Protein 2GMW (pdb70)

GO terms:
  GO:0000287 magnesium ion binding (F, IDA)
  GO:0008270 zinc ion binding (F, IDA)
  GO:0034200 D-glycero-beta-D-manno-heptose 1,7-bisphosphate 7-phosphatase activity (F, IDA)
  GO:0005829 cytosol (C, IDA)
  GO:0009244 lipopolysaccharide core region biosynthetic process (P, IMP)
  GO:0034200 D-glycero-beta-D-manno-heptose 1,7-bisphosphate 7-phosphatase activity (F, EXP)

Foldseek 3Di:
DFAAEEEEPDLAQFDCPDLDQAPVRTHGDPQQLVLLQVVVVVGHAYEYQYERCCCLQVVDHVVSNVVNVVVVQVVSVVVVRHHPYYHYQNADCCGPPVVRNRDDQSHFVRLVRVVVCCVVVVHPQLNYEYEEADLSSLNSSVVSNRNFYEYECRHPHHDVNSVVSGPYYYPHSSCPVVVVVD/DFAAEEEEPDLAQFDCPDLDLDPVRTHGDPQQLVLLQVVVVVGHAYEYQYERCCCLQVVDHVVSNVVVVVVVQVVSVVVVRHHPYYHYQNADCPGPDVVRNDDDQRDFVRQVRVVVCCVVVVHPQLNYEYEEADLRSLNSSVVSNRNAYEYECRHDDHDVNSVVSHDYYYPHSSCPVVVVVVVD

Sequence (366 aa):
SVPAIFLDRDGTINVDHGYVHEEIDDNNFEFIDGVIDAMRELKKMGFALVVVTNQSGIARGKFTEAQFEETLTEWMDWSLADRRDDVDLDGIYYCPHHPQQGSVEEEFRQVCDCRKPHPGMLLLSARDYLHIDMAASYMMVGDKLEDMQAAVAANVGTKVLVRRTGKPIITPEAENAADWVLNSSLADLPQAIKKSVPAIFLDRDGTINVDHGYVHEIDDNNFEFIDGVIDAMMREELKKMGFALVVVVTNQSSGIARGKFTEAQFEETLTEEWMDWWSSLADRRDDVDLDGIYYCPHHPQGSVEEEFRQVCDCRKPHHPGMLLLSARDYLHIDMAASYMMVGDKLEEDMQAAVVAANVGTKVLVRRTGKPIIITPEAENAADWVLNSLADLPQAIKKQQ

Radius of gyration: 26.15 Å; Cα contacts (8 Å, |Δi|>4): 835; chains: 2; bounding box: 47×68×48 Å

Structure (mmCIF, N/CA/C/O backbone):
data_2GMW
#
_entry.id   2GMW
#
_cell.length_a   51.904
_cell.length_b   63.977
_cell.length_c   103.324
_cell.angle_alpha   90.00
_cell.angle_beta   90.00
_cell.angle_gamma   90.00
#
_symmetry.space_group_name_H-M   'P 21 21 21'
#
loop_
_entity.id
_entity.type
_entity.pdbx_description
1 polymer 'D,D-heptose 1,7-bisphosphate phosphatase'
2 non-polymer 'ZINC ION'
3 water water
#
loop_
_atom_site.group_PDB
_atom_site.id
_atom_site.type_symbol
_atom_site.label_atom_id
_atom_site.label_alt_id
_atom_site.label_comp_id
_atom_site.label_asym_id
_atom_site.label_entity_id
_atom_site.label_seq_id
_atom_site.pdbx_PDB_ins_code
_atom_site.Cartn_x
_atom_site.Cartn_y
_atom_site.Cartn_z
_atom_site.occupancy
_atom_site.B_iso_or_equiv
_atom_site.auth_seq_id
_atom_site.auth_comp_id
_atom_site.auth_asym_id
_atom_site.auth_atom_id
_atom_site.pdbx_PDB_model_num
ATOM 1 N N . SER A 1 24 ? 37.734 60.843 2.900 1.00 26.42 24 SER A N 1
ATOM 2 C CA . SER A 1 24 ? 36.566 60.432 3.753 1.00 26.30 24 SER A CA 1
ATOM 3 C C . SER A 1 24 ? 35.999 59.120 3.244 1.00 25.92 24 SER A C 1
ATOM 4 O O . SER A 1 24 ? 36.287 58.718 2.115 1.00 26.95 24 SER A O 1
ATOM 7 N N . VAL A 1 25 ? 35.207 58.447 4.072 1.00 24.24 25 VAL A N 1
ATOM 8 C CA . VAL A 1 25 ? 34.648 57.144 3.708 1.00 23.48 25 VAL A CA 1
ATOM 9 C C . VAL A 1 25 ? 33.125 57.150 3.829 1.00 21.87 25 VAL A C 1
ATOM 10 O O . VAL A 1 25 ? 32.576 57.819 4.709 1.00 22.07 25 VAL A O 1
ATOM 14 N N . PRO A 1 26 ? 32.425 56.401 2.962 1.00 21.08 26 PRO A N 1
ATOM 15 C CA . PRO A 1 26 ? 31.006 56.254 3.233 1.00 20.42 26 PRO A CA 1
ATOM 16 C C . PRO A 1 26 ? 30.817 55.200 4.322 1.00 19.63 26 PRO A C 1
ATOM 17 O O . PRO A 1 26 ? 31.690 54.338 4.501 1.00 19.37 26 PRO A O 1
ATOM 21 N N . ALA A 1 27 ? 29.700 55.269 5.036 1.00 19.16 27 ALA A N 1
ATOM 22 C CA . ALA A 1 27 ? 29.425 54.296 6.081 1.00 18.46 27 ALA A CA 1
ATOM 23 C C . ALA A 1 27 ? 28.035 53.736 5.983 1.00 18.34 27 ALA A C 1
ATOM 24 O O . ALA A 1 27 ? 27.120 54.385 5.446 1.00 17.82 27 ALA A O 1
ATOM 26 N N . ILE A 1 28 ? 27.878 52.542 6.565 1.00 18.24 28 ILE A N 1
ATOM 27 C CA . ILE A 1 28 ? 26.565 52.031 6.973 1.00 17.97 28 ILE A CA 1
ATOM 28 C C . ILE A 1 28 ? 26.477 52.175 8.486 1.00 17.86 28 ILE A C 1
ATOM 29 O O . ILE A 1 28 ? 27.252 51.545 9.248 1.00 17.84 28 ILE A O 1
ATOM 34 N N . PHE A 1 29 ? 25.559 53.045 8.903 1.00 17.20 29 PHE A N 1
ATOM 35 C CA . PHE A 1 29 ? 25.201 53.144 10.310 1.00 16.70 29 PHE A CA 1
ATOM 36 C C . PHE A 1 29 ? 24.138 52.105 10.654 1.00 17.16 29 PHE A C 1
ATOM 37 O O . PHE A 1 29 ? 23.118 52.044 9.987 1.00 18.92 29 PHE A O 1
ATOM 45 N N . LEU A 1 30 ? 24.327 51.367 11.753 1.00 17.80 30 LEU A N 1
ATOM 46 C CA . LEU A 1 30 ? 23.502 50.182 12.034 1.00 18.20 30 LEU A CA 1
ATOM 47 C C . LEU A 1 30 ? 22.947 50.267 13.445 1.00 17.50 30 LEU A C 1
ATOM 48 O O . LEU A 1 30 ? 23.699 50.389 14.392 1.00 18.53 30 LEU A O 1
ATOM 53 N N . ASP A 1 31 ? 21.637 50.119 13.582 1.00 17.66 31 ASP A N 1
ATOM 54 C CA . ASP A 1 31 ? 21.078 49.888 14.897 1.00 18.53 31 ASP A CA 1
ATOM 55 C C . ASP A 1 31 ? 21.495 48.447 15.249 1.00 18.70 31 ASP A C 1
ATOM 56 O O . ASP A 1 31 ? 21.947 47.689 14.366 1.00 18.61 31 ASP A O 1
ATOM 61 N N . ARG A 1 32 ? 21.333 48.075 16.520 1.00 17.89 32 ARG A N 1
ATOM 62 C CA . ARG A 1 32 ? 21.663 46.723 16.948 1.00 18.13 32 ARG A CA 1
ATOM 63 C C . ARG A 1 32 ? 20.426 45.822 17.070 1.00 18.80 32 ARG A C 1
ATOM 64 O O . ARG A 1 32 ? 20.153 45.001 16.179 1.00 18.32 32 ARG A O 1
ATOM 72 N N . ASP A 1 33 ? 19.648 46.013 18.126 1.00 19.42 33 ASP A N 1
ATOM 73 C CA . ASP A 1 33 ? 18.448 45.177 18.325 1.00 20.19 33 ASP A CA 1
ATOM 74 C C . ASP A 1 33 ? 17.460 45.419 17.218 1.00 19.92 33 ASP A C 1
ATOM 75 O O . ASP A 1 33 ? 17.041 46.570 16.991 1.00 21.01 33 ASP A O 1
ATOM 80 N N . GLY A 1 34 ? 17.090 44.336 16.551 1.00 19.85 34 GLY A N 1
ATOM 81 C CA . GLY A 1 34 ? 16.122 44.376 15.445 1.00 19.54 34 GLY A CA 1
ATOM 82 C C . GLY A 1 34 ? 16.749 44.532 14.068 1.00 19.76 34 GLY A C 1
ATOM 83 O O . GLY A 1 34 ? 16.059 44.377 13.067 1.00 20.51 34 GLY A O 1
ATOM 84 N N . THR A 1 35 ? 18.052 44.850 14.035 1.00 18.47 35 THR A N 1
ATOM 85 C CA . THR A 1 35 ? 18.801 45.011 12.797 1.00 18.85 35 THR A CA 1
ATOM 86 C C . THR A 1 35 ? 19.934 44.001 12.697 1.00 18.03 35 THR A C 1
ATOM 87 O O . THR A 1 35 ? 20.058 43.303 11.679 1.00 19.30 35 THR A O 1
ATOM 91 N N . ILE A 1 36 ? 20.775 43.957 13.736 1.00 18.63 36 ILE A N 1
ATOM 92 C CA . ILE A 1 36 ? 21.835 42.963 13.824 1.00 19.20 36 ILE A CA 1
ATOM 93 C C . ILE A 1 36 ? 21.377 41.686 14.567 1.00 18.87 36 ILE A C 1
ATOM 94 O O . ILE A 1 36 ? 21.653 40.562 14.106 1.00 19.87 36 ILE A O 1
ATOM 99 N N . ASN A 1 37 ? 20.731 41.864 15.726 1.00 18.74 37 ASN A N 1
ATOM 100 C CA . ASN A 1 37 ? 20.27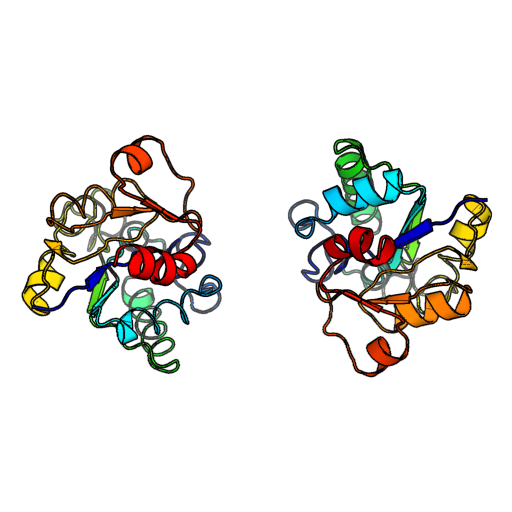7 40.759 16.566 1.00 19.46 37 ASN A CA 1
ATOM 101 C C . ASN A 1 37 ? 18.768 40.725 16.774 1.00 19.80 37 ASN A C 1
ATOM 102 O O . ASN A 1 37 ? 18.110 41.753 16.716 1.00 20.28 37 ASN A O 1
ATOM 107 N N . VAL A 1 38 ? 18.228 39.540 17.053 1.00 20.38 38 VAL A N 1
ATOM 108 C CA . VAL A 1 38 ? 16.778 39.415 17.282 1.00 21.51 38 VAL A CA 1
ATOM 109 C C . VAL A 1 38 ? 16.389 40.176 18.560 1.00 22.62 38 VAL A C 1
ATOM 110 O O . VAL A 1 38 ? 17.010 40.005 19.612 1.00 22.78 38 VAL A O 1
ATOM 114 N N . ASP A 1 39 ? 15.379 41.050 18.476 1.00 22.96 39 ASP A N 1
ATOM 115 C CA . ASP A 1 39 ? 14.996 41.863 19.646 1.00 25.33 39 ASP A CA 1
ATOM 116 C C . ASP A 1 39 ? 14.074 41.113 20.607 1.00 25.80 39 ASP A C 1
ATOM 117 O O . ASP A 1 39 ? 12.831 41.229 20.534 1.00 26.54 39 ASP A O 1
ATOM 122 N N . HIS A 1 40 ? 14.681 40.379 21.529 1.00 26.55 40 HIS A N 1
ATOM 123 C CA . HIS A 1 40 ? 13.929 39.624 22.531 1.00 28.41 40 HIS A CA 1
ATOM 124 C C . HIS A 1 40 ? 13.453 40.490 23.704 1.00 28.85 40 HIS A C 1
ATOM 125 O O . HIS A 1 40 ? 12.796 39.985 24.641 1.00 30.37 40 HIS A O 1
ATOM 132 N N . GLY A 1 41 ? 13.781 41.782 23.656 1.00 29.51 41 GLY A N 1
ATOM 133 C CA . GLY A 1 41 ? 13.471 42.703 24.753 1.00 29.67 41 GLY A CA 1
ATOM 134 C C . GLY A 1 41 ? 14.598 42.812 25.755 1.00 28.91 41 GLY A C 1
ATOM 135 O O . GLY A 1 41 ? 14.921 41.838 26.459 1.00 28.51 41 GLY A O 1
ATOM 136 N N . TYR A 1 42 ? 15.178 44.010 25.836 1.00 28.16 42 TYR A N 1
ATOM 137 C CA . TYR A 1 42 ? 16.308 44.294 26.732 1.00 27.09 42 TYR A CA 1
ATOM 138 C C . TYR A 1 42 ? 17.388 43.212 26.679 1.00 25.69 42 TYR A C 1
ATOM 139 O O . TYR A 1 42 ? 17.791 42.691 27.726 1.00 25.47 42 TYR A O 1
ATOM 148 N N . VAL A 1 43 ? 17.857 42.884 25.474 1.00 23.77 43 VAL A N 1
ATOM 149 C CA . VAL A 1 43 ? 18.886 41.868 25.318 1.00 22.95 43 VAL A CA 1
ATOM 150 C C . VAL A 1 43 ? 20.191 42.368 25.926 1.00 22.27 43 VAL A C 1
ATOM 151 O O . VAL A 1 43 ? 20.685 43.436 25.558 1.00 23.33 43 VAL A O 1
ATOM 155 N N . HIS A 1 44 ? 20.730 41.611 26.885 1.00 19.77 44 HIS A N 1
ATOM 156 C CA . HIS A 1 44 ? 21.980 41.995 27.490 1.00 20.69 44 HIS A CA 1
ATOM 157 C C . HIS A 1 44 ? 22.848 40.793 27.865 1.00 20.12 44 HIS A C 1
ATOM 158 O O . HIS A 1 44 ? 23.858 40.965 28.543 1.00 20.48 44 HIS A O 1
ATOM 165 N N . GLU A 1 45 ? 22.430 39.590 27.465 1.00 19.76 45 GLU A N 1
ATOM 166 C CA A GLU A 1 45 ? 23.185 38.384 27.780 0.50 20.49 45 GLU A CA 1
ATOM 167 C CA B GLU A 1 45 ? 23.144 38.349 27.780 0.50 20.45 45 GLU A CA 1
ATOM 168 C C . GLU A 1 45 ? 23.622 37.680 26.507 1.00 20.18 45 GLU A C 1
ATOM 169 O O . GLU A 1 45 ? 22.869 37.598 25.531 1.00 19.09 45 GLU A O 1
ATOM 180 N N . ILE A 1 46 ? 24.857 37.178 26.520 1.00 19.14 46 ILE A N 1
ATOM 181 C CA . ILE A 1 46 ? 25.409 36.469 25.367 1.00 19.98 46 ILE A CA 1
ATOM 182 C C . ILE A 1 46 ? 24.485 35.342 24.935 1.00 19.84 46 ILE A C 1
ATOM 183 O O . ILE A 1 46 ? 24.248 35.172 23.740 1.00 20.44 46 ILE A O 1
ATOM 188 N N . ASP A 1 47 ? 23.920 34.591 25.886 1.00 18.45 47 ASP A N 1
ATOM 189 C CA A ASP A 1 47 ? 23.084 33.460 25.508 0.70 20.46 47 ASP A CA 1
ATOM 190 C CA B ASP A 1 47 ? 23.065 33.454 25.542 0.30 20.27 47 ASP A CA 1
ATOM 191 C C . ASP A 1 47 ? 21.717 33.849 24.915 1.00 20.60 47 ASP A C 1
ATOM 192 O O . ASP A 1 47 ? 20.976 32.976 24.396 1.00 22.48 47 ASP A O 1
ATOM 201 N N . ASN A 1 48 ? 21.397 35.142 24.960 1.00 20.38 48 ASN A N 1
ATOM 202 C CA A ASN A 1 48 ? 20.144 35.693 24.438 0.20 20.80 48 ASN A CA 1
ATOM 203 C CA B ASN A 1 48 ? 20.137 35.639 24.378 0.80 21.97 48 ASN A CA 1
ATOM 204 C C . ASN A 1 48 ? 20.394 36.533 23.174 1.00 21.66 48 ASN A C 1
ATOM 205 O O . ASN A 1 48 ? 19.468 37.166 22.628 1.00 21.26 48 ASN A O 1
ATOM 214 N N . PHE A 1 49 ? 21.651 36.564 22.741 1.00 21.09 49 PHE A N 1
ATOM 215 C CA . PHE A 1 49 ? 22.043 37.350 21.576 1.00 22.09 49 PHE A CA 1
ATOM 216 C C . PHE A 1 49 ? 22.067 36.430 20.371 1.00 22.17 49 PHE A C 1
ATOM 217 O O . PHE A 1 49 ? 22.887 35.508 20.293 1.00 23.41 49 PHE A O 1
ATOM 225 N N . GLU A 1 50 ? 21.143 36.677 19.447 1.00 21.98 50 GLU A N 1
ATOM 226 C CA . GLU A 1 50 ? 20.998 35.862 18.262 1.00 22.64 50 GLU A CA 1
ATOM 227 C C . GLU A 1 50 ? 21.144 36.746 17.020 1.00 22.02 50 GLU A C 1
ATOM 228 O O . GLU A 1 50 ? 20.337 37.643 16.813 1.00 21.92 50 GLU A O 1
ATOM 234 N N . PHE A 1 51 ? 22.203 36.539 16.239 1.00 21.39 51 PHE A N 1
ATOM 235 C CA . PHE A 1 51 ? 22.356 37.261 14.976 1.00 20.95 51 PHE A CA 1
ATOM 236 C C . PHE A 1 51 ? 21.211 36.904 14.016 1.00 20.83 51 PHE A C 1
ATOM 237 O O . PHE A 1 51 ? 20.850 35.756 13.861 1.00 22.72 51 PHE A O 1
ATOM 245 N N . ILE A 1 52 ? 20.669 37.906 13.355 1.00 20.04 52 ILE A N 1
ATOM 246 C CA . ILE A 1 52 ? 19.607 37.689 12.375 1.00 19.94 52 ILE A CA 1
ATOM 247 C C . ILE A 1 52 ? 20.204 36.964 11.160 1.00 20.07 52 ILE A C 1
ATOM 248 O O . ILE A 1 52 ? 21.366 37.202 10.789 1.00 20.31 52 ILE A O 1
ATOM 253 N N . ASP A 1 53 ? 19.432 36.067 10.548 1.00 20.38 53 ASP A N 1
ATOM 254 C CA . ASP A 1 53 ? 19.910 35.333 9.385 1.00 21.72 53 ASP A CA 1
ATOM 255 C C . ASP A 1 53 ? 20.510 36.259 8.338 1.00 21.29 53 ASP A C 1
ATOM 256 O O . ASP A 1 53 ? 19.887 37.276 7.956 1.00 21.86 53 ASP A O 1
ATOM 261 N N . GLY A 1 54 ? 21.717 35.917 7.880 1.00 21.38 54 GLY A N 1
ATOM 262 C CA . GLY A 1 54 ? 22.307 36.568 6.708 1.00 20.44 54 GLY A CA 1
ATOM 263 C C . GLY A 1 54 ? 22.993 37.899 6.968 1.00 20.08 54 GLY A C 1
ATOM 264 O O . GLY A 1 54 ? 23.617 38.482 6.054 1.00 21.20 54 GLY A O 1
ATOM 265 N N . VAL A 1 55 ? 22.893 38.415 8.193 1.00 20.15 55 VAL A N 1
ATOM 266 C CA . VAL A 1 55 ? 23.411 39.780 8.436 0.80 18.61 55 VAL A CA 1
ATOM 267 C C . VAL A 1 55 ? 24.927 39.815 8.529 1.00 19.16 55 VAL A C 1
ATOM 268 O O . VAL A 1 55 ? 25.538 40.773 8.062 1.00 20.43 55 VAL A O 1
ATOM 272 N N . ILE A 1 56 ? 25.537 38.770 9.083 1.00 21.26 56 ILE A N 1
ATOM 273 C CA . ILE A 1 56 ? 27.005 38.741 9.109 1.00 22.39 56 ILE A CA 1
ATOM 274 C C . ILE A 1 56 ? 27.593 38.679 7.690 1.00 21.82 56 ILE A C 1
ATOM 275 O O . ILE A 1 56 ? 28.544 39.402 7.366 1.00 22.60 56 ILE A O 1
ATOM 280 N N . ASP A 1 57 ? 27.022 37.837 6.831 1.00 22.21 57 ASP A N 1
ATOM 281 C CA . ASP A 1 57 ? 27.445 37.781 5.431 1.00 22.76 57 ASP A CA 1
ATOM 282 C C . ASP A 1 57 ? 27.242 39.139 4.757 1.00 22.50 57 ASP A C 1
ATOM 283 O O . ASP A 1 57 ? 28.093 39.595 3.997 1.00 21.58 57 ASP A O 1
ATOM 288 N N . ALA A 1 58 ? 26.103 39.783 5.019 1.00 22.07 58 ALA A N 1
ATOM 289 C CA . ALA A 1 58 ? 25.835 41.093 4.441 1.00 21.60 58 ALA A CA 1
ATOM 290 C C . ALA A 1 58 ? 26.841 42.139 4.909 1.00 22.00 58 ALA A C 1
ATOM 291 O O . ALA A 1 58 ? 27.293 42.950 4.109 1.00 20.70 58 ALA A O 1
ATOM 293 N N . MET A 1 59 ? 27.183 42.122 6.199 1.00 21.61 59 MET A N 1
ATOM 294 C CA . MET A 1 59 ? 28.157 43.073 6.747 1.00 22.95 59 MET A CA 1
ATOM 295 C C . MET A 1 59 ? 29.508 42.865 6.096 1.00 23.06 59 MET A C 1
ATOM 296 O O . MET A 1 59 ? 30.203 43.825 5.734 1.00 22.63 59 MET A O 1
ATOM 301 N N . ARG A 1 60 ? 29.874 41.601 5.911 1.00 23.47 60 ARG A N 1
ATOM 302 C CA . ARG A 1 60 ? 31.119 41.305 5.254 1.00 24.33 60 ARG A CA 1
ATOM 303 C C . ARG A 1 60 ? 31.122 41.888 3.821 1.00 23.69 60 ARG A C 1
ATOM 304 O O . ARG A 1 60 ? 32.120 42.476 3.408 1.00 25.08 60 ARG A O 1
ATOM 312 N N . GLU A 1 61 ? 30.004 41.745 3.093 1.00 23.54 61 GLU A N 1
ATOM 313 C CA . GLU A 1 61 ? 29.848 42.247 1.710 1.00 23.88 61 GLU A CA 1
ATOM 314 C C . GLU A 1 61 ? 29.877 43.785 1.672 1.00 23.45 61 GLU A C 1
ATOM 315 O O . GLU A 1 61 ? 30.502 44.392 0.793 1.00 22.63 61 GLU A O 1
ATOM 321 N N . LEU A 1 62 ? 29.200 44.411 2.633 1.00 22.53 62 LEU A N 1
ATOM 322 C CA . LEU A 1 62 ? 29.207 45.874 2.704 1.00 22.64 62 LEU A CA 1
ATOM 323 C C . LEU A 1 62 ? 30.599 46.434 2.921 1.00 23.16 62 LEU A C 1
ATOM 324 O O . LEU A 1 62 ? 30.936 47.478 2.330 1.00 22.66 62 LEU A O 1
ATOM 329 N N . LYS A 1 63 ? 31.410 45.762 3.743 1.00 23.37 63 LYS A N 1
ATOM 330 C CA . LYS A 1 63 ? 32.833 46.172 3.896 1.00 25.50 63 LYS A CA 1
ATOM 331 C C . LYS A 1 63 ? 33.547 46.053 2.548 1.00 25.39 63 LYS A C 1
ATOM 332 O O . LYS A 1 63 ? 34.327 46.920 2.157 1.00 25.91 63 LYS A O 1
ATOM 338 N N . LYS A 1 64 ? 33.253 44.986 1.809 1.00 24.50 64 LYS A N 1
ATOM 339 C CA . LYS A 1 64 ? 33.900 44.778 0.519 1.00 25.36 64 LYS A CA 1
ATOM 340 C C . LYS A 1 64 ? 33.462 45.841 -0.510 1.00 25.14 64 LYS A C 1
ATOM 341 O O . LYS A 1 64 ? 34.191 46.131 -1.454 1.00 26.64 64 LYS A O 1
ATOM 347 N N . MET A 1 65 ? 32.272 46.413 -0.324 1.00 25.39 65 MET A N 1
ATOM 348 C CA . MET A 1 65 ? 31.764 47.477 -1.204 1.00 25.12 65 MET A CA 1
ATOM 349 C C . MET A 1 65 ? 32.292 48.890 -0.848 1.00 24.02 65 MET A C 1
ATOM 350 O O . MET A 1 65 ? 31.895 49.880 -1.466 1.00 24.86 65 MET A O 1
ATOM 355 N N . GLY A 1 66 ? 33.157 48.964 0.167 1.00 22.62 66 GLY A N 1
ATOM 356 C CA . GLY A 1 66 ? 33.852 50.178 0.510 1.00 21.31 66 GLY A CA 1
ATOM 357 C C . GLY A 1 66 ? 33.295 50.884 1.732 1.00 21.05 66 GLY A C 1
ATOM 358 O O . GLY A 1 66 ? 33.777 51.952 2.105 1.00 21.20 66 GLY A O 1
ATOM 359 N N . PHE A 1 67 ? 32.288 50.306 2.376 1.00 20.95 67 PHE A N 1
ATOM 360 C CA . PHE A 1 67 ? 31.678 51.011 3.530 1.00 20.50 67 PHE A CA 1
ATOM 361 C C . PHE A 1 67 ? 32.340 50.748 4.864 1.00 20.02 67 PHE A C 1
ATOM 362 O O . PHE A 1 67 ? 32.703 49.597 5.175 1.00 21.40 67 PHE A O 1
ATOM 370 N N . ALA A 1 68 ? 32.467 51.808 5.660 1.00 19.78 68 ALA A N 1
ATOM 371 C CA . ALA A 1 68 ? 32.690 51.659 7.089 1.00 18.91 68 ALA A CA 1
ATOM 372 C C . ALA A 1 68 ? 31.403 51.133 7.691 1.00 19.56 68 ALA A C 1
ATOM 373 O O . ALA A 1 68 ? 30.306 51.458 7.196 1.00 19.92 68 ALA A O 1
ATOM 375 N N . LEU A 1 69 ? 31.534 50.324 8.746 1.00 18.60 69 LEU A N 1
ATOM 376 C CA . LEU A 1 6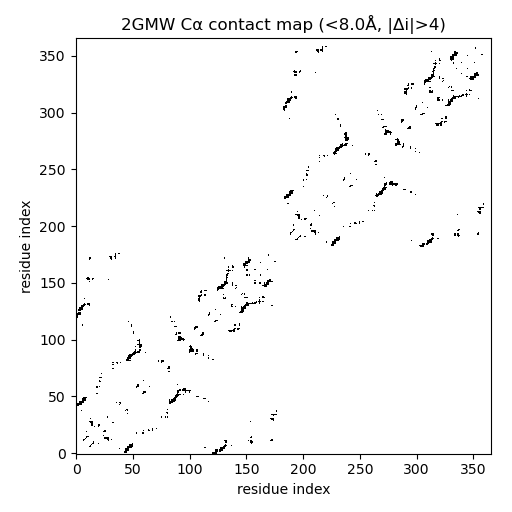9 ? 30.356 49.823 9.490 1.00 18.76 69 LEU A CA 1
ATOM 377 C C . LEU A 1 69 ? 30.383 50.365 10.922 1.00 17.76 69 LEU A C 1
ATOM 378 O O . LEU A 1 69 ? 31.358 50.173 11.656 1.00 18.09 69 LEU A O 1
ATOM 383 N N . VAL A 1 70 ? 29.321 51.066 11.305 1.00 17.95 70 VAL A N 1
ATOM 384 C CA . VAL A 1 70 ? 29.289 51.728 12.609 1.00 18.49 70 VAL A CA 1
ATOM 385 C C . VAL A 1 70 ? 27.964 51.393 13.298 1.00 19.12 70 VAL A C 1
ATOM 386 O O . VAL A 1 70 ? 26.893 51.697 12.762 1.00 19.19 70 VAL A O 1
ATOM 390 N N . VAL A 1 71 ? 28.041 50.761 14.462 1.00 17.82 71 VAL A N 1
ATOM 391 C CA . VAL A 1 71 ? 26.851 50.471 15.266 1.00 19.90 71 VAL A CA 1
ATOM 392 C C . VAL A 1 71 ? 26.502 51.733 16.059 1.00 19.35 71 VAL A C 1
ATOM 393 O O . VAL A 1 71 ? 27.376 52.348 16.698 1.00 20.98 71 VAL A O 1
ATOM 397 N N . VAL A 1 72 ? 25.223 52.120 16.022 1.00 20.02 72 VAL A N 1
ATOM 398 C CA . VAL A 1 72 ? 24.734 53.266 16.795 1.00 20.49 72 VAL A CA 1
ATOM 399 C C . VAL A 1 72 ? 23.439 52.817 17.469 1.00 20.48 72 VAL A C 1
ATOM 400 O O . VAL A 1 72 ? 22.406 52.665 16.808 1.00 22.12 72 VAL A O 1
ATOM 404 N N . THR A 1 73 ? 23.516 52.561 18.773 1.00 19.37 73 THR A N 1
ATOM 405 C CA . THR A 1 73 ? 22.392 51.949 19.497 1.00 20.05 73 THR A CA 1
ATOM 406 C C . THR A 1 73 ? 21.930 52.667 20.743 1.00 19.39 73 THR A C 1
ATOM 407 O O . THR A 1 73 ? 22.748 53.045 21.542 1.00 19.90 73 THR A O 1
ATOM 411 N N . ASN A 1 74 ? 20.620 52.888 20.862 1.00 18.36 74 ASN A N 1
ATOM 412 C CA . ASN A 1 74 ? 20.047 53.368 22.114 1.00 18.93 74 ASN A CA 1
ATOM 413 C C . ASN A 1 74 ? 19.911 52.155 23.024 1.00 19.20 74 ASN A C 1
ATOM 414 O O . ASN A 1 74 ? 19.345 51.110 22.626 1.00 19.33 74 ASN A O 1
ATOM 419 N N . GLN A 1 75 ? 20.376 52.334 24.255 1.00 18.38 75 GLN A N 1
ATOM 420 C CA . GLN A 1 75 ? 20.381 51.282 25.284 1.00 19.60 75 GLN A CA 1
ATOM 421 C C . GLN A 1 75 ? 19.841 51.849 26.612 1.00 19.92 75 GLN A C 1
ATOM 422 O O . GLN A 1 75 ? 20.492 51.806 27.664 1.00 20.33 75 GLN A O 1
ATOM 428 N N . SER A 1 76 ? 18.611 52.350 26.548 1.00 20.99 76 SER A N 1
ATOM 429 C CA . SER A 1 76 ? 18.029 53.032 27.700 1.00 20.78 76 SER A CA 1
ATOM 430 C C . SER A 1 76 ? 17.699 52.062 28.837 1.00 20.03 76 SER A C 1
ATOM 431 O O . SER A 1 76 ? 17.354 52.477 29.929 1.00 19.93 76 SER A O 1
ATOM 434 N N . GLY A 1 77 ? 17.833 50.760 28.590 1.00 19.88 77 GLY A N 1
ATOM 435 C CA . GLY A 1 77 ? 17.649 49.759 29.634 1.00 19.97 77 GLY A CA 1
ATOM 436 C C . GLY A 1 77 ? 18.687 49.945 30.730 1.00 18.32 77 GLY A C 1
ATOM 437 O O . GLY A 1 77 ? 18.457 49.581 31.885 1.00 20.07 77 GLY A O 1
ATOM 438 N N . ILE A 1 78 ? 19.813 50.566 30.376 1.00 18.00 78 ILE A N 1
ATOM 439 C CA . ILE A 1 78 ? 20.853 50.865 31.373 1.00 18.83 78 ILE A CA 1
ATOM 440 C C . ILE A 1 78 ? 20.313 51.947 32.321 1.00 18.25 78 ILE A C 1
ATOM 441 O O . ILE A 1 78 ? 20.293 51.753 33.537 1.00 17.91 78 ILE A O 1
ATOM 446 N N . ALA A 1 79 ? 19.830 53.065 31.779 1.00 18.28 79 ALA A N 1
ATOM 447 C CA . ALA A 1 79 ? 19.205 54.087 32.614 1.00 18.51 79 ALA A CA 1
ATOM 448 C C . ALA A 1 79 ? 18.007 53.561 33.448 1.00 18.15 79 ALA A C 1
ATOM 449 O O . ALA A 1 79 ? 17.742 54.039 34.571 1.00 19.20 79 ALA A O 1
ATOM 451 N N . ARG A 1 80 ? 17.271 52.604 32.890 1.00 19.16 80 ARG A N 1
ATOM 452 C CA . ARG A 1 80 ? 16.097 52.021 33.588 1.00 19.84 80 ARG A CA 1
ATOM 453 C C . ARG A 1 80 ? 16.471 51.047 34.708 1.00 21.16 80 ARG A C 1
ATOM 454 O O . ARG A 1 80 ? 15.689 50.814 35.661 1.00 21.79 80 ARG A O 1
ATOM 462 N N . GLY A 1 81 ? 17.677 50.506 34.618 1.00 20.22 81 GLY A N 1
ATOM 463 C CA . GLY A 1 81 ? 18.115 49.477 35.555 1.00 20.70 81 GLY A CA 1
ATOM 464 C C . GLY A 1 81 ? 17.644 48.087 35.169 1.00 21.36 81 GLY A C 1
ATOM 465 O O . GLY A 1 81 ? 17.617 47.188 36.023 1.00 22.77 81 GLY A O 1
ATOM 466 N N . LYS A 1 82 ? 17.287 47.903 33.891 1.00 20.54 82 LYS A N 1
ATOM 467 C CA . LYS A 1 82 ? 16.936 46.578 33.387 1.00 22.75 82 LYS A CA 1
ATOM 468 C C . LYS A 1 82 ? 18.177 45.682 33.292 1.00 22.65 82 LYS A C 1
ATOM 469 O O . LYS A 1 82 ? 18.077 44.453 33.342 1.00 24.09 82 LYS A O 1
ATOM 475 N N . PHE A 1 83 ? 19.334 46.309 33.130 1.00 21.10 83 PHE A N 1
ATOM 476 C CA . PHE A 1 83 ? 20.621 45.610 33.110 1.00 20.46 83 PHE A CA 1
ATOM 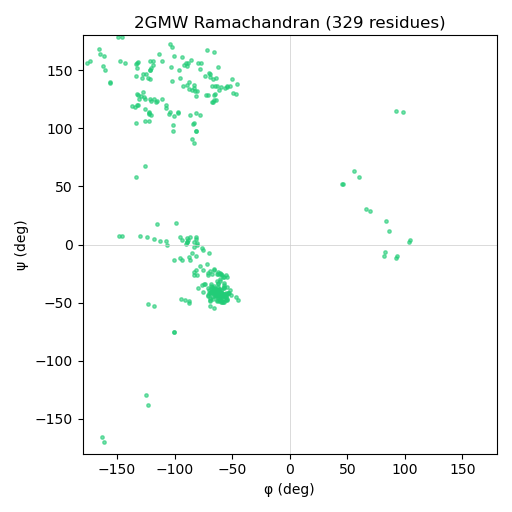477 C C . PHE A 1 83 ? 21.673 46.677 33.277 1.00 19.90 83 PHE A C 1
ATOM 478 O O . PHE A 1 83 ? 21.354 47.868 33.216 1.00 19.49 83 PHE A O 1
ATOM 486 N N . THR A 1 84 ? 22.914 46.259 33.527 1.00 19.00 84 THR A N 1
ATOM 487 C CA . THR A 1 84 ? 23.950 47.206 33.950 1.00 18.38 84 THR A CA 1
ATOM 488 C C . THR A 1 84 ? 24.847 47.575 32.790 1.00 18.92 84 THR A C 1
ATOM 489 O O . THR A 1 84 ? 24.921 46.853 31.801 1.00 16.96 84 THR A O 1
ATOM 493 N N . GLU A 1 85 ? 25.572 48.676 32.931 1.00 18.95 85 GLU A N 1
ATOM 494 C CA . GLU A 1 85 ? 26.586 49.022 31.946 1.00 21.22 85 GLU A CA 1
ATOM 495 C C . GLU A 1 85 ? 27.628 47.903 31.808 1.00 20.42 85 GLU A C 1
ATOM 496 O O . GLU A 1 85 ? 28.047 47.602 30.674 1.00 21.53 85 GLU A O 1
ATOM 502 N N . ALA A 1 86 ? 27.982 47.247 32.922 1.00 21.12 86 ALA A N 1
ATOM 503 C CA . ALA A 1 86 ? 28.936 46.120 32.876 1.00 21.06 86 ALA A CA 1
ATOM 504 C C . ALA A 1 86 ? 28.387 45.026 31.967 1.00 20.99 86 ALA A C 1
ATOM 505 O O . ALA A 1 86 ? 29.129 44.464 31.149 1.00 21.37 86 ALA A O 1
ATOM 507 N N . GLN A 1 87 ? 27.093 44.733 32.090 1.00 20.41 87 GLN A N 1
ATOM 508 C CA . GLN A 1 87 ? 26.490 43.709 31.236 1.00 20.63 87 GLN A CA 1
ATOM 509 C C . GLN A 1 87 ? 26.532 44.135 29.765 1.00 19.80 87 GLN A C 1
ATOM 510 O O . GLN A 1 87 ? 26.883 43.332 28.869 1.00 19.81 87 GLN A O 1
ATOM 516 N N . PHE A 1 88 ? 26.213 45.401 29.511 1.00 20.56 88 PHE A N 1
ATOM 517 C CA . PHE A 1 88 ? 26.311 45.924 28.158 1.00 20.77 88 PHE A CA 1
ATOM 518 C C . PHE A 1 88 ? 27.726 45.845 27.554 1.00 20.64 88 PHE A C 1
ATOM 519 O O . PHE A 1 88 ? 27.906 45.367 26.403 1.00 21.21 88 PHE A O 1
ATOM 527 N N . GLU A 1 89 ? 28.727 46.306 28.310 1.00 21.17 89 GLU A N 1
ATOM 528 C CA A GLU A 1 89 ? 30.134 46.299 27.854 0.70 21.25 89 GLU A CA 1
ATOM 529 C CA B GLU A 1 89 ? 30.089 46.317 27.782 0.30 21.28 89 GLU A CA 1
ATOM 530 C C . GLU A 1 89 ? 30.577 44.888 27.519 1.00 21.74 89 GLU A C 1
ATOM 531 O O . GLU A 1 89 ? 31.228 44.637 26.499 1.00 21.46 89 GLU A O 1
ATOM 542 N N . THR A 1 90 ? 30.229 43.960 28.405 1.00 21.31 90 THR A N 1
ATOM 543 C CA . THR A 1 90 ? 30.563 42.542 28.229 1.00 21.73 90 THR A CA 1
ATOM 544 C C . THR A 1 90 ? 29.985 41.962 26.934 1.00 21.62 90 THR A C 1
ATOM 545 O O . THR A 1 90 ? 30.675 41.285 26.150 1.00 21.46 90 THR A O 1
ATOM 549 N N . LEU A 1 91 ? 28.708 42.239 26.709 1.00 20.54 91 LEU A N 1
ATOM 550 C CA . LEU A 1 91 ? 28.068 41.773 25.492 1.00 20.47 91 LEU A CA 1
ATOM 551 C C . LEU A 1 91 ? 28.683 42.406 24.214 1.00 20.90 91 LEU A C 1
ATOM 552 O O . LEU A 1 91 ? 28.799 41.744 23.143 1.00 20.55 91 LEU A O 1
ATOM 557 N N . THR A 1 92 ? 29.034 43.696 24.333 1.00 21.09 92 THR A N 1
ATOM 558 C CA . THR A 1 92 ? 29.524 44.488 23.204 1.00 21.21 92 THR A CA 1
ATOM 559 C C . THR A 1 92 ? 30.923 44.028 22.823 1.00 20.72 92 THR A C 1
ATOM 560 O O . THR A 1 92 ? 31.207 43.852 21.641 1.00 21.42 92 THR A O 1
ATOM 564 N N . GLU A 1 93 ? 31.781 43.822 23.821 1.00 19.80 93 GLU A N 1
ATOM 565 C CA . GLU A 1 93 ? 33.074 43.170 23.575 1.00 21.02 93 GLU A CA 1
ATOM 566 C C . GLU A 1 93 ? 32.910 41.786 22.885 1.00 19.93 93 GLU A C 1
ATOM 567 O O . GLU A 1 93 ? 33.620 41.478 21.910 1.00 19.87 93 GLU A O 1
ATOM 573 N N . TRP A 1 94 ? 32.001 40.952 23.405 1.00 19.27 94 TRP A N 1
ATOM 574 C CA . TRP A 1 94 ? 31.720 39.637 22.829 1.00 20.19 94 TRP A CA 1
ATOM 575 C C . TRP A 1 94 ? 31.276 39.782 21.372 1.00 19.61 94 TRP A C 1
ATOM 576 O O . TRP A 1 94 ? 31.762 39.101 20.485 1.00 18.37 94 TRP A O 1
ATOM 587 N N . MET A 1 95 ? 30.319 40.666 21.140 1.00 19.06 95 MET A N 1
ATOM 588 C CA . MET A 1 95 ? 29.815 40.902 19.782 1.00 18.79 95 MET A CA 1
ATOM 589 C C . MET A 1 95 ? 30.905 41.384 18.805 1.00 18.57 95 MET A C 1
ATOM 590 O O . MET A 1 95 ? 30.984 40.932 17.662 1.00 17.45 95 MET A O 1
ATOM 595 N N . ASP A 1 96 ? 31.753 42.300 19.255 1.00 19.13 96 ASP A N 1
ATOM 596 C CA . ASP A 1 96 ? 32.848 42.764 18.417 1.00 19.03 96 ASP A CA 1
ATOM 597 C C . ASP A 1 96 ? 33.817 41.641 18.040 1.00 19.07 96 ASP A C 1
ATOM 598 O O . ASP A 1 96 ? 34.211 41.535 16.862 1.00 19.82 96 ASP A O 1
ATOM 603 N N . TRP A 1 97 ? 34.199 40.803 19.009 1.00 18.69 97 TRP A N 1
ATOM 604 C CA . TRP A 1 97 ? 35.099 39.667 18.746 1.00 18.69 97 TRP A CA 1
ATOM 605 C C . TRP A 1 97 ? 34.413 38.641 17.860 1.00 17.38 97 TRP A C 1
ATOM 606 O O . TRP A 1 97 ? 35.043 38.048 16.973 1.00 16.66 97 TRP A O 1
ATOM 617 N N . SER A 1 98 ? 33.124 38.426 18.107 1.00 16.56 98 SER A N 1
ATOM 618 C CA . SER A 1 98 ? 32.390 37.429 17.325 1.00 17.80 98 SER A CA 1
ATOM 619 C C . SER A 1 98 ? 32.350 37.805 15.852 1.00 17.33 98 SER A C 1
ATOM 620 O O . SER A 1 98 ? 32.568 36.966 14.959 1.00 18.65 98 SER A O 1
ATOM 623 N N . LEU A 1 99 ? 32.099 39.084 15.600 1.00 16.12 99 LEU A N 1
ATOM 624 C CA . LEU A 1 99 ? 32.132 39.584 14.228 1.00 16.88 99 LEU A CA 1
ATOM 625 C C . LEU A 1 99 ? 33.555 39.552 13.652 1.00 16.31 99 LEU A C 1
ATOM 626 O O . LEU A 1 99 ? 33.734 39.133 12.475 1.00 15.60 99 LEU A O 1
ATOM 631 N N . ALA A 1 100 ? 34.544 40.011 14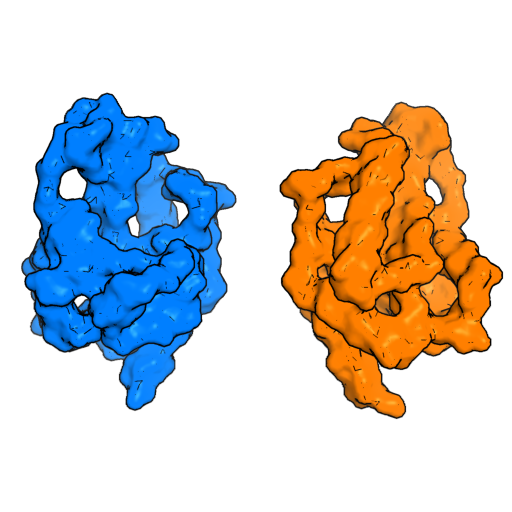.432 1.00 16.94 100 ALA A N 1
ATOM 632 C CA . ALA A 1 100 ? 35.922 39.973 13.950 1.00 15.73 100 ALA A CA 1
ATOM 633 C C . ALA A 1 100 ? 36.319 38.557 13.532 1.00 16.43 100 ALA A C 1
ATOM 634 O O . ALA A 1 100 ? 36.983 38.386 12.518 1.00 17.27 100 ALA A O 1
ATOM 636 N N . ASP A 1 101 ? 35.917 37.562 14.319 1.00 16.65 101 ASP A N 1
ATOM 637 C CA . ASP A 1 101 ? 36.280 36.166 14.078 1.00 17.58 101 ASP A CA 1
ATOM 638 C C . ASP A 1 101 ? 35.635 35.668 12.763 1.00 17.49 101 ASP A C 1
ATOM 639 O O . ASP A 1 101 ? 36.104 34.674 12.170 1.00 17.81 101 ASP A O 1
ATOM 644 N N . ARG A 1 102 ? 34.578 36.355 12.324 1.00 17.48 102 ARG A N 1
ATOM 645 C CA A ARG A 1 102 ? 33.853 36.031 11.088 0.15 18.24 102 ARG A CA 1
ATOM 646 C CA B ARG A 1 102 ? 33.887 36.005 11.079 0.75 18.77 102 ARG A CA 1
ATOM 647 C C . ARG A 1 102 ? 34.159 37.032 9.967 1.00 18.75 102 ARG A C 1
ATOM 648 O O . ARG A 1 102 ? 33.364 37.205 9.040 1.00 18.62 102 ARG A O 1
ATOM 663 N N . ASP A 1 103 ? 35.321 37.679 10.080 1.00 18.28 103 ASP A N 1
ATOM 664 C CA A ASP A 1 103 ? 35.860 38.562 9.035 0.50 18.57 103 ASP A CA 1
ATOM 665 C CA B ASP A 1 103 ? 35.876 38.601 9.087 0.50 18.84 103 ASP A CA 1
ATOM 666 C C . ASP A 1 103 ? 35.020 39.842 8.850 1.00 18.65 103 ASP A C 1
ATOM 667 O O . ASP A 1 103 ? 34.889 40.346 7.710 1.00 19.00 103 ASP A O 1
ATOM 676 N N . VAL A 1 104 ? 34.434 40.336 9.943 1.00 17.49 104 VAL A N 1
ATOM 677 C CA . VAL A 1 104 ? 33.723 41.621 9.939 1.00 18.28 104 VAL A CA 1
ATOM 678 C C . VAL A 1 104 ? 34.320 42.476 11.038 1.00 18.03 104 VAL A C 1
ATOM 679 O O . VAL A 1 104 ? 34.065 42.237 12.204 1.00 16.81 104 VAL A O 1
ATOM 683 N N . ASP A 1 105 ? 35.108 43.476 10.660 1.00 16.80 105 ASP A N 1
ATOM 684 C CA . ASP A 1 105 ? 35.791 44.348 11.614 1.00 17.15 105 ASP A CA 1
ATOM 685 C C . ASP A 1 105 ? 35.015 45.676 11.708 1.00 17.18 105 ASP A C 1
ATOM 686 O O . ASP A 1 105 ? 35.147 46.548 10.819 1.00 17.90 105 ASP A O 1
ATOM 691 N N . LEU A 1 106 ? 34.166 45.810 12.729 1.00 17.21 106 LEU A N 1
ATOM 692 C CA . LEU A 1 106 ? 33.385 47.043 12.906 1.00 18.33 106 LEU A CA 1
ATOM 693 C C . LEU A 1 106 ? 34.276 48.268 13.079 1.00 18.78 106 LEU A C 1
ATOM 694 O O . LEU A 1 106 ? 35.263 48.224 13.812 1.00 20.05 106 LEU A O 1
ATOM 699 N N . ASP A 1 107 ? 33.936 49.349 12.397 1.00 19.00 107 ASP A N 1
ATOM 700 C CA . ASP A 1 107 ? 34.762 50.562 12.454 1.00 19.85 107 ASP A CA 1
ATOM 701 C C . ASP A 1 107 ? 34.472 51.436 13.650 1.00 19.76 107 ASP A C 1
ATOM 702 O O . ASP A 1 107 ? 35.338 52.230 14.084 1.00 20.30 107 ASP A O 1
ATOM 707 N N . GLY A 1 108 ? 33.255 51.307 14.195 1.00 19.54 108 GLY A N 1
ATOM 708 C CA . GLY A 1 108 ? 32.904 52.047 15.391 1.00 19.77 108 GLY A CA 1
ATOM 709 C C . GLY A 1 108 ? 31.700 51.434 16.046 1.00 19.81 108 GLY A C 1
ATOM 710 O O . GLY A 1 108 ? 30.862 50.808 15.375 1.00 19.21 108 GLY A O 1
ATOM 711 N N . ILE A 1 109 ? 31.601 51.636 17.355 1.00 19.35 109 ILE A N 1
ATOM 712 C CA . ILE A 1 109 ? 30.436 51.189 18.104 1.00 20.59 109 ILE A CA 1
ATOM 713 C C . ILE A 1 109 ? 30.095 52.334 19.050 1.00 20.00 109 ILE A C 1
ATOM 714 O O . ILE A 1 109 ? 30.939 52.780 19.840 1.00 21.67 109 ILE A O 1
ATOM 719 N N . TYR A 1 110 ? 28.893 52.861 18.885 1.00 19.84 110 TYR A N 1
ATOM 720 C CA . TYR A 1 110 ? 28.410 53.980 19.682 1.00 19.83 110 TYR A CA 1
ATOM 721 C C . TYR A 1 110 ? 27.116 53.541 20.360 1.00 20.08 110 TYR A C 1
ATOM 722 O O . TYR A 1 110 ? 26.323 52.782 19.795 1.00 20.79 110 TYR A O 1
ATOM 731 N N . TYR A 1 111 ? 26.916 53.994 21.596 1.00 19.00 111 TYR A N 1
ATOM 732 C CA . TYR A 1 111 ? 25.658 53.692 22.270 1.00 19.85 111 TYR A CA 1
ATOM 733 C C . TYR A 1 111 ? 25.275 54.815 23.194 1.00 19.35 111 TYR A C 1
ATOM 734 O O . TYR A 1 111 ? 26.122 55.598 23.648 1.00 19.61 111 TYR A O 1
ATOM 743 N N . CYS A 1 112 ? 23.984 54.857 23.471 1.00 18.35 112 CYS A N 1
ATOM 744 C CA . CYS A 1 112 ? 23.429 55.859 24.367 1.00 19.23 112 CYS A CA 1
ATOM 745 C C . CYS A 1 112 ? 22.746 55.128 25.539 1.00 18.39 112 CYS A C 1
ATOM 746 O O . CYS A 1 112 ? 21.739 54.448 25.339 1.00 18.09 112 CYS A O 1
ATOM 749 N N . PRO A 1 113 ? 23.306 55.236 26.754 1.00 18.51 113 PRO A N 1
ATOM 750 C CA . PRO A 1 113 ? 22.745 54.575 27.950 1.00 18.41 113 PRO A CA 1
ATOM 751 C C . PRO A 1 113 ? 21.713 55.439 28.709 1.00 18.21 113 PRO A C 1
ATOM 752 O O . PRO A 1 113 ? 21.220 55.027 29.775 1.00 18.45 113 PRO A O 1
ATOM 756 N N . HIS A 1 114 ? 21.425 56.628 28.183 1.00 17.68 114 HIS A N 1
ATOM 757 C CA . HIS A 1 114 ? 20.691 57.656 28.951 1.00 17.87 114 HIS A CA 1
ATOM 758 C C . HIS A 1 114 ? 19.192 57.544 28.810 1.00 17.36 114 HIS A C 1
ATOM 759 O O . HIS A 1 114 ? 18.698 57.009 27.826 1.00 17.25 114 HIS A O 1
ATOM 766 N N . HIS A 1 115 ? 18.468 58.075 29.798 1.00 16.06 115 HIS A N 1
ATOM 767 C CA . HIS A 1 115 ? 17.061 58.337 29.613 1.00 16.40 115 HIS A CA 1
ATOM 768 C C . HIS A 1 115 ? 16.768 59.431 30.630 1.00 16.85 115 HIS A C 1
ATOM 769 O O . HIS A 1 115 ? 17.283 59.397 31.720 1.00 17.51 115 HIS A O 1
ATOM 776 N N . PRO A 1 116 ? 15.963 60.418 30.270 1.00 18.63 116 PRO A N 1
ATOM 777 C CA . PRO A 1 116 ? 15.697 61.533 31.180 1.00 18.77 116 PRO A CA 1
ATOM 778 C C . PRO A 1 116 ? 14.922 61.129 32.445 1.00 17.95 116 PRO A C 1
ATOM 779 O O . PRO A 1 116 ? 14.952 61.836 33.475 1.00 20.04 116 PRO A O 1
ATOM 783 N N . GLN A 1 117 ? 14.219 60.002 32.378 1.00 18.65 117 GLN A N 1
ATOM 784 C CA A GLN A 1 117 ? 13.466 59.472 33.501 0.50 19.02 117 GLN A CA 1
ATOM 785 C CA B GLN A 1 117 ? 13.501 59.546 33.560 0.50 18.81 117 GLN A CA 1
ATOM 786 C C . GLN A 1 117 ? 14.169 58.290 34.144 1.00 19.67 117 GLN A C 1
ATOM 787 O O . GLN A 1 117 ? 13.574 57.582 34.949 1.00 20.47 117 GLN A O 1
ATOM 798 N N . GLY A 1 118 ? 15.426 58.067 33.764 1.00 19.59 118 GLY A N 1
ATOM 799 C CA . GLY A 1 118 ? 16.192 56.917 34.272 1.00 19.65 118 GLY A CA 1
ATOM 800 C C . GLY A 1 118 ? 16.146 56.786 35.794 1.00 20.48 118 GLY A C 1
ATOM 801 O O . GLY A 1 118 ? 16.187 57.786 36.505 1.00 20.95 118 GLY A O 1
ATOM 802 N N . SER A 1 119 ? 16.081 55.547 36.281 1.00 21.17 119 SER A N 1
ATOM 803 C CA . SER A 1 119 ? 16.132 55.251 37.706 1.00 22.18 119 SER A CA 1
ATOM 804 C C . SER A 1 119 ? 17.547 55.206 38.220 1.00 22.20 119 SER A C 1
ATOM 805 O O . SER A 1 119 ? 17.788 55.405 39.411 1.00 22.18 119 SER A O 1
ATOM 808 N N . VAL A 1 120 ? 18.477 54.895 37.320 1.00 21.28 120 VAL A N 1
ATOM 809 C CA . VAL A 1 120 ? 19.893 54.867 37.668 1.00 22.52 120 VAL A CA 1
ATOM 810 C C . VAL A 1 120 ? 20.461 56.269 37.513 1.00 22.48 120 VAL A C 1
ATOM 811 O O . VAL A 1 120 ? 20.592 56.779 36.390 1.00 22.51 120 VAL A O 1
ATOM 815 N N . GLU A 1 121 ? 20.802 56.865 38.664 1.00 22.12 121 GLU A N 1
ATOM 816 C CA A GLU A 1 121 ? 21.214 58.261 38.732 0.50 22.29 121 GLU A CA 1
ATOM 817 C CA B GLU A 1 121 ? 21.235 58.257 38.738 0.50 22.40 121 GLU A CA 1
ATOM 818 C C . GLU A 1 121 ? 22.297 58.624 37.708 1.00 22.33 121 GLU A C 1
ATOM 819 O O . GLU A 1 121 ? 22.180 59.642 37.028 1.00 21.32 121 GLU A O 1
ATOM 830 N N . GLU A 1 122 ? 23.329 57.786 37.586 1.00 21.08 122 GLU A N 1
ATOM 831 C CA . GLU A 1 122 ? 24.452 58.067 36.688 1.00 22.57 122 GLU A CA 1
ATOM 832 C C . GLU A 1 122 ? 24.011 58.318 35.245 1.00 21.51 122 GLU A C 1
ATOM 833 O O . GLU A 1 122 ? 24.698 59.030 34.506 1.00 21.52 122 GLU A O 1
ATOM 839 N N . PHE A 1 123 ? 22.859 57.757 34.863 1.00 20.40 123 PHE A N 1
ATOM 840 C CA . PHE A 1 123 ? 22.426 57.776 33.447 1.00 19.48 123 PHE A CA 1
ATOM 841 C C . PHE A 1 123 ? 21.124 58.540 33.250 1.00 19.67 123 PHE A C 1
ATOM 842 O O . PHE A 1 123 ? 20.570 58.594 32.132 1.00 19.32 123 PHE A O 1
ATOM 850 N N . ARG A 1 124 ? 20.647 59.131 34.338 1.00 19.95 124 ARG A N 1
ATOM 851 C CA . ARG A 1 124 ? 19.402 59.885 34.320 1.00 20.27 124 ARG A CA 1
ATOM 852 C C . ARG A 1 124 ? 19.724 61.269 33.843 1.00 19.92 124 ARG A C 1
ATOM 853 O O . ARG A 1 124 ? 20.287 62.070 34.589 1.00 20.21 124 ARG A O 1
ATOM 861 N N . GLN A 1 125 ? 19.386 61.538 32.585 1.00 19.97 125 GLN A N 1
ATOM 862 C CA . GLN A 1 125 ? 19.671 62.836 32.002 1.00 20.23 125 GLN A CA 1
ATOM 863 C C . GLN A 1 125 ? 19.099 62.909 30.620 1.00 19.81 125 GLN A C 1
ATOM 864 O O . GLN A 1 125 ? 18.876 61.885 29.990 1.00 20.54 125 GLN A O 1
ATOM 870 N N . VAL A 1 126 ? 18.849 64.130 30.176 1.00 18.21 126 VAL A N 1
ATOM 871 C CA . VAL A 1 126 ? 18.668 64.413 28.785 1.00 19.36 126 VAL A CA 1
ATOM 872 C C . VAL A 1 126 ? 20.061 64.440 28.151 1.00 18.92 126 VAL A C 1
ATOM 873 O O . VAL A 1 126 ? 21.072 64.788 28.806 1.00 18.97 126 VAL A O 1
ATOM 877 N N . CYS A 1 127 ? 20.124 64.099 26.864 1.00 19.55 127 CYS A N 1
ATOM 878 C CA . CYS A 1 127 ? 21.399 64.098 26.168 1.00 20.39 127 CYS A CA 1
ATOM 879 C C . CYS A 1 127 ? 21.214 64.442 24.693 1.00 21.07 127 CYS A C 1
ATOM 880 O O . CYS A 1 127 ? 20.096 64.671 24.223 1.00 21.92 127 CYS A O 1
ATOM 883 N N . ASP A 1 128 ? 22.301 64.508 23.947 1.00 21.80 128 ASP A N 1
ATOM 884 C CA . ASP A 1 128 ? 22.080 64.669 22.519 1.00 21.99 128 ASP A CA 1
ATOM 885 C C . ASP A 1 128 ? 22.581 63.449 21.751 1.00 21.88 128 ASP A C 1
ATOM 886 O O . ASP A 1 128 ? 22.735 63.509 20.527 1.00 22.25 128 ASP A O 1
ATOM 891 N N . CYS A 1 129 ? 22.786 62.332 22.460 1.00 20.65 129 CYS A N 1
ATOM 892 C CA . CYS A 1 129 ? 23.072 61.045 21.806 1.00 20.81 129 CYS A CA 1
ATOM 893 C C . CYS A 1 129 ? 21.902 60.078 21.686 1.00 19.60 129 CYS A C 1
ATOM 894 O O . CYS A 1 129 ? 21.993 59.101 20.923 1.00 19.04 129 CYS A O 1
ATOM 897 N N . ARG A 1 130 ? 20.803 60.344 22.398 1.00 19.36 130 ARG A N 1
ATOM 898 C CA . ARG A 1 130 ? 19.615 59.460 22.296 1.00 19.73 130 ARG A CA 1
ATOM 899 C C . ARG A 1 130 ? 18.854 59.742 21.026 1.00 19.11 130 ARG A C 1
ATOM 900 O O . ARG A 1 130 ? 18.250 60.818 20.907 1.00 19.42 130 ARG A O 1
ATOM 908 N N . LYS A 1 131 ? 18.866 58.782 20.081 1.00 18.37 131 LYS A N 1
ATOM 909 C CA . LYS A 1 131 ? 18.123 58.952 18.828 1.00 19.20 131 LYS A CA 1
ATOM 910 C C . LYS A 1 131 ? 16.692 59.261 19.260 1.00 19.11 131 LYS A C 1
ATOM 911 O O . LYS A 1 131 ? 16.178 58.560 20.141 1.00 19.20 131 LYS A O 1
ATOM 917 N N . PRO A 1 132 ? 16.011 60.264 18.637 1.00 19.07 132 PRO A N 1
ATOM 918 C CA . PRO A 1 132 ? 16.254 60.921 17.338 1.00 19.34 132 PRO A CA 1
ATOM 919 C C . PRO A 1 132 ? 17.307 62.000 17.299 1.00 19.87 132 PRO A C 1
ATOM 920 O O . PRO A 1 132 ? 17.508 62.584 16.226 1.00 19.88 132 PRO A O 1
ATOM 924 N N . HIS A 1 133 ? 17.959 62.278 18.424 1.00 19.41 133 HIS A N 1
ATOM 925 C CA . HIS A 1 133 ? 19.082 63.235 18.406 1.00 21.08 133 HIS A CA 1
ATOM 926 C C . HIS A 1 133 ? 20.217 62.602 17.604 1.00 20.51 133 HIS A C 1
ATOM 927 O O . HIS A 1 133 ? 20.444 61.387 17.740 1.00 20.09 133 HIS A O 1
ATOM 934 N N . PRO A 1 134 ? 20.877 63.383 16.707 1.00 20.47 134 PRO A N 1
ATOM 935 C CA . PRO A 1 134 ? 21.912 62.814 15.813 1.00 20.59 134 PRO A CA 1
ATOM 936 C C . PRO A 1 134 ? 23.296 62.636 16.424 1.00 20.36 134 PRO A C 1
ATOM 937 O O . PRO A 1 134 ? 24.233 62.234 15.732 1.00 21.02 134 PRO A O 1
ATOM 941 N N . GLY A 1 135 ? 23.439 62.912 17.717 1.00 21.02 135 GLY A N 1
ATOM 942 C CA . GLY A 1 135 ? 24.763 62.938 18.336 1.00 21.44 135 GLY A CA 1
ATOM 943 C C . GLY A 1 135 ? 25.716 61.802 18.004 1.00 21.62 135 GLY A C 1
ATOM 944 O O . GLY A 1 135 ? 26.892 62.043 17.695 1.00 22.26 135 GLY A O 1
ATOM 945 N N . MET A 1 136 ? 25.232 60.562 18.073 1.00 20.47 136 MET A N 1
ATOM 946 C CA . MET A 1 136 ? 26.104 59.411 17.920 1.00 19.76 136 MET A CA 1
ATOM 947 C C . MET A 1 136 ? 26.599 59.360 16.473 1.00 18.52 136 MET A C 1
ATOM 948 O O . MET A 1 136 ? 27.745 58.984 16.232 1.00 20.95 136 MET A O 1
ATOM 953 N N . LEU A 1 137 ? 25.727 59.747 15.535 1.00 19.88 137 LEU A N 1
ATOM 954 C CA A LEU A 1 137 ? 26.118 59.749 14.134 0.50 19.68 137 LEU A CA 1
ATOM 955 C CA B LEU A 1 137 ? 26.051 59.809 14.113 0.50 19.50 137 LEU A CA 1
ATOM 956 C C . LEU A 1 137 ? 27.114 60.890 13.849 1.00 19.33 137 LEU A C 1
ATOM 957 O O . LEU A 1 137 ? 28.071 60.689 13.078 1.00 19.03 137 LEU A O 1
ATOM 966 N N . LEU A 1 138 ? 26.929 62.053 14.499 1.00 19.43 138 LEU A N 1
ATOM 967 C CA . LEU A 1 138 ? 27.840 63.192 14.293 1.00 19.10 138 LEU A CA 1
ATOM 968 C C . LEU A 1 138 ? 29.201 62.846 14.870 1.00 19.62 138 LEU A C 1
ATOM 969 O O . LEU A 1 138 ? 30.241 63.209 14.302 1.00 20.25 138 LEU A O 1
ATOM 974 N N . SER A 1 139 ? 29.200 62.177 16.026 1.00 19.68 139 SER A N 1
ATOM 975 C CA . SER A 1 139 ? 30.465 61.779 16.653 1.00 20.64 139 SER A CA 1
ATOM 976 C C . SER A 1 139 ? 31.252 60.788 15.768 1.00 19.89 139 SER A C 1
ATOM 977 O O . SER A 1 139 ? 32.456 60.953 15.560 1.00 19.42 139 SER A O 1
ATOM 980 N N . ALA A 1 140 ? 30.558 59.756 15.271 1.00 19.81 140 ALA A N 1
ATOM 981 C CA . ALA A 1 140 ? 31.143 58.815 14.319 1.00 19.40 140 ALA A CA 1
ATOM 982 C C . ALA A 1 140 ? 31.661 59.553 13.091 1.00 18.65 140 ALA A C 1
ATOM 983 O O . ALA A 1 140 ? 32.756 59.260 12.599 1.00 18.75 140 ALA A O 1
ATOM 985 N N . ARG A 1 141 ? 30.872 60.515 12.601 1.00 19.62 141 ARG A N 1
ATOM 986 C CA . ARG A 1 141 ? 31.264 61.270 11.401 1.00 20.15 141 ARG A CA 1
ATOM 987 C C . ARG A 1 141 ? 32.650 61.904 11.582 1.00 20.60 141 ARG A C 1
ATOM 988 O O . ARG A 1 141 ? 33.519 61.832 10.700 1.00 20.97 141 ARG A O 1
ATOM 996 N N . ASP A 1 142 ? 32.869 62.495 12.755 1.00 20.79 142 ASP A N 1
ATOM 997 C CA . ASP A 1 142 ? 34.103 63.239 13.009 1.00 22.35 142 ASP A CA 1
ATOM 998 C C . ASP A 1 142 ? 35.248 62.285 13.353 1.00 22.70 142 ASP A C 1
ATOM 999 O O . ASP A 1 142 ? 36.393 62.505 12.938 1.00 23.45 142 ASP A O 1
ATOM 1004 N N . TYR A 1 143 ? 34.937 61.224 14.094 1.00 23.04 143 TYR A N 1
ATOM 1005 C CA . TYR A 1 143 ? 35.942 60.214 14.452 1.00 24.03 143 TYR A CA 1
ATOM 1006 C C . TYR A 1 143 ? 36.484 59.427 13.221 1.00 23.53 143 TYR A C 1
ATOM 1007 O O . TYR A 1 143 ? 37.684 59.162 13.134 1.00 23.42 143 TYR A O 1
ATOM 1016 N N . LEU A 1 144 ? 35.612 59.073 12.271 1.00 23.54 144 LEU A N 1
ATOM 1017 C CA . LEU A 1 144 ? 36.009 58.257 11.104 1.00 23.60 144 LEU A CA 1
ATOM 1018 C C . LEU A 1 144 ? 36.078 59.011 9.780 1.00 22.92 144 LEU A C 1
ATOM 1019 O O . LEU A 1 144 ? 36.377 58.417 8.718 1.00 22.50 144 LEU A O 1
ATOM 1024 N N . HIS A 1 145 ? 35.833 60.316 9.828 1.00 21.43 145 HIS A N 1
ATOM 1025 C CA . HIS A 1 145 ? 35.808 61.130 8.606 1.00 21.34 145 HIS A CA 1
ATOM 1026 C C . HIS A 1 145 ? 34.812 60.568 7.584 1.00 20.54 145 HIS A C 1
ATOM 1027 O O . HIS A 1 145 ? 35.198 60.172 6.493 1.00 20.65 145 HIS A O 1
ATOM 1034 N N . ILE A 1 146 ? 33.528 60.555 7.939 1.00 19.71 146 ILE A N 1
ATOM 1035 C CA . ILE A 1 146 ? 32.501 59.919 7.104 1.00 20.08 146 ILE A CA 1
ATOM 1036 C C . ILE A 1 146 ? 31.864 60.920 6.141 1.00 20.15 146 ILE A C 1
ATOM 1037 O O . ILE A 1 146 ? 31.575 62.074 6.533 1.00 19.75 146 ILE A O 1
ATOM 1042 N N . ASP A 1 147 ? 31.689 60.483 4.896 1.00 19.54 147 ASP A N 1
ATOM 1043 C CA . ASP A 1 147 ? 30.909 61.174 3.876 1.00 20.30 147 ASP A CA 1
ATOM 1044 C C . ASP A 1 147 ? 29.441 60.852 4.106 1.00 19.04 147 ASP A C 1
ATOM 1045 O O . ASP A 1 147 ? 28.938 59.792 3.695 1.00 19.77 147 ASP A O 1
ATOM 1050 N N . MET A 1 148 ? 28.751 61.771 4.780 1.00 18.99 148 MET A N 1
ATOM 1051 C CA . MET A 1 148 ? 27.419 61.444 5.255 1.00 18.34 148 MET A CA 1
ATOM 1052 C C . MET A 1 148 ? 26.421 61.331 4.133 1.00 19.50 148 MET A C 1
ATOM 1053 O O . MET A 1 148 ? 25.560 60.445 4.161 1.00 18.59 148 MET A O 1
ATOM 1058 N N . ALA A 1 149 ? 26.531 62.219 3.142 1.00 19.06 149 ALA A N 1
ATOM 1059 C CA . ALA A 1 149 ? 25.622 62.163 1.998 1.00 20.15 149 ALA A CA 1
ATOM 1060 C C . ALA A 1 149 ? 25.721 60.814 1.277 1.00 19.86 149 ALA A C 1
ATOM 1061 O O . ALA A 1 149 ? 24.766 60.381 0.595 1.00 21.52 149 ALA A O 1
ATOM 1063 N N . ALA A 1 150 ? 26.885 60.167 1.393 1.00 19.75 150 ALA A N 1
ATOM 1064 C CA . ALA A 1 150 ? 27.142 58.879 0.705 1.00 19.49 150 ALA A CA 1
ATOM 1065 C C . ALA A 1 150 ? 26.818 57.674 1.592 1.00 19.94 150 ALA A C 1
ATOM 1066 O O . ALA A 1 150 ? 27.023 56.512 1.201 1.00 19.97 150 ALA A O 1
ATOM 1068 N N . SER A 1 151 ? 26.297 57.964 2.772 1.00 19.27 151 SER A N 1
ATOM 1069 C CA . SER A 1 151 ? 26.097 56.948 3.788 1.00 19.42 151 SER A CA 1
ATOM 1070 C C . SER A 1 151 ? 24.633 56.519 3.928 1.00 18.94 151 SER A C 1
ATOM 1071 O O . SER A 1 151 ? 23.735 57.083 3.290 1.00 19.29 151 SER A O 1
ATOM 1074 N N . TYR A 1 152 ? 24.412 55.484 4.737 1.00 19.51 152 TYR A N 1
ATOM 1075 C CA . TYR A 1 152 ? 23.118 54.848 4.890 1.00 18.98 152 TYR A CA 1
ATOM 1076 C C . TYR A 1 152 ? 22.889 54.682 6.388 1.00 19.39 152 TYR A C 1
ATOM 1077 O O . TYR A 1 152 ? 23.859 54.426 7.122 1.00 20.46 152 TYR A O 1
ATOM 1086 N N . MET A 1 153 ? 21.631 54.806 6.839 1.00 18.79 153 MET A N 1
ATOM 1087 C CA A MET A 1 153 ? 21.283 54.454 8.214 0.50 19.25 153 MET A CA 1
ATOM 1088 C CA B MET A 1 153 ? 21.240 54.497 8.209 0.50 19.22 153 MET A CA 1
ATOM 1089 C C . MET A 1 153 ? 20.275 53.339 8.130 1.00 18.50 153 MET A C 1
ATOM 1090 O O . MET A 1 153 ? 19.322 53.425 7.348 1.00 20.07 153 MET A O 1
ATOM 1099 N N . VAL A 1 154 ? 20.512 52.277 8.911 1.00 17.67 154 VAL A N 1
ATOM 1100 C CA . VAL A 1 154 ? 19.626 51.125 8.888 1.00 17.96 154 VAL A CA 1
ATOM 1101 C C . VAL A 1 154 ? 19.082 50.906 10.298 1.00 17.42 154 VAL A C 1
ATOM 1102 O O . VAL A 1 154 ? 19.838 50.738 11.261 1.00 18.26 154 VAL A O 1
ATOM 1106 N N . GLY A 1 155 ? 17.757 50.862 10.421 1.00 17.36 155 GLY A N 1
ATOM 1107 C CA . GLY A 1 155 ? 17.113 50.611 11.703 1.00 17.78 155 GLY A CA 1
ATOM 1108 C C . GLY A 1 155 ? 15.684 50.170 11.510 1.00 17.52 155 GLY A C 1
ATOM 1109 O O . GLY A 1 155 ? 15.247 49.908 10.383 1.00 18.33 155 GLY A O 1
ATOM 1110 N N . ASP A 1 156 ? 14.941 50.111 12.617 1.00 18.75 156 ASP A N 1
ATOM 1111 C CA . ASP A 1 156 ? 13.548 49.651 12.567 1.00 18.75 156 ASP A CA 1
ATOM 1112 C C . ASP A 1 156 ? 12.590 50.662 13.148 1.00 19.02 156 ASP A C 1
ATOM 1113 O O . ASP A 1 156 ? 11.395 50.377 13.241 1.00 18.84 156 ASP A O 1
ATOM 1118 N N . LYS A 1 157 ? 13.076 51.850 13.504 1.00 18.09 157 LYS A N 1
ATOM 1119 C CA . LYS A 1 157 ? 12.203 52.817 14.181 1.00 20.90 157 LYS A CA 1
ATOM 1120 C C . LYS A 1 157 ? 12.274 54.224 13.616 1.00 18.27 157 LYS A C 1
ATOM 1121 O O . LYS A 1 157 ? 13.285 54.640 13.019 1.00 18.98 157 LYS A O 1
ATOM 1127 N N . LEU A 1 158 ? 11.200 54.970 13.842 1.00 18.88 158 LEU A N 1
ATOM 1128 C CA . LEU A 1 158 ? 11.131 56.354 13.404 1.00 18.36 158 LEU A CA 1
ATOM 1129 C C . LEU A 1 158 ? 12.331 57.139 13.886 1.00 19.58 158 LEU A C 1
ATOM 1130 O O . LEU A 1 158 ? 12.911 57.925 13.127 1.00 18.73 158 LEU A O 1
ATOM 1135 N N . GLU A 1 159 ? 12.720 56.906 15.142 1.00 20.40 159 GLU A N 1
ATOM 1136 C CA . GLU A 1 159 ? 13.798 57.701 15.756 0.80 21.87 159 GLU A CA 1
ATOM 1137 C C . GLU A 1 159 ? 15.109 57.489 15.031 1.00 20.83 159 GLU A C 1
ATOM 1138 O O . GLU A 1 159 ? 15.920 58.397 14.978 1.00 20.95 159 GLU A O 1
ATOM 1144 N N . ASP A 1 160 ? 15.307 56.292 14.473 1.00 18.16 160 ASP A N 1
ATOM 1145 C CA . ASP A 1 160 ? 16.488 56.057 13.636 1.00 18.68 160 ASP A CA 1
ATOM 1146 C C . ASP A 1 160 ? 16.479 56.924 12.361 1.00 18.03 160 ASP A C 1
ATOM 1147 O O . ASP A 1 160 ? 17.509 57.442 11.918 1.00 17.27 160 ASP A O 1
ATOM 1152 N N . MET A 1 161 ? 15.320 57.017 11.728 1.00 18.07 161 MET A N 1
ATOM 1153 C CA . MET A 1 161 ? 15.219 57.761 10.475 1.00 18.66 161 MET A CA 1
ATOM 1154 C C . MET A 1 161 ? 15.361 59.251 10.762 1.00 19.05 161 MET A C 1
ATOM 1155 O O . MET A 1 161 ? 15.998 59.978 9.985 1.00 19.45 161 MET A O 1
ATOM 1160 N N . GLN A 1 162 ? 14.795 59.697 11.892 1.00 18.43 162 GLN A N 1
ATOM 1161 C CA . GLN A 1 162 ? 14.889 61.103 12.256 1.00 18.42 162 GLN A CA 1
ATOM 1162 C C . GLN A 1 162 ? 16.312 61.487 12.621 1.00 18.31 162 GLN A C 1
ATOM 1163 O O . GLN A 1 162 ? 16.758 62.582 12.254 1.00 18.48 162 GLN A O 1
ATOM 1169 N N . ALA A 1 163 ? 17.031 60.621 13.359 1.00 18.65 163 ALA A N 1
ATOM 1170 C CA . ALA A 1 163 ? 18.454 60.901 13.628 1.00 19.68 163 ALA A CA 1
ATOM 1171 C C . ALA A 1 163 ? 19.211 61.006 12.298 1.00 20.04 163 ALA A C 1
ATOM 1172 O O . ALA A 1 163 ? 20.019 61.910 12.085 1.00 20.60 163 ALA A O 1
ATOM 1174 N N . ALA A 1 164 ? 18.908 60.102 11.373 1.00 20.05 164 ALA A N 1
ATOM 1175 C CA . ALA A 1 164 ? 19.570 60.140 10.050 1.00 19.50 164 ALA A CA 1
ATOM 1176 C C . ALA A 1 164 ? 19.327 61.438 9.255 1.00 20.45 164 ALA A C 1
ATOM 1177 O O . ALA A 1 164 ? 20.263 61.989 8.662 1.00 20.76 164 ALA A O 1
ATOM 1179 N N . VAL A 1 165 ? 18.080 61.895 9.180 1.00 21.55 165 VAL A N 1
ATOM 1180 C CA . VAL A 1 165 ? 17.807 63.109 8.400 1.00 22.30 165 VAL A CA 1
ATOM 1181 C C . VAL A 1 165 ? 18.559 64.289 9.016 1.00 22.16 165 VAL A C 1
ATOM 1182 O O . VAL A 1 165 ? 19.077 65.155 8.285 1.00 21.61 165 VAL A O 1
ATOM 1186 N N . ALA A 1 166 ? 18.606 64.336 10.352 1.00 21.96 166 ALA A N 1
ATOM 1187 C CA . ALA A 1 166 ? 19.291 65.424 11.056 1.00 21.56 166 ALA A CA 1
ATOM 1188 C C . ALA A 1 166 ? 20.778 65.443 10.724 1.00 21.08 166 ALA A C 1
ATOM 1189 O O . ALA A 1 166 ? 21.389 66.518 10.677 1.00 21.38 166 ALA A O 1
ATOM 1191 N N . ALA A 1 167 ? 21.355 64.243 10.570 1.00 20.84 167 ALA A N 1
ATOM 1192 C CA . ALA A 1 167 ? 22.798 64.100 10.333 1.00 20.26 167 ALA A CA 1
ATOM 1193 C C . ALA A 1 167 ? 23.186 64.130 8.867 1.00 20.69 167 ALA A C 1
ATOM 1194 O O . ALA A 1 167 ? 24.354 63.966 8.542 1.00 21.21 167 ALA A O 1
ATOM 1196 N N . ASN A 1 168 ? 22.224 64.393 7.991 1.00 20.20 168 ASN A N 1
ATOM 1197 C CA . ASN A 1 168 ? 22.482 64.471 6.546 1.00 20.64 168 ASN A CA 1
ATOM 1198 C C . ASN A 1 168 ? 22.892 63.118 5.940 1.00 20.27 168 ASN A C 1
ATOM 1199 O O . ASN A 1 168 ? 23.621 63.062 4.944 1.00 21.01 168 ASN A O 1
ATOM 1204 N N . VAL A 1 169 ? 22.383 62.028 6.515 1.00 20.71 169 VAL A N 1
ATOM 1205 C CA . VAL A 1 169 ? 22.646 60.705 5.965 1.00 19.90 169 VAL A CA 1
ATOM 1206 C C . VAL A 1 169 ? 21.832 60.557 4.674 1.00 21.90 169 VAL A C 1
ATOM 1207 O O . VAL A 1 169 ? 20.624 60.836 4.634 1.00 22.90 169 VAL A O 1
ATOM 1211 N N . GLY A 1 170 ? 22.520 60.159 3.613 1.00 20.72 170 GLY A N 1
ATOM 1212 C CA . GLY A 1 170 ? 21.954 60.225 2.278 1.00 21.91 170 GLY A CA 1
ATOM 1213 C C . GLY A 1 170 ? 20.770 59.315 2.108 1.00 21.71 170 GLY A C 1
ATOM 1214 O O . GLY A 1 170 ? 19.792 59.686 1.446 1.00 23.00 170 GLY A O 1
ATOM 1215 N N . THR A 1 171 ? 20.859 58.110 2.676 1.00 20.97 171 THR A N 1
ATOM 1216 C CA . THR A 1 171 ? 19.802 57.149 2.469 1.00 21.02 171 THR A CA 1
ATOM 1217 C C . THR A 1 171 ? 19.375 56.545 3.795 1.00 20.67 171 THR A C 1
ATOM 1218 O O . THR A 1 171 ? 20.209 56.083 4.594 1.00 21.32 171 THR A O 1
ATOM 1222 N N . LYS A 1 172 ? 18.070 56.585 4.020 1.00 19.41 172 LYS A N 1
ATOM 1223 C CA . LYS A 1 172 ? 17.491 56.133 5.269 1.00 19.93 172 LYS A CA 1
ATOM 1224 C C . LYS A 1 172 ? 16.774 54.817 5.004 1.00 18.33 172 LYS A C 1
ATOM 1225 O O . LYS A 1 172 ? 15.843 54.755 4.175 1.00 17.78 172 LYS A O 1
ATOM 1231 N N . VAL A 1 173 ? 17.207 53.762 5.697 1.00 17.95 173 VAL A N 1
ATOM 1232 C CA . VAL A 1 173 ? 16.706 52.416 5.423 1.00 18.42 173 VAL A CA 1
ATOM 1233 C C . VAL A 1 173 ? 16.042 51.770 6.624 1.00 17.97 173 VAL A C 1
ATOM 1234 O O . VAL A 1 173 ? 16.668 51.631 7.674 1.00 18.16 173 VAL A O 1
ATOM 1238 N N . LEU A 1 174 ? 14.783 51.357 6.475 1.00 18.15 174 LEU A N 1
ATOM 1239 C CA . LEU A 1 174 ? 14.101 50.578 7.509 1.00 19.69 174 LEU A CA 1
ATOM 1240 C C . LEU A 1 174 ? 14.224 49.124 7.177 1.00 19.46 174 LEU A C 1
ATOM 1241 O O . LEU A 1 174 ? 14.228 48.767 5.994 1.00 19.66 174 LEU A O 1
ATOM 1246 N N . VAL A 1 175 ? 14.376 48.286 8.207 1.00 18.37 175 VAL A N 1
ATOM 1247 C CA . VAL A 1 175 ? 14.244 46.831 7.989 1.00 18.27 175 VAL A CA 1
ATOM 1248 C C . VAL A 1 175 ? 13.008 46.311 8.723 1.00 18.59 175 VAL A C 1
ATOM 1249 O O . VAL A 1 175 ? 12.489 46.987 9.633 1.00 18.50 175 VAL A O 1
ATOM 1253 N N . ARG A 1 176 ? 12.580 45.106 8.355 1.00 18.36 176 ARG A N 1
ATOM 1254 C CA A ARG A 1 176 ? 11.347 44.503 8.853 0.50 18.77 176 ARG A CA 1
ATOM 1255 C CA B ARG A 1 176 ? 11.344 44.542 8.883 0.50 19.16 176 ARG A CA 1
ATOM 1256 C C . ARG A 1 176 ? 11.623 43.448 9.932 1.00 18.82 176 ARG A C 1
ATOM 1257 O O . ARG A 1 176 ? 10.712 42.780 10.388 1.00 19.77 176 ARG A O 1
ATOM 1272 N N . THR A 1 177 ? 12.889 43.304 10.329 1.00 19.16 177 THR A N 1
ATOM 1273 C CA . THR A 1 177 ? 13.296 42.270 11.289 1.00 19.78 177 THR A CA 1
ATOM 1274 C C . THR A 1 177 ? 13.197 42.692 12.770 1.00 19.72 177 THR A C 1
ATOM 1275 O O . THR A 1 177 ? 13.639 41.960 13.678 1.00 20.96 177 THR A O 1
ATOM 1279 N N . GLY A 1 178 ? 12.677 43.896 13.013 1.00 19.95 178 GLY A N 1
ATOM 1280 C CA . GLY A 1 178 ? 12.585 44.409 14.382 1.00 21.65 178 GLY A CA 1
ATOM 1281 C C . GLY A 1 178 ? 11.161 44.805 14.737 1.00 21.73 178 GLY A C 1
ATOM 1282 O O . GLY A 1 178 ? 10.209 44.050 14.489 1.00 22.42 178 GLY A O 1
ATOM 1283 N N . LYS A 1 179 ? 11.018 46.015 15.263 1.00 23.74 179 LYS A N 1
ATOM 1284 C CA . LYS A 1 179 ? 9.709 46.554 15.623 1.00 24.00 179 LYS A CA 1
ATOM 1285 C C . LYS A 1 179 ? 8.834 46.713 14.382 1.00 24.46 179 LYS A C 1
ATOM 1286 O O . LYS A 1 179 ? 9.327 47.045 13.304 1.00 25.17 179 LYS A O 1
ATOM 1288 N N . PRO A 1 180 ? 7.520 46.461 14.499 1.00 24.41 180 PRO A N 1
ATOM 1289 C CA . PRO A 1 180 ? 6.655 46.704 13.326 1.00 24.85 180 PRO A CA 1
ATOM 1290 C C . PRO A 1 180 ? 6.840 48.106 12.747 1.00 24.27 180 PRO A C 1
ATOM 1291 O O . PRO A 1 180 ? 6.936 49.087 13.494 1.00 25.22 180 PRO A O 1
ATOM 1295 N N . ILE A 1 181 ? 6.919 48.185 11.423 1.00 24.90 181 ILE A N 1
ATOM 1296 C CA A ILE A 1 181 ? 7.094 49.473 10.764 0.50 24.51 181 ILE A CA 1
ATOM 1297 C CA B ILE A 1 181 ? 7.073 49.453 10.706 0.50 24.43 181 ILE A CA 1
ATOM 1298 C C . ILE A 1 181 ? 5.802 50.292 10.806 1.00 25.07 181 ILE A C 1
ATOM 1299 O O . ILE A 1 181 ? 4.745 49.857 10.321 1.00 25.70 181 ILE A O 1
ATOM 1308 N N . THR A 1 182 ? 5.912 51.477 11.418 1.00 24.48 182 THR A N 1
ATOM 1309 C CA . THR A 1 182 ? 4.775 52.394 11.560 1.00 24.44 182 THR A CA 1
ATOM 1310 C C . THR A 1 182 ? 4.658 53.260 10.307 1.00 24.15 182 THR A C 1
ATOM 1311 O O . THR A 1 182 ? 5.630 53.422 9.555 1.00 23.44 182 THR A O 1
ATOM 1315 N N . PRO A 1 183 ? 3.467 53.826 10.052 1.00 22.79 183 PRO A N 1
ATOM 1316 C CA . PRO A 1 183 ? 3.423 54.690 8.882 1.00 22.57 183 PRO A CA 1
ATOM 1317 C C . PRO A 1 183 ? 4.371 55.877 8.978 1.00 20.84 183 PRO A C 1
ATOM 1318 O O . PRO A 1 183 ? 4.884 56.342 7.954 1.00 20.99 183 PRO A O 1
ATOM 1322 N N . GLU A 1 184 ? 4.595 56.356 10.198 1.00 19.83 184 GLU A N 1
ATOM 1323 C CA . GLU A 1 184 ? 5.491 57.480 10.405 1.00 20.36 184 GLU A CA 1
ATOM 1324 C C . GLU A 1 184 ? 6.934 57.099 10.152 1.00 19.22 184 GLU A C 1
ATOM 1325 O O . GLU A 1 184 ? 7.670 57.870 9.569 1.00 19.82 184 GLU A O 1
ATOM 1331 N N . ALA A 1 185 ? 7.354 55.924 10.609 1.00 19.59 185 ALA A N 1
ATOM 1332 C CA . ALA A 1 185 ? 8.717 55.466 10.300 1.00 19.63 185 ALA A CA 1
ATOM 1333 C C . ALA A 1 185 ? 8.875 55.301 8.789 1.00 20.19 185 ALA A C 1
ATOM 1334 O O . ALA A 1 185 ? 9.859 55.761 8.205 1.00 20.66 185 ALA A O 1
ATOM 1336 N N . GLU A 1 186 ? 7.886 54.657 8.160 1.00 20.94 186 GLU A N 1
ATOM 1337 C CA . GLU A 1 186 ? 7.845 54.486 6.709 1.00 22.69 186 GLU A CA 1
ATOM 1338 C C . GLU A 1 186 ? 7.946 55.833 5.965 1.00 22.13 186 GLU A C 1
ATOM 1339 O O . GLU A 1 186 ? 8.677 55.947 4.981 1.00 21.50 186 GLU A O 1
ATOM 1345 N N . ASN A 1 187 ? 7.219 56.838 6.443 1.00 22.11 187 ASN A N 1
ATOM 1346 C CA . ASN A 1 187 ? 7.278 58.166 5.867 1.00 22.83 187 ASN A CA 1
ATOM 1347 C C . ASN A 1 187 ? 8.660 58.775 5.849 1.00 22.94 187 ASN A C 1
ATOM 1348 O O . ASN A 1 187 ? 9.003 59.489 4.908 1.00 23.70 187 ASN A O 1
ATOM 1353 N N . ALA A 1 188 ? 9.424 58.519 6.913 1.00 22.55 188 ALA A N 1
ATOM 1354 C CA . ALA A 1 188 ? 10.723 59.139 7.148 1.00 22.15 188 ALA A CA 1
ATOM 1355 C C . ALA A 1 188 ? 11.835 58.361 6.457 1.00 22.23 188 ALA A C 1
ATOM 1356 O O . ALA A 1 188 ? 12.970 58.826 6.384 1.00 24.04 188 ALA A O 1
ATOM 1358 N N . ALA A 1 189 ? 11.525 57.150 6.005 1.00 21.49 189 ALA A N 1
ATOM 1359 C CA . ALA A 1 189 ? 12.512 56.307 5.352 1.00 21.70 189 ALA A CA 1
ATOM 1360 C C . ALA A 1 189 ? 12.554 56.547 3.849 1.00 21.62 189 ALA A C 1
ATOM 1361 O O . ALA A 1 189 ? 11.561 56.963 3.251 1.00 22.79 189 ALA A O 1
ATOM 1363 N N . ASP A 1 190 ? 13.710 56.273 3.249 1.00 21.56 190 ASP A N 1
ATOM 1364 C CA . ASP A 1 190 ? 13.831 56.220 1.798 1.00 21.70 190 ASP A CA 1
ATOM 1365 C C . ASP A 1 190 ? 13.498 54.824 1.303 1.00 21.22 190 ASP A C 1
ATOM 1366 O O . ASP A 1 190 ? 12.698 54.672 0.367 1.00 21.62 190 ASP A O 1
ATOM 1371 N N . TRP A 1 191 ? 14.103 53.814 1.933 1.00 20.50 191 TRP A N 1
ATOM 1372 C CA . TRP A 1 191 ? 13.895 52.421 1.555 1.00 20.14 191 TRP A CA 1
ATOM 1373 C C . TRP A 1 191 ? 13.363 51.634 2.716 1.00 20.25 191 TRP A C 1
ATOM 1374 O O . TRP A 1 191 ? 13.699 51.932 3.853 1.00 19.23 191 TRP A O 1
ATOM 1385 N N . VAL A 1 192 ? 12.581 50.595 2.421 1.00 20.06 192 VAL A N 1
ATOM 1386 C CA . VAL A 1 192 ? 12.223 49.611 3.440 1.00 21.06 192 VAL A CA 1
ATOM 1387 C C . VAL A 1 192 ? 12.623 48.256 2.854 1.00 20.92 192 VAL A C 1
ATOM 1388 O O . VAL A 1 192 ? 12.229 47.901 1.729 1.00 21.70 192 VAL A O 1
ATOM 1392 N N . LEU A 1 193 ? 13.440 47.522 3.605 1.00 20.03 193 LEU A N 1
ATOM 1393 C CA . LEU A 1 193 ? 13.916 46.207 3.170 1.00 20.05 193 LEU A CA 1
ATOM 1394 C C . LEU A 1 193 ? 13.451 45.151 4.145 1.00 19.65 193 LEU A C 1
ATOM 1395 O O . LEU A 1 193 ? 13.160 45.460 5.295 1.00 19.17 193 LEU A O 1
ATOM 1400 N N . ASN A 1 194 ? 13.395 43.900 3.711 1.00 18.69 194 ASN A N 1
ATOM 1401 C CA . ASN A 1 194 ? 13.096 42.813 4.646 1.00 19.45 194 ASN A CA 1
ATOM 1402 C C . ASN A 1 194 ? 14.088 42.727 5.812 1.00 19.55 194 ASN A C 1
ATOM 1403 O O . ASN A 1 194 ? 13.697 42.518 6.952 1.00 18.92 194 ASN A O 1
ATOM 1408 N N . SER A 1 195 ? 15.369 42.870 5.502 1.00 19.14 195 SER A N 1
ATOM 1409 C CA A SER A 1 195 ? 16.408 42.745 6.507 0.50 19.18 195 SER A CA 1
ATOM 1410 C CA B SER A 1 195 ? 16.413 42.691 6.472 0.50 19.29 195 SER A CA 1
ATOM 1411 C C . SER A 1 195 ? 17.698 43.351 5.990 1.00 18.76 195 SER A C 1
ATOM 1412 O O . SER A 1 195 ? 17.828 43.686 4.804 1.00 18.70 195 SER A O 1
ATOM 1417 N N . LEU A 1 196 ? 18.653 43.481 6.894 1.00 18.20 196 LEU A N 1
ATOM 1418 C CA . LEU A 1 196 ? 19.979 44.005 6.549 1.00 18.96 196 LEU A CA 1
ATOM 1419 C C . LEU A 1 196 ? 20.631 43.080 5.488 1.00 20.08 196 LEU A C 1
ATOM 1420 O O . LEU A 1 196 ? 21.434 43.525 4.655 1.00 21.31 196 LEU A O 1
ATOM 1425 N N . ALA A 1 197 ? 20.216 41.810 5.477 1.00 20.09 197 ALA A N 1
ATOM 1426 C CA . ALA A 1 197 ? 20.740 40.867 4.507 1.00 21.23 197 ALA A CA 1
ATOM 1427 C C . ALA A 1 197 ? 20.452 41.308 3.084 1.00 20.70 197 ALA A C 1
ATOM 1428 O O . ALA A 1 197 ? 21.180 40.931 2.164 1.00 22.56 197 ALA A O 1
ATOM 1430 N N . ASP A 1 198 ? 19.398 42.115 2.901 1.00 19.67 198 ASP A N 1
ATOM 1431 C CA . ASP A 1 198 ? 19.015 42.617 1.577 1.00 19.91 198 ASP A CA 1
ATOM 1432 C C . ASP A 1 198 ? 19.754 43.883 1.136 1.00 19.68 198 ASP A C 1
ATOM 1433 O O . ASP A 1 198 ? 19.599 44.304 0.003 1.00 19.31 198 ASP A O 1
ATOM 1438 N N . LEU A 1 199 ? 20.548 44.491 2.015 1.00 19.23 199 LEU A N 1
ATOM 1439 C CA . LEU A 1 199 ? 21.098 45.799 1.728 1.00 19.12 199 LEU A CA 1
ATOM 1440 C C . LEU A 1 199 ? 22.168 45.828 0.648 1.00 20.10 199 LEU A C 1
ATOM 1441 O O . LEU A 1 199 ? 22.131 46.709 -0.209 1.00 19.68 199 LEU A O 1
ATOM 1446 N N . PRO A 1 200 ? 23.113 44.874 0.670 1.00 20.85 200 PRO A N 1
ATOM 1447 C CA . PRO A 1 200 ? 24.097 44.904 -0.406 1.00 20.76 200 PRO A CA 1
ATOM 1448 C C . PRO A 1 200 ? 23.457 44.875 -1.812 1.00 21.81 200 PRO A C 1
ATOM 1449 O O . PRO A 1 200 ? 23.852 45.665 -2.674 1.00 21.75 200 PRO A O 1
ATOM 1453 N N . GLN A 1 201 ? 22.469 44.009 -2.044 1.00 20.88 201 GLN A N 1
ATOM 1454 C CA . GLN A 1 201 ? 21.828 43.948 -3.363 1.00 22.95 201 GLN A CA 1
ATOM 1455 C C . GLN A 1 201 ? 21.045 45.209 -3.686 1.00 22.39 201 GLN A C 1
ATOM 1456 O O . GLN A 1 201 ? 21.030 45.664 -4.827 1.00 21.84 201 GLN A O 1
ATOM 1462 N N . ALA A 1 202 ? 20.399 45.786 -2.676 1.00 22.65 202 ALA A N 1
ATOM 1463 C CA . ALA A 1 202 ? 19.652 47.018 -2.885 1.00 23.59 202 ALA A CA 1
ATOM 1464 C C . ALA A 1 202 ? 20.595 48.172 -3.259 1.00 23.98 202 ALA A C 1
ATOM 1465 O O . ALA A 1 202 ? 20.258 49.007 -4.086 1.00 24.63 202 ALA A O 1
ATOM 1467 N N . ILE A 1 203 ? 21.783 48.213 -2.663 1.00 23.94 203 ILE A N 1
ATOM 1468 C CA . ILE A 1 203 ? 22.743 49.265 -3.013 1.00 24.52 203 ILE A CA 1
ATOM 1469 C C . ILE A 1 203 ? 23.268 49.052 -4.450 1.00 26.18 203 ILE A C 1
ATOM 1470 O O . ILE A 1 203 ? 23.281 49.993 -5.274 1.00 24.65 203 ILE A O 1
ATOM 1475 N N . LYS A 1 204 ? 23.665 47.819 -4.752 1.00 27.00 204 LYS A N 1
ATOM 1476 C CA . LYS A 1 204 ? 24.076 47.464 -6.125 1.00 30.21 204 LYS A CA 1
ATOM 1477 C C . LYS A 1 204 ? 23.039 47.891 -7.161 1.00 31.58 204 LYS A C 1
ATOM 1478 O O . LYS A 1 204 ? 23.398 48.438 -8.201 1.00 31.87 204 LYS A O 1
ATOM 1484 N N . LYS A 1 205 ? 21.763 47.661 -6.873 1.00 33.62 205 LYS A N 1
ATOM 1485 C CA . LYS A 1 205 ? 20.700 47.955 -7.827 1.00 35.40 205 LYS A CA 1
ATOM 1486 C C . LYS A 1 205 ? 20.359 49.438 -7.877 1.00 36.07 205 LYS A C 1
ATOM 1487 O O . LYS A 1 205 ? 20.160 49.979 -8.967 1.00 36.65 205 LYS A O 1
ATOM 1493 N N . SER B 1 24 ? -9.669 2.461 0.735 1.00 28.52 24 SER B N 1
ATOM 1494 C CA . SER B 1 24 ? -8.724 2.930 1.800 1.00 29.06 24 SER B CA 1
ATOM 1495 C C . SER B 1 24 ? -8.069 4.268 1.465 1.00 28.13 24 SER B C 1
ATOM 1496 O O . SER B 1 24 ? -7.772 4.561 0.310 1.00 28.89 24 SER B O 1
ATOM 1499 N N . VAL B 1 25 ? -7.802 5.054 2.504 1.00 26.59 25 VAL B N 1
ATOM 1500 C CA . VAL B 1 25 ? -7.337 6.417 2.336 1.00 24.79 25 VAL B CA 1
ATOM 1501 C C . VAL B 1 25 ? -5.829 6.450 2.589 1.00 23.43 25 VAL B C 1
ATOM 1502 O O . VAL B 1 25 ? -5.344 5.751 3.472 1.00 22.53 25 VAL B O 1
ATOM 1506 N N . PRO B 1 26 ? -5.082 7.234 1.800 1.00 21.67 26 PRO B N 1
ATOM 1507 C CA . PRO B 1 26 ? -3.690 7.403 2.180 1.00 21.44 26 PRO B CA 1
ATOM 1508 C C . PRO B 1 26 ? -3.580 8.370 3.346 1.00 20.59 26 PRO B C 1
ATOM 1509 O O . PRO B 1 26 ? -4.483 9.205 3.551 1.00 20.68 26 PRO B O 1
ATOM 1513 N N . ALA B 1 27 ? -2.485 8.244 4.096 1.00 20.04 27 ALA B N 1
ATOM 1514 C CA . ALA B 1 27 ? -2.283 9.134 5.222 1.00 18.51 27 ALA B CA 1
ATOM 1515 C C . ALA B 1 27 ? -0.889 9.729 5.313 1.00 19.23 27 ALA B C 1
ATOM 1516 O O . ALA B 1 27 ? 0.093 9.180 4.792 1.00 19.90 27 ALA B O 1
ATOM 1518 N N . ILE B 1 28 ? -0.830 10.874 5.974 1.00 17.45 28 ILE B N 1
ATOM 1519 C CA . ILE B 1 28 ? 0.438 11.414 6.473 1.00 17.91 28 ILE B CA 1
ATOM 1520 C C . ILE B 1 28 ? 0.445 11.184 7.977 1.00 17.49 28 ILE B C 1
ATOM 1521 O O . ILE B 1 28 ? -0.366 11.763 8.706 1.00 18.52 28 ILE B O 1
ATOM 1526 N N . PHE B 1 29 ? 1.338 10.303 8.415 1.00 17.01 29 PHE B N 1
ATOM 1527 C CA . PHE B 1 29 ? 1.547 10.104 9.841 1.00 17.57 29 PHE B CA 1
ATOM 1528 C C . PHE B 1 29 ? 2.586 11.117 10.296 1.00 17.94 29 PHE B C 1
ATOM 1529 O O . PHE B 1 29 ? 3.629 11.267 9.665 1.00 18.65 29 PHE B O 1
ATOM 1537 N N . LEU B 1 30 ? 2.302 11.787 11.409 1.00 18.07 30 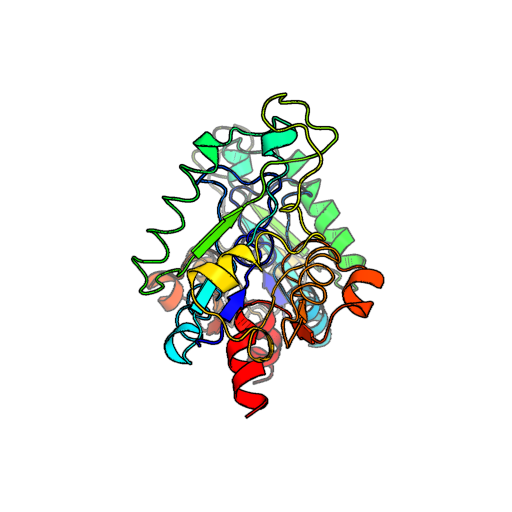LEU B N 1
ATOM 1538 C CA . LEU B 1 30 ? 3.113 12.929 11.844 1.00 18.41 30 LEU B CA 1
ATOM 1539 C C . LEU B 1 30 ? 3.587 12.746 13.267 1.00 18.52 30 LEU B C 1
ATOM 1540 O O . LEU B 1 30 ? 2.766 12.519 14.168 1.00 19.28 30 LEU B O 1
ATOM 1545 N N . ASP B 1 31 ? 4.896 12.872 13.488 1.00 19.77 31 ASP B N 1
ATOM 1546 C CA . ASP B 1 31 ? 5.385 13.103 14.865 1.00 20.57 31 ASP B CA 1
ATOM 1547 C C . ASP B 1 31 ? 4.877 14.490 15.294 1.00 20.11 31 ASP B C 1
ATOM 1548 O O . ASP B 1 31 ? 4.420 15.272 14.436 1.00 20.54 31 ASP B O 1
ATOM 1553 N N . ARG B 1 32 ? 4.947 14.772 16.603 1.00 19.47 32 ARG B N 1
ATOM 1554 C CA . ARG B 1 32 ? 4.528 16.072 17.130 1.00 19.48 32 ARG B CA 1
ATOM 1555 C C . ARG B 1 32 ? 5.763 16.956 17.395 1.00 18.74 32 ARG B C 1
ATOM 1556 O O . ARG B 1 32 ? 6.050 17.873 16.626 1.00 19.35 32 ARG B O 1
ATOM 1564 N N . ASP B 1 33 ? 6.510 16.676 18.464 1.00 19.11 33 ASP B N 1
ATOM 1565 C CA . ASP B 1 33 ? 7.641 17.529 18.797 1.00 19.43 33 ASP B CA 1
ATOM 1566 C C . ASP B 1 33 ? 8.706 17.427 17.726 1.00 20.35 33 ASP B C 1
ATOM 1567 O O . ASP B 1 33 ? 9.180 16.313 17.424 1.00 21.74 33 ASP B O 1
ATOM 1572 N N . GLY B 1 34 ? 9.078 18.578 17.168 1.00 20.78 34 GLY B N 1
ATOM 1573 C CA . GLY B 1 34 ? 10.101 18.608 16.118 1.00 20.41 34 GLY B CA 1
ATOM 1574 C C . GLY B 1 34 ? 9.567 18.556 14.689 1.00 20.63 34 GLY B C 1
ATOM 1575 O O . GLY B 1 34 ? 10.311 18.806 13.720 1.00 22.09 34 GLY B O 1
ATOM 1576 N N . THR B 1 35 ? 8.267 18.282 14.555 1.00 19.48 35 THR B N 1
ATOM 1577 C CA . THR B 1 35 ? 7.615 18.165 13.241 1.00 20.11 35 THR B CA 1
ATOM 1578 C C . THR B 1 35 ? 6.451 19.152 13.137 1.00 19.82 35 THR B C 1
ATOM 1579 O O . THR B 1 35 ? 6.377 19.951 12.179 1.00 20.16 35 THR B O 1
ATOM 1583 N N . ILE B 1 36 ? 5.571 19.128 14.136 1.00 19.70 36 ILE B N 1
ATOM 1584 C CA . ILE B 1 36 ? 4.461 20.083 14.228 1.00 18.89 36 ILE B CA 1
ATOM 1585 C C . ILE B 1 36 ? 4.844 21.274 15.107 1.00 19.77 36 ILE B C 1
ATOM 1586 O O . ILE B 1 36 ? 4.605 22.421 14.719 1.00 20.41 36 ILE B O 1
ATOM 1591 N N . ASN B 1 37 ? 5.431 20.999 16.282 1.00 18.55 37 ASN B N 1
ATOM 1592 C CA . ASN B 1 37 ? 5.786 22.061 17.230 1.00 19.99 37 ASN B CA 1
ATOM 1593 C C . ASN B 1 37 ? 7.276 22.098 17.532 1.00 20.20 37 ASN B C 1
ATOM 1594 O O . ASN B 1 37 ? 7.956 21.078 17.458 1.00 19.82 37 ASN B O 1
ATOM 1599 N N . VAL B 1 38 ? 7.773 23.283 17.878 1.00 20.96 38 VAL B N 1
ATOM 1600 C CA . VAL B 1 38 ? 9.198 23.428 18.227 1.00 22.07 38 VAL B CA 1
ATOM 1601 C C . VAL B 1 38 ? 9.491 22.631 19.484 1.00 22.91 38 VAL B C 1
ATOM 1602 O O . VAL B 1 38 ? 8.764 22.744 20.471 1.00 22.69 38 VAL B O 1
ATOM 1606 N N . ASP B 1 39 ? 10.529 21.791 19.462 1.00 23.37 39 ASP B N 1
ATOM 1607 C CA . ASP B 1 39 ? 10.793 20.938 20.621 1.00 25.59 39 ASP B CA 1
ATOM 1608 C C . ASP B 1 39 ? 11.615 21.727 21.628 1.00 25.63 39 ASP B C 1
ATOM 1609 O O . ASP B 1 39 ? 12.852 21.711 21.582 1.00 26.53 39 ASP B O 1
ATOM 1614 N N . HIS B 1 40 ? 10.921 22.400 22.547 1.00 26.29 40 HIS B N 1
ATOM 1615 C CA . HIS B 1 40 ? 11.556 23.160 23.637 1.00 27.46 40 HIS B CA 1
ATOM 1616 C C . HIS B 1 40 ? 11.942 22.291 24.832 1.00 27.82 40 HIS B C 1
ATOM 1617 O O . HIS B 1 40 ? 12.547 22.785 25.799 1.00 28.70 40 HIS B O 1
ATOM 1624 N N . GLY B 1 41 ? 11.616 20.999 24.747 1.00 28.20 41 GLY B N 1
ATOM 1625 C CA . GLY B 1 41 ? 11.923 20.016 25.789 1.00 28.12 41 GLY B CA 1
ATOM 1626 C C . GLY B 1 41 ? 10.726 19.768 26.684 1.00 27.13 41 GLY B C 1
ATOM 1627 O O . GLY B 1 41 ? 10.303 20.663 27.422 1.00 28.11 41 GLY B O 1
ATOM 1628 N N . TYR B 1 42 ? 10.186 18.552 26.625 1.00 26.46 42 TYR B N 1
ATOM 1629 C CA . TYR B 1 42 ? 9.012 18.161 27.413 1.00 25.05 42 TYR B CA 1
ATOM 1630 C C . TYR B 1 42 ? 7.910 19.217 27.352 1.00 24.85 42 TYR B C 1
ATOM 1631 O O . TYR B 1 42 ? 7.396 19.671 28.392 1.00 25.42 42 TYR B O 1
ATOM 1640 N N . VAL B 1 43 ? 7.555 19.603 26.134 1.00 23.71 43 VAL B N 1
ATOM 1641 C CA . VAL B 1 43 ? 6.486 20.579 25.934 1.00 22.87 43 VAL B CA 1
ATOM 1642 C C . VAL B 1 43 ? 5.164 19.984 26.380 1.00 22.45 43 VAL B C 1
ATOM 1643 O O . VAL B 1 43 ? 4.731 18.930 25.870 1.00 22.71 43 VAL B O 1
ATOM 1647 N N . HIS B 1 44 ? 4.514 20.656 27.319 1.00 20.94 44 HIS B N 1
ATOM 1648 C CA . HIS B 1 44 ? 3.265 20.141 27.878 1.00 21.49 44 HIS B CA 1
ATOM 1649 C C . HIS B 1 44 ? 2.323 21.262 28.286 1.00 22.42 44 HIS B C 1
ATOM 1650 O O . HIS B 1 44 ? 1.310 21.013 28.941 1.00 21.72 44 HIS B O 1
ATOM 1657 N N . GLU B 1 45 ? 2.694 22.496 27.934 1.00 22.46 45 GLU B N 1
ATOM 1658 C CA . GLU B 1 45 ? 1.938 23.693 28.320 1.00 23.18 45 GLU B CA 1
ATOM 1659 C C . GLU B 1 45 ? 1.659 24.518 27.084 1.00 21.79 45 GLU B C 1
ATOM 1660 O O . GLU B 1 45 ? 2.504 24.625 26.208 1.00 22.17 45 GLU B O 1
ATOM 1666 N N . ILE B 1 46 ? 0.479 25.128 27.041 1.00 21.61 46 ILE B N 1
ATOM 1667 C CA . ILE B 1 46 ? 0.056 25.910 25.882 1.00 20.88 46 ILE B CA 1
ATOM 1668 C C . ILE B 1 46 ? 1.056 27.031 25.632 1.00 21.31 46 ILE B C 1
ATOM 1669 O O . ILE B 1 46 ? 1.429 27.275 24.492 1.00 20.90 46 ILE B O 1
ATOM 1674 N N . ASP B 1 47 ? 1.521 27.692 26.696 1.00 21.99 47 ASP B N 1
ATOM 1675 C CA A ASP B 1 47 ? 2.453 28.802 26.565 0.80 23.54 47 ASP B CA 1
ATOM 1676 C CA B ASP B 1 47 ? 2.418 28.825 26.492 0.20 22.61 47 ASP B CA 1
ATOM 1677 C C . ASP B 1 47 ? 3.781 28.448 25.892 1.00 23.08 47 ASP B C 1
ATOM 1678 O O . ASP B 1 47 ? 4.513 29.335 25.439 1.00 23.97 47 ASP B O 1
ATOM 1687 N N . ASN B 1 48 ? 4.102 27.145 25.869 1.00 23.03 48 ASN B N 1
ATOM 1688 C CA A ASN B 1 48 ? 5.369 26.653 25.302 0.20 23.03 48 ASN B CA 1
ATOM 1689 C CA B ASN B 1 48 ? 5.367 26.639 25.325 0.80 24.21 48 ASN B CA 1
ATOM 1690 C C . ASN B 1 48 ? 5.185 25.843 24.018 1.00 23.55 48 ASN B C 1
ATOM 1691 O O . ASN B 1 48 ? 6.140 25.245 23.479 1.00 23.53 48 ASN B O 1
ATOM 1700 N N . PHE B 1 49 ? 3.962 25.845 23.507 1.00 22.69 49 PHE B N 1
ATOM 1701 C CA . PHE B 1 49 ? 3.644 25.144 22.264 1.00 22.97 49 PHE B CA 1
ATOM 1702 C C . PHE B 1 49 ? 3.687 26.164 21.144 1.00 22.43 49 PHE B C 1
ATOM 1703 O O . PHE B 1 49 ? 2.889 27.102 21.108 1.00 22.69 49 PHE B O 1
ATOM 1711 N N . GLU B 1 50 ? 4.651 25.985 20.255 1.00 22.25 50 GLU B N 1
ATOM 1712 C CA . GLU B 1 50 ? 4.888 26.878 19.131 1.00 23.41 50 GLU B CA 1
ATOM 1713 C C . GLU B 1 50 ? 4.793 26.067 17.836 1.00 22.45 50 GLU B C 1
ATOM 1714 O O . GLU B 1 50 ? 5.614 25.204 17.602 1.00 22.74 50 GLU B O 1
ATOM 1720 N N . PHE B 1 51 ? 3.780 26.302 17.012 1.00 21.84 51 PHE B N 1
ATOM 1721 C CA . PHE B 1 51 ? 3.705 25.620 15.720 1.00 21.15 51 PHE B CA 1
ATOM 1722 C C . PHE B 1 51 ? 4.879 26.072 14.873 1.00 20.98 51 PHE B C 1
ATOM 1723 O O . PHE B 1 51 ? 5.224 27.264 14.839 1.00 21.84 51 PHE B O 1
ATOM 1731 N N . ILE B 1 52 ? 5.509 25.112 14.209 1.00 20.11 52 ILE B N 1
ATOM 1732 C CA . ILE B 1 52 ? 6.609 25.412 13.313 1.00 20.82 52 ILE B CA 1
ATOM 1733 C C . ILE B 1 52 ? 6.104 26.214 12.099 1.00 20.83 52 ILE B C 1
ATOM 1734 O O . ILE B 1 52 ? 4.982 25.996 11.628 1.00 21.23 52 ILE B O 1
ATOM 1739 N N . ASP B 1 53 ? 6.899 27.177 11.628 1.00 21.03 53 ASP B N 1
ATOM 1740 C CA . ASP B 1 53 ? 6.492 28.006 10.495 1.00 21.76 53 ASP B CA 1
ATOM 1741 C C . ASP B 1 53 ? 5.936 27.168 9.358 1.00 21.14 53 ASP B C 1
ATOM 1742 O O . ASP B 1 53 ? 6.566 26.192 8.940 1.00 21.99 53 ASP B O 1
ATOM 1747 N N . GLY B 1 54 ? 4.763 27.528 8.850 1.00 21.59 54 GLY B N 1
ATOM 1748 C CA . GLY B 1 54 ? 4.255 26.901 7.639 1.00 21.56 54 GLY B CA 1
ATOM 1749 C C . GLY B 1 54 ? 3.554 25.556 7.784 1.00 21.39 54 GLY B C 1
ATOM 1750 O O . GLY B 1 54 ? 2.919 25.092 6.839 1.00 21.48 54 GLY B O 1
ATOM 1751 N N . VAL B 1 55 ? 3.622 24.929 8.969 1.00 20.81 55 VAL B N 1
ATOM 1752 C CA . VAL B 1 55 ? 3.097 23.550 9.057 1.00 20.52 55 VAL B CA 1
ATOM 1753 C C . VAL B 1 55 ? 1.563 23.503 9.032 1.00 20.62 55 VAL B C 1
ATOM 1754 O O . VAL B 1 55 ? 0.983 22.571 8.489 1.00 20.72 55 VAL B O 1
ATOM 1758 N N . ILE B 1 56 ? 0.916 24.511 9.610 1.00 20.45 56 ILE B N 1
ATOM 1759 C CA . ILE B 1 56 ? -0.542 24.514 9.597 1.00 20.70 56 ILE B CA 1
ATOM 1760 C C . ILE B 1 56 ? -1.038 24.609 8.148 1.00 20.16 56 ILE B C 1
ATOM 1761 O O . ILE B 1 56 ? -1.888 23.819 7.744 1.00 21.35 56 ILE B O 1
ATOM 1766 N N . ASP B 1 57 ? -0.491 25.554 7.376 1.00 20.81 57 ASP B N 1
ATOM 1767 C CA . ASP B 1 57 ? -0.796 25.700 5.962 1.00 21.53 57 ASP B CA 1
ATOM 1768 C C . ASP B 1 57 ? -0.502 24.398 5.203 1.00 21.20 57 ASP B C 1
ATOM 1769 O O . ASP B 1 57 ? -1.319 23.968 4.400 1.00 20.90 57 ASP B O 1
ATOM 1774 N N . ALA B 1 58 ? 0.644 23.766 5.473 1.00 21.45 58 ALA B N 1
ATOM 1775 C CA . ALA B 1 58 ? 0.991 22.505 4.809 1.00 21.56 58 ALA B CA 1
ATOM 1776 C C . ALA B 1 58 ? 0.000 21.404 5.129 1.00 21.05 58 ALA B C 1
ATOM 1777 O O . ALA B 1 58 ? -0.370 20.625 4.225 1.00 21.56 58 ALA B O 1
ATOM 1779 N N . MET B 1 59 ? -0.425 21.338 6.392 1.00 21.12 59 MET B N 1
ATOM 1780 C CA A MET B 1 59 ? -1.388 20.324 6.800 0.50 21.04 59 MET B CA 1
ATOM 1781 C CA B MET B 1 59 ? -1.383 20.325 6.796 0.50 21.10 59 MET B CA 1
ATOM 1782 C C . MET B 1 59 ? -2.717 20.524 6.097 1.00 20.97 59 MET B C 1
ATOM 1783 O O . MET B 1 59 ? -3.348 19.561 5.663 1.00 21.19 59 MET B O 1
ATOM 1792 N N . ARG B 1 60 ? -3.143 21.773 5.970 1.00 20.84 60 ARG B N 1
ATOM 1793 C CA . ARG B 1 60 ? -4.391 22.064 5.280 1.00 22.43 60 ARG B CA 1
ATOM 1794 C C . ARG B 1 60 ? -4.290 21.610 3.822 1.00 21.95 60 ARG B C 1
ATOM 1795 O O . ARG B 1 60 ? -5.231 21.023 3.249 1.00 22.11 60 ARG B O 1
ATOM 1803 N N . GLU B 1 61 ? -3.128 21.851 3.212 1.00 21.62 61 GLU B N 1
ATOM 1804 C CA A GLU B 1 61 ? -2.908 21.493 1.814 0.10 21.13 61 GLU B CA 1
ATOM 1805 C CA B GLU B 1 61 ? -2.930 21.509 1.817 0.90 21.05 61 GLU B CA 1
ATOM 1806 C C . GLU B 1 61 ? -2.873 19.974 1.660 1.00 21.07 61 GLU B C 1
ATOM 1807 O O . GLU B 1 61 ? -3.411 19.418 0.699 1.00 22.21 61 GLU B O 1
ATOM 1818 N N . LEU B 1 62 ? -2.231 19.295 2.612 1.00 21.13 62 LEU B N 1
ATOM 1819 C CA . LEU B 1 62 ? -2.153 17.851 2.521 1.00 21.65 62 LEU B CA 1
ATOM 1820 C C . LEU B 1 62 ? -3.552 17.219 2.618 1.00 22.39 62 LEU B C 1
ATOM 1821 O O . LEU B 1 62 ? -3.837 16.258 1.922 1.00 23.03 62 LEU B O 1
ATOM 1826 N N . LYS B 1 63 ? -4.409 17.758 3.488 1.00 22.75 63 LYS B N 1
ATOM 1827 C CA . LYS B 1 63 ? -5.826 17.348 3.519 1.00 23.69 63 LYS B CA 1
ATOM 1828 C C . LYS B 1 63 ? -6.487 17.567 2.153 1.00 23.89 63 LYS B C 1
ATOM 1829 O O . LYS B 1 63 ? -7.213 16.709 1.632 1.00 23.63 63 LYS B O 1
ATOM 1835 N N . LYS B 1 64 ? -6.208 18.725 1.565 1.00 23.63 64 LYS B N 1
ATOM 1836 C CA . LYS B 1 64 ? -6.803 19.064 0.281 1.00 23.99 64 LYS B CA 1
ATOM 1837 C C . LYS B 1 64 ? -6.357 18.071 -0.803 1.00 23.87 64 LYS B C 1
ATOM 1838 O O . LYS B 1 64 ? -7.128 17.741 -1.704 1.00 24.43 64 LYS B O 1
ATOM 1844 N N . MET B 1 65 ? -5.120 17.579 -0.678 1.00 23.18 65 MET B N 1
ATOM 1845 C CA . MET B 1 65 ? -4.539 16.568 -1.574 1.00 23.39 65 MET B CA 1
ATOM 1846 C C . MET B 1 65 ? -5.079 15.143 -1.312 1.00 23.37 65 MET B C 1
ATOM 1847 O O . MET B 1 65 ? -4.714 14.190 -2.011 1.00 23.65 65 MET B O 1
ATOM 1852 N N . GLY B 1 66 ? -5.910 14.992 -0.278 1.00 22.20 66 GLY B N 1
ATOM 1853 C CA . GLY B 1 66 ? -6.638 13.737 -0.068 1.00 21.91 66 GLY B CA 1
ATOM 1854 C C . GLY B 1 66 ? -6.121 12.845 1.047 1.00 20.86 66 GLY B C 1
ATOM 1855 O O . GLY B 1 66 ? -6.615 11.738 1.240 1.00 21.18 66 GLY B O 1
ATOM 1856 N N . PHE B 1 67 ? -5.109 13.317 1.768 1.00 20.25 67 PHE B N 1
ATOM 1857 C CA . PHE B 1 67 ? -4.527 12.556 2.868 1.00 18.69 67 PHE B CA 1
ATOM 1858 C C . PHE B 1 67 ? -5.297 12.694 4.167 1.00 19.26 67 PHE B C 1
ATOM 1859 O O . PHE B 1 67 ? -5.726 13.800 4.540 1.00 18.89 67 PHE B O 1
ATOM 1867 N N . ALA B 1 68 ? -5.470 11.566 4.852 1.00 18.82 68 ALA B N 1
ATOM 1868 C CA . ALA B 1 68 ? -5.791 11.605 6.275 1.00 18.41 68 ALA B CA 1
ATOM 1869 C C . ALA B 1 68 ? -4.550 12.120 7.003 1.00 19.44 68 ALA B C 1
ATOM 1870 O O . ALA B 1 68 ? -3.433 11.883 6.530 1.00 19.30 68 ALA B O 1
ATOM 1872 N N . LEU B 1 69 ? -4.757 12.868 8.094 1.00 18.95 69 LEU B N 1
ATOM 1873 C CA . LEU B 1 69 ? -3.662 13.324 8.982 1.00 18.78 69 LEU B CA 1
ATOM 1874 C C . LEU B 1 69 ? -3.743 12.618 10.326 1.00 18.32 69 LEU B C 1
ATOM 1875 O O . LEU B 1 69 ? -4.779 12.680 10.993 1.00 17.63 69 LEU B O 1
ATOM 1880 N N . VAL B 1 70 ? -2.648 11.972 10.748 1.00 15.96 70 VAL B N 1
ATOM 1881 C CA . VAL B 1 70 ? -2.681 11.181 11.979 1.00 16.39 70 VAL B CA 1
ATOM 1882 C C . VAL B 1 70 ? -1.425 11.535 12.764 1.00 16.88 70 VAL B C 1
ATOM 1883 O O . VAL B 1 70 ? -0.310 11.305 12.277 1.00 17.88 70 VAL B O 1
ATOM 1887 N N . VAL B 1 71 ? -1.595 12.079 13.966 1.00 16.96 71 VAL B N 1
ATOM 1888 C CA . VAL B 1 71 ? -0.430 12.344 14.810 1.00 17.73 71 VAL B CA 1
ATOM 1889 C C . VAL B 1 71 ? -0.090 11.031 15.530 1.00 17.73 71 VAL B C 1
ATOM 1890 O O . VAL B 1 71 ? -0.986 10.366 16.000 1.00 18.87 71 VAL B O 1
ATOM 1894 N N . VAL B 1 72 ? 1.189 10.679 15.559 1.00 17.96 72 VAL B N 1
ATOM 1895 C CA A VAL B 1 72 ? 1.674 9.496 16.259 0.80 18.39 72 VAL B CA 1
ATOM 1896 C CA B VAL B 1 72 ? 1.669 9.494 16.279 0.20 17.32 72 VAL B CA 1
ATOM 1897 C C . VAL B 1 72 ? 2.922 9.901 17.015 1.00 18.02 72 VAL B C 1
ATOM 1898 O O . VAL B 1 72 ? 3.976 10.135 16.387 1.00 20.62 72 VAL B O 1
ATOM 1905 N N . THR B 1 73 ? 2.787 10.025 18.334 1.00 17.61 73 THR B N 1
ATOM 1906 C CA . THR B 1 73 ? 3.832 10.659 19.195 1.00 17.14 73 THR B CA 1
ATOM 1907 C C . THR B 1 73 ? 4.217 9.886 20.458 1.00 17.93 73 THR B C 1
ATOM 1908 O O . THR B 1 73 ? 3.333 9.482 21.210 1.00 17.38 73 THR B O 1
ATOM 1912 N N . ASN B 1 74 ? 5.532 9.702 20.650 1.00 16.88 74 ASN B N 1
ATOM 1913 C CA . ASN B 1 74 ? 6.051 9.179 21.904 1.00 18.05 74 ASN B CA 1
ATOM 1914 C C . ASN B 1 74 ? 6.100 10.361 22.856 1.00 17.06 74 ASN B C 1
ATOM 1915 O O . ASN B 1 74 ? 6.668 11.429 22.526 1.00 19.75 74 ASN B O 1
ATOM 1920 N N . GLN B 1 75 ? 5.508 10.185 24.041 1.00 15.67 75 GLN B N 1
ATOM 1921 C CA . GLN B 1 75 ? 5.511 11.198 25.089 1.00 17.68 75 GLN B CA 1
ATOM 1922 C C . GLN B 1 75 ? 6.047 10.556 26.340 1.00 17.10 75 GLN B C 1
ATOM 1923 O O . GLN B 1 75 ? 5.339 10.446 27.341 1.00 16.18 75 GLN B O 1
ATOM 1929 N N . SER B 1 76 ? 7.331 10.208 26.322 1.00 17.60 76 SER B N 1
ATOM 1930 C CA A SER B 1 76 ? 7.942 9.518 27.442 0.30 17.55 76 SER B CA 1
ATOM 1931 C CA B SER B 1 76 ? 7.911 9.505 27.452 0.70 17.90 76 SER B CA 1
ATOM 1932 C C . SER B 1 76 ? 8.090 10.424 28.653 1.00 17.07 76 SER B C 1
ATOM 1933 O O . SER B 1 76 ? 8.391 9.950 29.760 1.00 17.36 76 SER B O 1
ATOM 1938 N N . GLY B 1 77 ? 7.885 11.732 28.469 1.00 16.88 77 GLY B N 1
ATOM 1939 C CA . GLY B 1 77 ? 7.904 12.648 29.637 1.00 16.53 77 GLY B CA 1
ATOM 1940 C C . GLY B 1 77 ? 6.820 12.307 30.676 1.00 17.45 77 GLY B C 1
ATOM 1941 O O . GLY B 1 77 ? 6.969 12.604 31.845 1.00 17.93 77 GLY B O 1
ATOM 1942 N N . ILE B 1 78 ? 5.748 11.642 30.235 1.00 16.74 78 ILE B N 1
ATOM 1943 C CA . ILE B 1 78 ? 4.701 11.167 31.151 1.00 17.86 78 ILE B CA 1
ATOM 1944 C C . ILE B 1 78 ? 5.284 10.085 32.083 1.00 16.61 78 ILE B C 1
ATOM 1945 O O . ILE B 1 78 ? 5.226 10.199 33.309 1.00 16.68 78 ILE B O 1
ATOM 1950 N N . ALA B 1 79 ? 5.871 9.054 31.486 1.00 16.95 79 ALA B N 1
ATOM 1951 C CA . ALA B 1 79 ? 6.544 8.009 32.260 1.00 17.25 79 ALA B CA 1
ATOM 1952 C C . ALA B 1 79 ? 7.699 8.555 33.091 1.00 17.78 79 ALA B C 1
ATOM 1953 O O . ALA B 1 79 ? 8.008 7.999 34.129 1.00 18.22 79 ALA B O 1
ATOM 1955 N N . ARG B 1 80 ? 8.348 9.623 32.625 1.00 17.06 80 ARG B N 1
ATOM 1956 C CA . ARG B 1 80 ? 9.497 10.202 33.333 1.00 17.23 80 ARG B CA 1
ATOM 1957 C C . ARG B 1 80 ? 9.051 11.036 34.525 1.00 16.91 80 ARG B C 1
ATOM 1958 O O . ARG B 1 80 ? 9.835 11.328 35.457 1.00 16.58 80 ARG B O 1
ATOM 1966 N N . GLY B 1 81 ? 7.775 11.409 34.508 1.00 16.43 81 GLY B N 1
ATOM 1967 C CA . GLY B 1 81 ? 7.249 12.253 35.561 1.00 16.88 81 GLY B CA 1
ATOM 1968 C C . GLY B 1 81 ? 7.452 13.732 35.307 1.00 17.32 81 GLY B C 1
ATOM 1969 O O . GLY B 1 81 ? 7.198 14.541 36.189 1.00 18.88 81 GLY B O 1
ATOM 1970 N N . LYS B 1 82 ? 7.852 14.106 34.091 1.00 17.71 82 LYS B N 1
ATOM 1971 C CA . LYS B 1 82 ? 8.015 15.532 33.776 1.00 18.17 82 LYS B CA 1
ATOM 1972 C C . LYS B 1 82 ? 6.695 16.295 33.672 1.00 18.51 82 LYS B C 1
ATOM 1973 O O . LYS B 1 82 ? 6.663 17.513 33.826 1.00 19.89 82 LYS B O 1
ATOM 1979 N N . PHE B 1 83 ? 5.621 15.573 33.367 1.00 19.15 83 PHE B N 1
ATOM 1980 C CA . PHE B 1 83 ? 4.270 16.123 33.311 1.00 19.67 83 PHE B CA 1
ATOM 1981 C C . PHE B 1 83 ? 3.304 14.949 33.315 1.00 19.80 83 PHE B C 1
ATOM 1982 O O . PHE B 1 83 ? 3.748 13.810 33.129 1.00 19.60 83 PHE B O 1
ATOM 1990 N N . THR B 1 84 ? 2.016 15.204 33.599 1.00 19.32 84 THR B N 1
ATOM 1991 C CA . THR B 1 84 ? 1.040 14.108 33.724 1.00 19.82 84 THR B CA 1
ATOM 1992 C C . THR B 1 84 ? 0.300 13.817 32.409 1.00 20.53 84 THR B C 1
ATOM 1993 O O . THR B 1 84 ? 0.265 14.656 31.512 1.00 21.00 84 THR B O 1
ATOM 1997 N N . GLU B 1 85 ? -0.306 12.629 32.310 1.00 20.43 85 GLU B N 1
ATOM 1998 C CA . GLU B 1 85 ? -1.086 12.263 31.133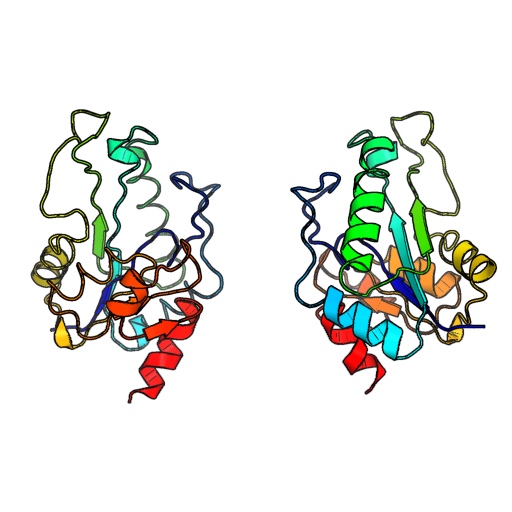 1.00 20.90 85 GLU B CA 1
ATOM 1999 C C . GLU B 1 85 ? -2.207 13.282 30.984 1.00 20.75 85 GLU B C 1
ATOM 2000 O O . GLU B 1 85 ? -2.496 13.727 29.880 1.00 20.02 85 GLU B O 1
ATOM 2006 N N . ALA B 1 86 ? -2.820 13.672 32.106 1.00 20.44 86 ALA B N 1
ATOM 2007 C CA . ALA B 1 86 ? -3.887 14.666 32.024 1.00 21.00 86 ALA B CA 1
ATOM 2008 C C . ALA B 1 86 ? -3.413 15.998 31.430 1.00 20.46 86 ALA B C 1
ATOM 2009 O O . ALA B 1 86 ? -4.133 16.606 30.625 1.00 22.05 86 ALA B O 1
ATOM 2011 N N . GLN B 1 87 ? -2.199 16.436 31.772 1.00 20.12 87 GLN B N 1
ATOM 2012 C CA . GLN B 1 87 ? -1.638 17.649 31.164 1.00 20.28 87 GLN B CA 1
ATOM 2013 C C . GLN B 1 87 ? -1.444 17.453 29.679 1.00 20.17 87 GLN B C 1
ATOM 2014 O O . GLN B 1 87 ? -1.784 18.326 28.872 1.00 20.28 87 GLN B O 1
ATOM 2020 N N . PHE B 1 88 ? -0.945 16.290 29.305 1.00 20.19 88 PHE B N 1
ATOM 2021 C CA . PHE B 1 88 ? -0.833 16.004 27.885 1.00 19.70 88 PHE B CA 1
ATOM 2022 C C . PHE B 1 88 ? -2.218 16.017 27.178 1.00 20.47 88 PHE B C 1
ATOM 2023 O O . PHE B 1 88 ? -2.347 16.566 26.082 1.00 20.19 88 PHE B O 1
ATOM 2031 N N . GLU B 1 89 ? -3.224 15.393 27.801 1.00 20.78 89 GLU B N 1
ATOM 2032 C CA A GLU B 1 89 ? -4.569 15.337 27.221 0.10 20.95 89 GLU B CA 1
ATOM 2033 C CA B GLU B 1 89 ? -4.576 15.344 27.207 0.90 21.78 89 GLU B CA 1
ATOM 2034 C C . GLU B 1 89 ? -5.132 16.740 27.020 1.00 21.41 89 GLU B C 1
ATOM 2035 O O . GLU B 1 89 ? -5.715 17.051 25.957 1.00 21.07 89 GLU B O 1
ATOM 2046 N N . THR B 1 90 ? -4.940 17.586 28.030 1.00 21.40 90 THR B N 1
ATOM 2047 C CA . THR B 1 90 ? -5.390 18.975 27.950 1.00 23.46 90 THR B CA 1
ATOM 2048 C C . THR B 1 90 ? -4.721 19.745 26.800 1.00 22.16 90 THR B C 1
ATOM 2049 O O . THR B 1 90 ? -5.399 20.398 25.988 1.00 22.28 90 THR B O 1
ATOM 2053 N N . LEU B 1 91 ? -3.395 19.629 26.694 1.00 21.53 91 LEU B N 1
ATOM 2054 C CA . LEU B 1 91 ? -2.650 20.265 25.622 1.00 20.56 91 LEU B CA 1
ATOM 2055 C C . LEU B 1 91 ? -3.117 19.731 24.267 1.00 19.66 91 LEU B C 1
ATOM 2056 O O . LEU B 1 91 ? -3.230 20.490 23.293 1.00 20.75 91 LEU B O 1
ATOM 2061 N N . THR B 1 92 ? -3.410 18.431 24.213 1.00 18.51 92 THR B N 1
ATOM 2062 C CA . THR B 1 92 ? -3.796 17.782 22.969 1.00 19.15 92 THR B CA 1
ATOM 2063 C C . THR B 1 92 ? -5.176 18.232 22.493 1.00 19.10 92 THR B C 1
ATOM 2064 O O . THR B 1 92 ? -5.376 18.464 21.285 1.00 19.32 92 THR B O 1
ATOM 2068 N N . GLU B 1 93 ? -6.126 18.351 23.428 1.00 19.34 93 GLU B N 1
ATOM 2069 C CA A GLU B 1 93 ? -7.438 18.937 23.139 0.40 20.22 93 GLU B CA 1
ATOM 2070 C CA B GLU B 1 93 ? -7.436 18.906 23.076 0.60 21.08 93 GLU B CA 1
ATOM 2071 C C . GLU B 1 93 ? -7.258 20.329 22.522 1.00 20.50 93 GLU B C 1
ATOM 2072 O O . GLU B 1 93 ? -7.855 20.672 21.493 1.00 20.93 93 GLU B O 1
ATOM 2083 N N . TRP B 1 94 ? -6.394 21.123 23.155 1.00 20.36 94 TRP B N 1
ATOM 2084 C CA . TRP B 1 94 ? -6.100 22.490 22.692 1.00 21.49 94 TRP B CA 1
ATOM 2085 C C . TRP B 1 94 ? -5.496 22.514 21.288 1.00 21.18 94 TRP B C 1
ATOM 2086 O O . TRP B 1 94 ? -5.863 23.334 20.430 1.00 21.03 94 TRP B O 1
ATOM 2097 N N . MET B 1 95 ? -4.565 21.599 21.043 1.00 20.09 95 MET B N 1
ATOM 2098 C CA . MET B 1 95 ? -3.893 21.533 19.746 1.00 19.93 95 MET B CA 1
ATOM 2099 C C . MET B 1 95 ? -4.910 21.160 18.651 1.00 18.73 95 MET B C 1
ATOM 2100 O O . MET B 1 95 ? -4.921 21.715 17.515 1.00 20.23 95 MET B O 1
ATOM 2105 N N . ASP B 1 96 ? -5.753 20.188 18.983 1.00 19.38 96 ASP B N 1
ATOM 2106 C CA . ASP B 1 96 ? -6.769 19.692 18.074 1.00 19.29 96 ASP B CA 1
ATOM 2107 C C . ASP B 1 96 ? -7.735 20.832 17.714 1.00 19.07 96 ASP B C 1
ATOM 2108 O O . ASP B 1 96 ? -8.025 21.054 16.539 1.00 18.97 96 ASP B O 1
ATOM 2113 N N . TRP B 1 97 ? -8.239 21.566 18.702 1.00 18.72 97 TRP B N 1
ATOM 2114 C CA A TRP B 1 97 ? -9.214 22.553 18.264 0.50 17.92 97 TRP B CA 1
ATOM 2115 C CA B TRP B 1 97 ? -9.132 22.732 18.501 0.50 18.71 97 TRP B CA 1
ATOM 2116 C C . TRP B 1 97 ? -8.520 23.788 17.633 1.00 17.87 97 TRP B C 1
ATOM 2117 O O . TRP B 1 97 ? -9.148 24.398 16.770 1.00 18.66 97 TRP B O 1
ATOM 2138 N N . SER B 1 98 ? -7.251 24.062 17.962 1.00 18.33 98 SER B N 1
ATOM 2139 C CA A SER B 1 98 ? -6.453 25.100 17.320 0.50 19.11 98 SER B CA 1
ATOM 2140 C CA B SER B 1 98 ? -6.488 25.118 17.296 0.50 18.06 98 SER B CA 1
ATOM 2141 C C . SER B 1 98 ? -6.331 24.811 15.831 1.00 17.43 98 SER B C 1
ATOM 2142 O O . SER B 1 98 ? -6.472 25.690 14.967 1.00 18.53 98 SER B O 1
ATOM 2147 N N . LEU B 1 99 ? -6.046 23.551 15.529 1.00 16.59 99 LEU B N 1
ATOM 2148 C CA . LEU B 1 99 ? -5.949 23.145 14.143 1.00 15.90 99 LEU B CA 1
ATOM 2149 C C . LEU B 1 99 ? -7.326 23.173 13.471 1.00 17.61 99 LEU B C 1
ATOM 2150 O O . LEU B 1 99 ? -7.459 23.680 12.351 1.00 18.18 99 LEU B O 1
ATOM 2155 N N . ALA B 1 100 ? -8.343 22.617 14.135 1.00 17.86 100 ALA B N 1
ATOM 2156 C CA . ALA B 1 100 ? -9.691 22.593 13.534 1.00 17.13 100 ALA B CA 1
ATOM 2157 C C . ALA B 1 100 ? -10.181 23.999 13.190 1.00 17.68 100 ALA B C 1
ATOM 2158 O O . ALA B 1 100 ? -10.803 24.193 12.142 1.00 17.26 100 ALA B O 1
ATOM 2160 N N . ASP B 1 101 ? -9.815 24.989 14.005 1.00 17.41 101 ASP B N 1
ATOM 2161 C CA . ASP B 1 101 ? -10.244 26.384 13.836 1.00 18.79 101 ASP B CA 1
ATOM 2162 C C . ASP B 1 101 ? -9.552 27.025 12.639 1.00 20.12 101 ASP B C 1
ATOM 2163 O O . ASP B 1 101 ? -10.006 28.044 12.132 1.00 20.72 101 ASP B O 1
ATOM 2168 N N . ARG B 1 102 ? -8.465 26.391 12.188 1.00 20.18 102 ARG B N 1
ATOM 2169 C CA A ARG B 1 102 ? -7.745 26.851 11.004 0.40 21.06 102 ARG B CA 1
ATOM 2170 C CA B ARG B 1 102 ? -7.698 26.812 11.017 0.60 21.23 102 ARG B CA 1
ATOM 2171 C C . ARG B 1 102 ? -7.937 25.882 9.840 1.00 21.08 102 ARG B C 1
ATOM 2172 O O . ARG B 1 102 ? -7.103 25.809 8.945 1.00 21.75 102 ARG B O 1
ATOM 2187 N N . ASP B 1 103 ? -9.061 25.164 9.880 1.00 20.92 103 ASP B N 1
ATOM 2188 C CA A ASP B 1 103 ? -9.490 24.315 8.772 0.80 21.26 103 ASP B CA 1
ATOM 2189 C CA B ASP B 1 103 ? -9.518 24.285 8.799 0.20 20.68 103 ASP B CA 1
ATOM 2190 C C . ASP B 1 103 ? -8.586 23.094 8.580 1.00 20.51 103 ASP B C 1
ATOM 2191 O O . ASP B 1 103 ? -8.409 22.618 7.447 1.00 22.64 103 ASP B O 1
ATOM 2200 N N . VAL B 1 104 ? -7.991 22.607 9.680 1.00 18.79 104 VAL B N 1
ATOM 2201 C CA . VAL B 1 104 ? -7.221 21.349 9.636 1.00 19.45 104 VAL B CA 1
ATOM 2202 C C . VAL B 1 104 ? -7.854 20.407 10.650 1.00 17.81 104 VAL B C 1
ATOM 2203 O O . VAL B 1 104 ? -7.698 20.598 11.850 1.00 18.46 104 VAL B O 1
ATOM 2207 N N . ASP B 1 105 ? -8.586 19.406 10.180 1.00 19.29 105 ASP B N 1
ATOM 2208 C CA . ASP B 1 105 ? -9.255 18.474 11.068 1.00 20.51 105 ASP B CA 1
ATOM 2209 C C . ASP B 1 105 ? -8.430 17.181 11.115 1.00 20.00 105 ASP B C 1
ATOM 2210 O O . ASP B 1 105 ? -8.460 16.382 10.158 1.00 21.16 105 ASP B O 1
ATOM 2215 N N . LEU B 1 106 ? -7.687 16.991 12.196 1.00 19.70 106 LEU B N 1
ATOM 2216 C CA . LEU B 1 106 ? -6.925 15.755 12.367 1.00 19.64 106 LEU B CA 1
ATOM 2217 C C . LEU B 1 106 ? -7.807 14.520 12.412 1.00 19.26 106 LEU B C 1
ATOM 2218 O O . LEU B 1 106 ? -8.796 14.496 13.104 1.00 20.62 106 LEU B O 1
ATOM 2223 N N . ASP B 1 107 ? -7.424 13.487 11.663 1.00 18.54 107 ASP B N 1
ATOM 2224 C CA . ASP B 1 107 ? -8.168 12.240 11.614 1.00 19.32 107 ASP B CA 1
ATOM 2225 C C . ASP B 1 107 ? -7.911 11.316 12.768 1.00 19.21 107 ASP B C 1
ATOM 2226 O O . ASP B 1 107 ? -8.772 10.523 13.101 1.00 19.75 107 ASP B O 1
ATOM 2231 N N . GLY B 1 108 ? -6.741 11.419 13.378 1.00 19.11 108 GLY B N 1
ATOM 2232 C CA . GLY B 1 108 ? -6.454 10.623 14.551 1.00 18.56 108 GLY B CA 1
ATOM 2233 C C . GLY B 1 108 ? -5.306 11.214 15.341 1.00 18.35 108 GLY B C 1
ATOM 2234 O O . GLY B 1 108 ? -4.423 11.855 14.763 1.00 18.41 108 GLY B O 1
ATOM 2235 N N . ILE B 1 109 ? -5.318 11.007 16.659 1.00 18.47 109 ILE B N 1
ATOM 2236 C CA . ILE B 1 109 ? -4.169 11.401 17.466 1.00 19.18 109 ILE B CA 1
ATOM 2237 C C . ILE B 1 109 ? -3.867 10.212 18.360 1.00 18.72 109 ILE B C 1
ATOM 2238 O O . ILE B 1 109 ? -4.716 9.786 19.153 1.00 20.43 109 ILE B O 1
ATOM 2243 N N . TYR B 1 110 ? -2.653 9.676 18.212 1.00 17.61 110 TYR B N 1
ATOM 2244 C CA . TYR B 1 110 ? -2.185 8.545 18.999 1.00 18.69 110 TYR B CA 1
ATOM 2245 C C . TYR B 1 110 ? -0.935 8.961 19.727 1.00 17.64 110 TYR B C 1
ATOM 2246 O O . TYR B 1 110 ? -0.097 9.711 19.172 1.00 18.15 110 TYR B O 1
ATOM 2255 N N . TYR B 1 111 ? -0.804 8.469 20.964 1.00 17.30 111 TYR B N 1
ATOM 2256 C CA . TYR B 1 111 ? 0.386 8.734 21.761 1.00 17.25 111 TYR B CA 1
ATOM 2257 C C . TYR B 1 111 ? 0.763 7.523 22.589 1.00 17.85 111 TYR B C 1
ATOM 2258 O O . TYR B 1 111 ? -0.069 6.675 22.930 1.00 16.13 111 TYR B O 1
ATOM 2267 N N . CYS B 1 112 ? 2.038 7.488 22.941 1.00 16.76 112 CYS B N 1
ATOM 2268 C CA . CYS B 1 112 ? 2.569 6.466 23.819 1.00 17.47 112 CYS B CA 1
ATOM 2269 C C . CYS B 1 112 ? 3.201 7.155 25.040 1.00 16.18 112 CYS B C 1
ATOM 2270 O O . CYS B 1 112 ? 4.180 7.883 24.894 1.00 15.84 112 CYS B O 1
ATOM 2273 N N . PRO B 1 113 ? 2.621 6.969 26.241 1.00 17.03 113 PRO B N 1
ATOM 2274 C CA . PRO B 1 113 ? 3.117 7.591 27.483 1.00 17.96 113 PRO B CA 1
ATOM 2275 C C . PRO B 1 113 ? 4.154 6.750 28.228 1.00 18.14 113 PRO B C 1
ATOM 2276 O O . PRO B 1 113 ? 4.585 7.136 29.316 1.00 18.90 113 PRO B O 1
ATOM 2280 N N . HIS B 1 114 ? 4.512 5.599 27.660 1.00 18.40 114 HIS B N 1
ATOM 2281 C CA . HIS B 1 114 ? 5.223 4.564 28.381 1.00 18.23 114 HIS B CA 1
ATOM 2282 C C . HIS B 1 114 ? 6.743 4.709 28.276 1.00 18.28 114 HIS B C 1
ATOM 2283 O O . HIS B 1 114 ? 7.290 5.276 27.289 1.00 19.32 114 HIS B O 1
ATOM 2290 N N . HIS B 1 115 ? 7.437 4.146 29.271 1.00 17.60 115 HIS B N 1
ATOM 2291 C CA . HIS B 1 115 ? 8.851 3.917 29.157 1.00 18.44 115 HIS B CA 1
ATOM 2292 C C . HIS B 1 115 ? 9.134 2.779 30.126 1.00 18.45 115 HIS B C 1
ATOM 2293 O O . HIS B 1 115 ? 8.594 2.760 31.235 1.00 17.74 115 HIS B O 1
ATOM 2300 N N . PRO B 1 116 ? 9.977 1.834 29.718 1.00 18.81 116 PRO B N 1
ATOM 2301 C CA . PRO B 1 116 ? 10.317 0.720 30.620 1.00 19.85 116 PRO B CA 1
ATOM 2302 C C . PRO B 1 116 ? 11.031 1.152 31.908 1.00 19.59 116 PRO B C 1
ATOM 2303 O O . PRO B 1 116 ? 10.964 0.412 32.906 1.00 20.01 116 PRO B O 1
ATOM 2307 N N . GLN B 1 117 ? 11.727 2.302 31.901 1.00 20.15 117 GLN B N 1
ATOM 2308 C CA . GLN B 1 117 ? 12.304 2.821 33.158 1.00 19.35 117 GLN B CA 1
ATOM 2309 C C . GLN B 1 117 ? 11.471 3.915 33.815 1.00 19.67 117 GLN B C 1
ATOM 2310 O O . GLN B 1 117 ? 11.983 4.632 34.691 1.00 19.33 117 GLN B O 1
ATOM 2316 N N . GLY B 1 118 ? 10.189 4.010 33.438 1.00 18.76 118 GLY B N 1
ATOM 2317 C CA . GLY B 1 118 ? 9.308 5.037 33.983 1.00 19.66 118 GLY B CA 1
ATOM 2318 C C . GLY B 1 118 ? 9.384 5.207 35.494 1.00 20.33 118 GLY B C 1
ATOM 2319 O O . GLY B 1 118 ? 9.429 4.224 36.263 1.00 19.30 118 GLY B O 1
ATOM 2320 N N . SER B 1 119 ? 9.375 6.462 35.933 1.00 20.39 119 SER B N 1
ATOM 2321 C CA . SER B 1 119 ? 9.321 6.801 37.345 1.00 21.36 119 SER B CA 1
ATOM 2322 C C . SER B 1 119 ? 7.881 6.734 37.858 1.00 21.65 119 SER B C 1
ATOM 2323 O O . SER B 1 119 ? 7.655 6.611 39.083 1.00 21.49 119 SER B O 1
ATOM 2326 N N . VAL B 1 120 ? 6.927 6.843 36.935 1.00 20.95 120 VAL B N 1
ATOM 2327 C CA . VAL B 1 120 ? 5.504 6.883 37.260 1.00 22.18 120 VAL B CA 1
ATOM 2328 C C . VAL B 1 120 ? 5.010 5.484 36.982 1.00 22.58 120 VAL B C 1
ATOM 2329 O O . VAL B 1 120 ? 4.958 5.025 35.837 1.00 23.19 120 VAL B O 1
ATOM 2333 N N . GLU B 1 121 ? 4.678 4.795 38.067 1.00 22.57 121 GLU B N 1
ATOM 2334 C CA A GLU B 1 121 ? 4.347 3.386 38.013 0.50 22.66 121 GLU B CA 1
ATOM 2335 C CA B GLU B 1 121 ? 4.330 3.379 38.011 0.50 22.45 121 GLU B CA 1
ATOM 2336 C C . GLU B 1 121 ? 3.305 3.038 36.948 1.00 22.27 121 GLU B C 1
ATOM 2337 O O . GLU B 1 121 ? 3.471 2.064 36.206 1.00 21.96 121 GLU B O 1
ATOM 2348 N N . GLU B 1 122 ? 2.247 3.840 36.850 1.00 22.80 122 GLU B N 1
ATOM 2349 C CA . GLU B 1 122 ? 1.173 3.580 35.883 1.00 23.67 122 GLU B CA 1
ATOM 2350 C C . GLU B 1 122 ? 1.721 3.451 34.451 1.00 22.48 122 GLU B C 1
ATOM 2351 O O . GLU B 1 122 ? 1.151 2.751 33.599 1.00 22.98 122 GLU B O 1
ATOM 2357 N N . PHE B 1 123 ? 2.842 4.119 34.185 1.00 21.67 123 PHE B N 1
ATOM 2358 C CA . PHE B 1 123 ? 3.356 4.182 32.823 1.00 21.02 123 PHE B CA 1
ATOM 2359 C C . PHE B 1 123 ? 4.674 3.452 32.612 1.00 19.55 123 PHE B C 1
ATOM 2360 O O . PHE B 1 123 ? 5.239 3.435 31.509 1.00 20.98 123 PHE B O 1
ATOM 2368 N N . ARG B 1 124 ? 5.135 2.811 33.675 1.00 18.93 124 ARG B N 1
ATOM 2369 C CA . ARG B 1 124 ? 6.374 2.085 33.609 1.00 17.29 124 ARG B CA 1
ATOM 2370 C C . ARG B 1 124 ? 6.109 0.704 33.030 1.00 18.91 124 ARG B C 1
ATOM 2371 O O . ARG B 1 124 ? 5.556 -0.162 33.709 1.00 19.64 124 ARG B O 1
ATOM 2379 N N . GLN B 1 125 ? 6.481 0.510 31.770 1.00 19.42 125 GLN B N 1
ATOM 2380 C CA . GLN B 1 125 ? 6.316 -0.797 31.124 1.00 19.44 125 GLN B CA 1
ATOM 2381 C C . GLN B 1 125 ? 6.968 -0.805 29.752 1.00 19.67 125 GLN B C 1
ATOM 2382 O O . GLN B 1 125 ? 7.172 0.256 29.121 1.00 19.11 125 GLN B O 1
ATOM 2388 N N . VAL B 1 126 ? 7.289 -2.006 29.292 1.00 19.69 126 VAL B N 1
ATOM 2389 C CA . VAL B 1 126 ? 7.462 -2.245 27.863 1.00 20.11 126 VAL B CA 1
ATOM 2390 C C . VAL B 1 126 ? 6.068 -2.248 27.203 1.00 20.14 126 VAL B C 1
ATOM 2391 O O . VAL B 1 126 ? 5.064 -2.692 27.815 1.00 19.72 126 VAL B O 1
ATOM 2395 N N . CYS B 1 127 ? 5.960 -1.752 25.975 1.00 19.42 127 CYS B N 1
ATOM 2396 C CA . CYS B 1 127 ? 4.671 -1.759 25.317 1.00 20.47 127 CYS B CA 1
ATOM 2397 C C . CYS B 1 127 ? 4.831 -1.981 23.812 1.00 21.69 127 CYS B C 1
ATOM 2398 O O . CYS B 1 127 ? 5.954 -2.106 23.322 1.00 22.13 127 CYS B O 1
ATOM 2401 N N . ASP B 1 128 ? 3.703 -2.034 23.100 1.00 21.73 128 ASP B N 1
ATOM 2402 C CA . ASP B 1 128 ? 3.694 -2.167 21.657 1.00 23.40 128 ASP B CA 1
ATOM 2403 C C . ASP B 1 128 ? 3.568 -0.814 20.969 1.00 23.00 128 ASP B C 1
ATOM 2404 O O . ASP B 1 128 ? 3.692 -0.705 19.738 1.00 23.68 128 ASP B O 1
ATOM 2409 N N . CYS B 1 129 ? 3.256 0.218 21.737 1.00 20.52 129 CYS B N 1
ATOM 2410 C CA . CYS B 1 129 ? 3.019 1.532 21.143 1.00 20.59 129 CYS B CA 1
ATOM 2411 C C . CYS B 1 129 ? 4.204 2.475 21.067 1.00 18.85 129 CYS B C 1
ATOM 2412 O O . CYS B 1 129 ? 4.128 3.477 20.337 1.00 19.24 129 CYS B O 1
ATOM 2415 N N . ARG B 1 130 ? 5.298 2.181 21.777 1.00 18.31 130 ARG B N 1
ATOM 2416 C CA . ARG B 1 130 ? 6.445 3.096 21.777 1.00 19.02 130 ARG B CA 1
ATOM 2417 C C . ARG B 1 130 ? 7.288 2.873 20.533 1.00 18.45 130 ARG B C 1
ATOM 2418 O O . ARG B 1 130 ? 7.877 1.793 20.357 1.00 18.99 130 ARG B O 1
ATOM 2426 N N . LYS B 1 131 ? 7.311 3.861 19.649 1.00 18.94 131 LYS B N 1
ATOM 2427 C CA . LYS B 1 131 ? 8.192 3.788 18.481 1.00 18.87 131 LYS B CA 1
ATOM 2428 C C . LYS B 1 131 ? 9.586 3.536 19.019 1.00 19.07 131 LYS B C 1
ATOM 2429 O O . LYS B 1 131 ? 9.972 4.150 20.019 1.00 19.37 131 LYS B O 1
ATOM 2435 N N . PRO B 1 132 ? 10.351 2.621 18.396 1.00 19.70 132 PRO B N 1
ATOM 2436 C CA . PRO B 1 132 ? 10.187 2.002 17.074 1.00 19.43 132 PRO B CA 1
ATOM 2437 C C . PRO B 1 132 ? 9.133 0.910 16.886 1.00 18.79 132 PRO B C 1
ATOM 2438 O O . PRO B 1 132 ? 8.975 0.446 15.741 1.00 18.75 132 PRO B O 1
ATOM 2442 N N . HIS B 1 133 ? 8.414 0.480 17.925 1.00 18.10 133 HIS B N 1
ATOM 2443 C CA A HIS B 1 133 ? 7.293 -0.458 17.747 0.50 18.79 133 HIS B CA 1
ATOM 2444 C CA B HIS B 1 133 ? 7.322 -0.475 17.700 0.50 18.67 133 HIS B CA 1
ATOM 2445 C C . HIS B 1 133 ? 6.235 0.231 16.877 1.00 18.72 133 HIS B C 1
ATOM 2446 O O . HIS B 1 133 ? 5.967 1.428 17.061 1.00 18.80 133 HIS B O 1
ATOM 2459 N N . PRO B 1 134 ? 5.657 -0.485 15.896 1.00 18.61 134 PRO B N 1
ATOM 2460 C CA . PRO B 1 134 ? 4.661 0.174 15.051 1.00 18.87 134 PRO B CA 1
ATOM 2461 C C . PRO B 1 134 ? 3.232 0.277 15.601 1.00 18.69 134 PRO B C 1
ATOM 2462 O O . PRO B 1 134 ? 2.335 0.701 14.857 1.00 18.25 134 PRO B O 1
ATOM 2466 N N . GLY B 1 135 ? 2.999 -0.117 16.849 1.00 18.94 135 GLY B N 1
ATOM 2467 C CA . GLY B 1 135 ? 1.626 -0.232 17.365 1.00 19.15 135 GLY B CA 1
ATOM 2468 C C . GLY B 1 135 ? 0.673 0.940 17.080 1.00 18.86 135 GLY B C 1
ATOM 2469 O O . GLY B 1 135 ? -0.493 0.725 16.725 1.00 19.37 135 GLY B O 1
ATOM 2470 N N . MET B 1 136 ? 1.134 2.174 17.274 1.00 17.71 136 MET B N 1
ATOM 2471 C CA . MET B 1 136 ? 0.240 3.312 17.068 1.00 17.79 136 MET B CA 1
ATOM 2472 C C . MET B 1 136 ? -0.144 3.404 15.577 1.00 17.07 136 MET B C 1
ATOM 2473 O O . MET B 1 136 ? -1.260 3.770 15.250 1.00 18.09 136 MET B O 1
ATOM 2478 N N . LEU B 1 137 ? 0.785 3.082 14.670 1.00 18.13 137 LEU B N 1
ATOM 2479 C CA A LEU B 1 137 ? 0.492 3.180 13.242 0.50 18.43 137 LEU B CA 1
ATOM 2480 C CA B LEU B 1 137 ? 0.538 3.142 13.223 0.50 18.67 137 LEU B CA 1
ATOM 2481 C C . LEU B 1 137 ? -0.467 2.068 12.818 1.00 18.27 137 LEU B C 1
ATOM 2482 O O . LEU B 1 137 ? -1.382 2.318 12.037 1.00 18.01 137 LEU B O 1
ATOM 2491 N N . LEU B 1 138 ? -0.294 0.858 13.361 1.00 18.28 138 LEU B N 1
ATOM 2492 C CA . LEU B 1 138 ? -1.232 -0.241 13.099 1.00 17.95 138 LEU B CA 1
ATOM 2493 C C . LEU B 1 138 ? -2.619 0.072 13.664 1.00 18.34 138 LEU B C 1
ATOM 2494 O O . LEU B 1 138 ? -3.627 -0.227 13.017 1.00 18.50 138 LEU B O 1
ATOM 2499 N N . SER B 1 139 ? -2.676 0.661 14.866 1.00 18.37 139 SER B N 1
ATOM 2500 C CA . SER B 1 139 ? -3.985 1.066 15.417 1.00 18.26 139 SER B CA 1
ATOM 2501 C C . SER B 1 139 ? -4.708 2.052 14.486 1.00 18.53 139 SER B C 1
ATOM 2502 O O . SER B 1 139 ? -5.905 1.868 14.160 1.00 18.39 139 SER B O 1
ATOM 2505 N N . ALA B 1 140 ? -3.988 3.087 14.071 1.00 18.57 140 ALA B N 1
ATOM 2506 C CA . ALA B 1 140 ? -4.535 4.094 13.148 1.00 17.55 140 ALA B CA 1
ATOM 2507 C C . ALA B 1 140 ? -4.982 3.419 11.845 1.00 18.33 140 ALA B C 1
ATOM 2508 O O . ALA B 1 140 ? -6.083 3.685 11.309 1.00 18.63 140 ALA B O 1
ATOM 2510 N N . ARG B 1 141 ? -4.136 2.530 11.338 1.00 18.73 141 ARG B N 1
ATOM 2511 C CA . ARG B 1 141 ? -4.442 1.815 10.096 1.00 19.35 141 ARG B CA 1
ATOM 2512 C C . ARG B 1 141 ? -5.787 1.117 10.180 1.00 20.49 141 ARG B C 1
ATOM 2513 O O . ARG B 1 141 ? -6.595 1.203 9.235 1.00 21.24 141 ARG B O 1
ATOM 2521 N N . ASP B 1 142 ? -6.003 0.422 11.296 1.00 21.02 142 ASP B N 1
ATOM 2522 C CA . ASP B 1 142 ? -7.191 -0.412 11.492 1.00 22.28 142 ASP B CA 1
ATOM 2523 C C . ASP B 1 142 ? -8.415 0.429 11.755 1.00 22.67 142 ASP B C 1
ATOM 2524 O O . ASP B 1 142 ? -9.535 0.051 11.359 1.00 22.35 142 ASP B O 1
ATOM 2529 N N . TYR B 1 143 ? -8.212 1.549 12.443 1.00 21.93 143 TYR B N 1
ATOM 2530 C CA . TYR B 1 143 ? -9.336 2.413 12.781 1.00 23.40 143 TYR B CA 1
ATOM 2531 C C . TYR B 1 143 ? -9.815 3.225 11.562 1.00 22.19 143 TYR B C 1
ATOM 2532 O O . TYR B 1 143 ? -11.020 3.370 11.362 1.00 23.20 143 TYR B O 1
ATOM 2541 N N . LEU B 1 144 ? -8.884 3.730 10.748 1.00 21.58 144 LEU B N 1
ATOM 2542 C CA . LEU B 1 144 ? -9.199 4.669 9.665 1.00 22.16 144 LEU B CA 1
ATOM 2543 C C . LEU B 1 144 ? -9.125 4.059 8.279 1.00 22.68 144 LEU B C 1
ATOM 2544 O O . LEU B 1 144 ? -9.361 4.762 7.287 1.00 23.29 144 LEU B O 1
ATOM 2549 N N . HIS B 1 145 ? -8.777 2.770 8.216 1.00 21.04 145 HIS B N 1
ATOM 2550 C CA . HIS B 1 145 ? -8.695 2.014 6.961 1.00 21.40 145 HIS B CA 1
ATOM 2551 C C . HIS B 1 145 ? -7.680 2.642 6.017 1.00 20.58 145 HIS B C 1
ATOM 2552 O O . HIS B 1 145 ? -7.989 3.029 4.897 1.00 21.43 145 HIS B O 1
ATOM 2559 N N . ILE B 1 146 ? -6.449 2.738 6.497 1.00 20.05 146 ILE B N 1
ATOM 2560 C CA . ILE B 1 146 ? -5.419 3.445 5.776 1.00 20.20 146 ILE B CA 1
ATOM 2561 C C . ILE B 1 146 ? -4.674 2.530 4.809 1.00 19.89 146 ILE B C 1
ATOM 2562 O O . ILE B 1 146 ? -4.358 1.383 5.139 1.00 20.11 146 ILE B O 1
ATOM 2567 N N . ASP B 1 147 ? -4.428 3.059 3.605 1.00 19.11 147 ASP B N 1
ATOM 2568 C CA . ASP B 1 147 ? -3.558 2.443 2.610 1.00 19.56 147 ASP B CA 1
ATOM 2569 C C . ASP B 1 147 ? -2.107 2.787 2.977 1.00 19.45 147 ASP B C 1
ATOM 2570 O O . ASP B 1 147 ? -1.624 3.867 2.664 1.00 19.25 147 ASP B O 1
ATOM 2575 N N . MET B 1 148 ? -1.409 1.873 3.646 1.00 19.22 148 MET B N 1
ATOM 2576 C CA . MET B 1 148 ? -0.106 2.187 4.207 1.00 19.25 148 MET B CA 1
ATOM 2577 C C . MET B 1 148 ? 0.940 2.414 3.111 1.00 20.20 148 MET B C 1
ATOM 2578 O O . MET B 1 148 ? 1.815 3.274 3.255 1.00 20.75 148 MET B O 1
ATOM 2583 N N . ALA B 1 149 ? 0.860 1.617 2.056 1.00 21.11 149 ALA B N 1
ATOM 2584 C CA . ALA B 1 149 ? 1.854 1.684 1.000 1.00 22.00 149 ALA B CA 1
ATOM 2585 C C . ALA B 1 149 ? 1.806 3.047 0.327 1.00 22.54 149 ALA B C 1
ATOM 2586 O O . ALA B 1 149 ? 2.833 3.527 -0.182 1.00 23.83 149 ALA B O 1
ATOM 2588 N N . ALA B 1 150 ? 0.645 3.700 0.384 1.00 21.95 150 ALA B N 1
ATOM 2589 C CA . ALA B 1 150 ? 0.472 5.031 -0.223 1.00 22.00 150 ALA B CA 1
ATOM 2590 C C . ALA B 1 150 ? 0.667 6.172 0.764 1.00 21.55 150 ALA B C 1
ATOM 2591 O O . ALA B 1 150 ? 0.424 7.348 0.450 1.00 21.20 150 ALA B O 1
ATOM 2593 N N . SER B 1 151 ? 1.092 5.817 1.969 1.00 19.85 151 SER B N 1
ATOM 2594 C CA . SER B 1 151 ? 1.180 6.785 3.059 1.00 20.01 151 SER B CA 1
ATOM 2595 C C . SER B 1 151 ? 2.620 7.266 3.317 1.00 20.12 151 SER B C 1
ATOM 2596 O O . SER B 1 151 ? 3.586 6.738 2.751 1.00 18.48 151 SER B O 1
ATOM 2599 N N . TYR B 1 152 ? 2.744 8.290 4.156 1.00 19.10 152 TYR B N 1
ATOM 2600 C CA . TYR B 1 152 ? 4.036 8.911 4.514 1.00 20.00 152 TYR B CA 1
ATOM 2601 C C . TYR B 1 152 ? 4.190 8.965 6.018 1.00 19.33 152 TYR B C 1
ATOM 2602 O O . TYR B 1 152 ? 3.208 9.112 6.717 1.00 20.06 152 TYR B O 1
ATOM 2611 N N . MET B 1 153 ? 5.414 8.836 6.511 1.00 18.88 153 MET B N 1
ATOM 2612 C CA A MET B 1 153 ? 5.719 9.040 7.918 0.50 19.43 153 MET B CA 1
ATOM 2613 C CA B MET B 1 153 ? 5.685 9.083 7.930 0.50 18.93 153 MET B CA 1
ATOM 2614 C C . MET B 1 153 ? 6.688 10.208 8.020 1.00 18.46 153 MET B C 1
ATOM 2615 O O . MET B 1 153 ? 7.736 10.165 7.379 1.00 19.68 153 MET B O 1
ATOM 2624 N N . VAL B 1 154 ? 6.349 11.216 8.814 1.00 18.27 154 VAL B N 1
ATOM 2625 C CA . VAL B 1 154 ? 7.226 12.376 9.035 1.00 18.59 154 VAL B CA 1
ATOM 2626 C C . VAL B 1 154 ? 7.693 12.472 10.487 1.00 18.11 154 VAL B C 1
ATOM 2627 O O . VAL B 1 154 ? 6.860 12.550 11.404 1.00 18.22 154 VAL B O 1
ATOM 2631 N N . GLY B 1 155 ? 9.015 12.504 10.710 1.00 18.38 155 GLY B N 1
ATOM 2632 C CA . GLY B 1 155 ? 9.530 12.694 12.079 1.00 19.02 155 GLY B CA 1
ATOM 2633 C C . GLY B 1 155 ? 10.995 13.118 12.045 1.00 19.40 155 GLY B C 1
ATOM 2634 O O . GLY B 1 155 ? 11.479 13.497 11.000 1.00 19.60 155 GLY B O 1
ATOM 2635 N N . ASP B 1 156 ? 11.683 13.043 13.189 1.00 20.31 156 ASP B N 1
ATOM 2636 C CA . ASP B 1 156 ? 13.056 13.578 13.319 1.00 21.32 156 ASP B CA 1
ATOM 2637 C C . ASP B 1 156 ? 14.014 12.553 13.932 1.00 21.91 156 ASP B C 1
ATOM 2638 O O . ASP B 1 156 ? 15.173 12.886 14.210 1.00 23.03 156 ASP B O 1
ATOM 2643 N N . LYS B 1 157 ? 13.537 11.317 14.121 1.00 21.78 157 LYS B N 1
ATOM 2644 C CA . LYS B 1 157 ? 14.293 10.298 14.897 1.00 22.70 157 LYS B CA 1
ATOM 2645 C C . LYS B 1 157 ? 14.352 8.972 14.177 1.00 22.27 157 LYS B C 1
ATOM 2646 O O . LYS B 1 157 ? 13.444 8.632 13.428 1.00 20.44 157 LYS B O 1
ATOM 2652 N N . LEU B 1 158 ? 15.410 8.210 14.438 1.00 21.35 158 LEU B N 1
ATOM 2653 C CA . LEU B 1 158 ? 15.525 6.871 13.873 1.00 21.84 158 LEU B CA 1
ATOM 2654 C C . LEU B 1 158 ? 14.280 6.051 14.192 1.00 22.32 158 LEU B C 1
ATOM 2655 O O . LEU B 1 158 ? 13.783 5.322 13.321 1.00 23.17 158 LEU B O 1
ATOM 2660 N N . GLU B 1 159 ? 13.783 6.162 15.429 1.00 22.43 159 GLU B N 1
ATOM 2661 C CA A GLU B 1 159 ? 12.663 5.340 15.897 0.50 22.42 159 GLU B CA 1
ATOM 2662 C CA B GLU B 1 159 ? 12.673 5.303 15.856 0.50 22.09 159 GLU B CA 1
ATOM 2663 C C . GLU B 1 159 ? 11.412 5.558 15.031 1.00 21.83 159 GLU B C 1
ATOM 2664 O O . GLU B 1 159 ? 10.620 4.648 14.829 1.00 22.61 159 GLU B O 1
ATOM 2675 N N . ASP B 1 160 ? 11.252 6.778 14.524 1.00 21.59 160 ASP B N 1
ATOM 2676 C CA . ASP B 1 160 ? 10.106 7.086 13.645 1.00 21.56 160 ASP B CA 1
ATOM 2677 C C . ASP B 1 160 ? 10.240 6.367 12.308 1.00 21.40 160 ASP B C 1
ATOM 2678 O O . ASP B 1 160 ? 9.260 5.869 11.742 1.00 21.34 160 ASP B O 1
ATOM 2683 N N . MET B 1 161 ? 11.453 6.351 11.773 1.00 21.50 161 MET B N 1
ATOM 2684 C CA . MET B 1 161 ? 11.694 5.658 10.517 1.00 20.26 161 MET B CA 1
ATOM 2685 C C . MET B 1 161 ? 11.539 4.130 10.664 1.00 19.44 161 MET B C 1
ATOM 2686 O O . MET B 1 161 ? 10.991 3.476 9.774 1.00 19.61 161 MET B O 1
ATOM 2691 N N . GLN B 1 162 ? 12.027 3.572 11.770 1.00 19.20 162 GLN B N 1
ATOM 2692 C CA . GLN B 1 162 ? 11.919 2.135 12.010 1.00 18.41 162 GLN B CA 1
ATOM 2693 C C . GLN B 1 162 ? 10.450 1.725 12.228 1.00 17.96 162 GLN B C 1
ATOM 2694 O O . GLN B 1 162 ? 10.029 0.646 11.782 1.00 18.60 162 GLN B O 1
ATOM 2700 N N . ALA B 1 163 ? 9.665 2.574 12.899 1.00 18.49 163 ALA B N 1
ATOM 2701 C CA . ALA B 1 163 ? 8.257 2.234 13.119 1.00 18.22 163 ALA B CA 1
ATOM 2702 C C . ALA B 1 163 ? 7.536 2.221 11.766 1.00 17.84 163 ALA B C 1
ATOM 2703 O O . ALA B 1 163 ? 6.703 1.339 11.515 1.00 18.39 163 ALA B O 1
ATOM 2705 N N . ALA B 1 164 ? 7.847 3.203 10.907 1.00 18.23 164 ALA B N 1
ATOM 2706 C CA . ALA B 1 164 ? 7.276 3.274 9.548 1.00 18.37 164 ALA B CA 1
ATOM 2707 C C . ALA B 1 164 ? 7.556 2.033 8.695 1.00 18.74 164 ALA B C 1
ATOM 2708 O O . ALA B 1 164 ? 6.640 1.507 8.087 1.00 18.81 164 ALA B O 1
ATOM 2710 N N . VAL B 1 165 ? 8.801 1.549 8.674 1.00 18.63 165 VAL B N 1
ATOM 2711 C CA A VAL B 1 165 ? 9.103 0.345 7.871 0.50 19.05 165 VAL B CA 1
ATOM 2712 C CA B VAL B 1 165 ? 9.097 0.369 7.867 0.50 18.93 165 VAL B CA 1
ATOM 2713 C C . VAL B 1 165 ? 8.330 -0.858 8.407 1.00 19.11 165 VAL B C 1
ATOM 2714 O O . VAL B 1 165 ? 7.820 -1.652 7.644 1.00 20.08 165 VAL B O 1
ATOM 2721 N N . ALA B 1 166 ? 8.231 -0.990 9.725 1.00 18.95 166 ALA B N 1
ATOM 2722 C CA . ALA B 1 166 ? 7.500 -2.112 10.325 1.00 18.94 166 ALA B CA 1
ATOM 2723 C C . ALA B 1 166 ? 6.025 -2.085 9.937 1.00 18.97 166 ALA B C 1
ATOM 2724 O O . ALA B 1 166 ? 5.406 -3.145 9.740 1.00 19.27 166 ALA B O 1
ATOM 2726 N N . ALA B 1 167 ? 5.492 -0.870 9.792 1.00 18.99 167 ALA B N 1
ATOM 2727 C CA . ALA B 1 167 ? 4.062 -0.691 9.500 1.00 18.42 167 ALA B CA 1
ATOM 2728 C C . ALA B 1 167 ? 3.767 -0.660 8.006 1.00 18.83 167 ALA B C 1
ATOM 2729 O O . ALA B 1 167 ? 2.613 -0.484 7.600 1.00 18.92 167 ALA B O 1
ATOM 2731 N N . ASN B 1 168 ? 4.814 -0.803 7.189 1.00 18.34 168 ASN B N 1
ATOM 2732 C CA . ASN B 1 168 ? 4.698 -0.832 5.731 1.00 19.40 168 ASN B CA 1
ATOM 2733 C C . ASN B 1 168 ? 4.320 0.523 5.146 1.00 19.47 168 ASN B C 1
ATOM 2734 O O . A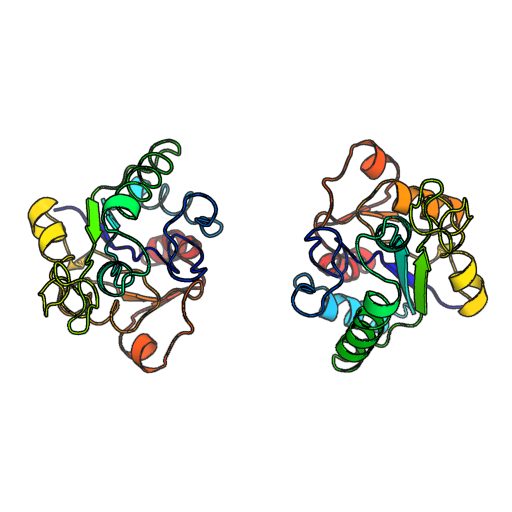SN B 1 168 ? 3.727 0.608 4.080 1.00 19.21 168 ASN B O 1
ATOM 2739 N N . VAL B 1 169 ? 4.706 1.595 5.832 1.00 18.42 169 VAL B N 1
ATOM 2740 C CA . VAL B 1 169 ? 4.443 2.942 5.304 1.00 19.17 169 VAL B CA 1
ATOM 2741 C C . VAL B 1 169 ? 5.352 3.199 4.094 1.00 19.66 169 VAL B C 1
ATOM 2742 O O . VAL B 1 169 ? 6.580 3.002 4.163 1.00 20.54 169 VAL B O 1
ATOM 2746 N N . GLY B 1 170 ? 4.751 3.624 2.984 1.00 18.57 170 GLY B N 1
ATOM 2747 C CA . GLY B 1 170 ? 5.470 3.730 1.697 1.00 19.50 170 GLY B CA 1
ATOM 2748 C C . GLY B 1 170 ? 6.679 4.667 1.660 1.00 19.52 170 GLY B C 1
ATOM 2749 O O . GLY B 1 170 ? 7.714 4.323 1.074 1.00 19.01 170 GLY B O 1
ATOM 2750 N N . THR B 1 171 ? 6.553 5.838 2.282 1.00 19.04 171 THR B N 1
ATOM 2751 C CA . THR B 1 171 ? 7.613 6.868 2.247 1.00 20.24 171 THR B CA 1
ATOM 2752 C C . THR B 1 171 ? 7.954 7.404 3.636 1.00 20.23 171 THR B C 1
ATOM 2753 O O . THR B 1 171 ? 7.084 7.890 4.349 1.00 21.54 171 THR B O 1
ATOM 2757 N N . LYS B 1 172 ? 9.231 7.325 3.982 1.00 19.09 172 LYS B N 1
ATOM 2758 C CA . LYS B 1 172 ? 9.738 7.696 5.301 1.00 20.31 172 LYS B CA 1
ATOM 2759 C C . LYS B 1 172 ? 10.508 8.993 5.196 1.00 19.00 172 LYS B C 1
ATOM 2760 O O . LYS B 1 172 ? 11.509 9.073 4.451 1.00 17.73 172 LYS B O 1
ATOM 2766 N N . VAL B 1 173 ? 10.007 10.014 5.892 1.00 19.47 173 VAL B N 1
ATOM 2767 C CA . VAL B 1 173 ? 10.508 11.376 5.762 1.00 19.17 173 VAL B CA 1
ATOM 2768 C C . VAL B 1 173 ? 11.071 11.891 7.061 1.00 19.69 173 VAL B C 1
ATOM 2769 O O . VAL B 1 173 ? 10.350 11.923 8.064 1.00 18.38 173 VAL B O 1
ATOM 2773 N N . LEU B 1 174 ? 12.327 12.345 7.026 1.00 18.78 174 LEU B N 1
ATOM 2774 C CA . LEU B 1 174 ? 12.901 13.055 8.165 1.00 20.73 174 LEU B CA 1
ATOM 2775 C C . LEU B 1 174 ? 12.753 14.542 7.897 1.00 21.47 174 LEU B C 1
ATOM 2776 O O . LEU B 1 174 ? 12.797 14.981 6.742 1.00 22.14 174 LEU B O 1
ATOM 2781 N N . VAL B 1 175 ? 12.627 15.317 8.969 1.00 21.08 175 VAL B N 1
ATOM 2782 C CA . VAL B 1 175 ? 12.675 16.771 8.888 1.00 21.69 175 VAL B CA 1
ATOM 2783 C C . VAL B 1 175 ? 13.789 17.304 9.760 1.00 21.87 175 VAL B C 1
ATOM 2784 O O . VAL B 1 175 ? 14.203 16.646 10.762 1.00 22.71 175 VAL B O 1
ATOM 2788 N N . ARG B 1 176 ? 14.227 18.521 9.417 1.00 22.17 176 ARG B N 1
ATOM 2789 C CA A ARG B 1 176 ? 15.372 19.179 10.056 0.50 22.69 176 ARG B CA 1
ATOM 2790 C CA B ARG B 1 176 ? 15.373 19.130 10.102 0.50 22.85 176 ARG B CA 1
ATOM 2791 C C . ARG B 1 176 ? 14.955 20.125 11.172 1.00 23.10 176 ARG B C 1
ATOM 2792 O O . ARG B 1 176 ? 15.803 20.782 11.777 1.00 23.28 176 ARG B O 1
ATOM 2807 N N . THR B 1 177 ? 13.649 20.197 11.434 1.00 22.80 177 THR B N 1
ATOM 2808 C CA . THR B 1 177 ? 13.096 21.108 12.438 1.00 23.19 177 THR B CA 1
ATOM 2809 C C . THR B 1 177 ? 13.070 20.563 13.867 1.00 23.86 177 THR B C 1
ATOM 2810 O O . THR B 1 177 ? 12.552 21.230 14.788 1.00 24.49 177 THR B O 1
ATOM 2814 N N . GLY B 1 178 ? 13.661 19.380 14.087 1.00 23.42 178 GLY B N 1
ATOM 2815 C CA . GLY B 1 178 ? 13.596 18.733 15.395 1.00 24.29 178 GLY B CA 1
ATOM 2816 C C . GLY B 1 178 ? 14.945 18.419 16.013 1.00 24.63 178 GLY B C 1
ATOM 2817 O O . GLY B 1 178 ? 15.874 19.247 15.966 1.00 25.25 178 GLY B O 1
ATOM 2818 N N . LYS B 1 179 ? 15.053 17.229 16.607 1.00 24.67 179 LYS B N 1
ATOM 2819 C CA . LYS B 1 179 ? 16.332 16.775 17.193 1.00 25.15 179 LYS B CA 1
ATOM 2820 C C . LYS B 1 179 ? 17.395 16.659 16.096 1.00 25.41 179 LYS B C 1
ATOM 2821 O O . LYS B 1 179 ? 17.079 16.416 14.935 1.00 24.11 179 LYS B O 1
ATOM 2823 N N . PRO B 1 180 ? 18.681 16.824 16.466 1.00 25.73 180 PRO B N 1
ATOM 2824 C CA . PRO B 1 180 ? 19.726 16.644 15.465 1.00 26.15 180 PRO B CA 1
ATOM 2825 C C . PRO B 1 180 ? 19.633 15.246 14.825 1.00 26.01 180 PRO B C 1
ATOM 2826 O O . PRO B 1 180 ? 19.415 14.248 15.525 1.00 26.16 180 PRO B O 1
ATOM 2830 N N . ILE B 1 181 ? 19.750 15.230 13.501 1.00 25.67 181 ILE B N 1
ATOM 2831 C CA A ILE B 1 181 ? 19.637 14.019 12.692 0.40 24.94 181 ILE B CA 1
ATOM 2832 C CA B ILE B 1 181 ? 19.641 14.020 12.684 0.40 25.40 181 ILE B CA 1
ATOM 2833 C CA C ILE B 1 181 ? 19.627 13.992 12.731 0.20 25.17 181 ILE B CA 1
ATOM 2834 C C . ILE B 1 181 ? 20.888 13.133 12.816 1.00 24.98 181 ILE B C 1
ATOM 2835 O O . ILE B 1 181 ? 22.023 13.632 12.761 1.00 25.24 181 ILE B O 1
ATOM 2848 N N . THR B 1 182 ? 20.682 11.830 12.984 1.00 23.41 182 THR B N 1
ATOM 2849 C CA . THR B 1 182 ? 21.783 10.885 13.134 1.00 21.34 182 THR B CA 1
ATOM 2850 C C . THR B 1 182 ? 21.957 10.138 11.822 1.00 20.51 182 THR B C 1
ATOM 2851 O O . THR B 1 182 ? 20.994 9.983 11.081 1.00 20.34 182 THR B O 1
ATOM 2855 N N . PRO B 1 183 ? 23.178 9.666 11.524 1.00 19.53 183 PRO B N 1
ATOM 2856 C CA . PRO B 1 183 ? 23.373 8.854 10.305 1.00 19.40 183 PRO B CA 1
ATOM 2857 C C . PRO B 1 183 ? 22.444 7.645 10.234 1.00 18.52 183 PRO B C 1
ATOM 2858 O O . PRO B 1 183 ? 21.977 7.296 9.152 1.00 18.55 183 PRO B O 1
ATOM 2862 N N . GLU B 1 184 ? 22.168 7.011 11.383 1.00 18.68 184 GLU B N 1
ATOM 2863 C CA . GLU B 1 184 ? 21.265 5.862 11.436 1.00 18.70 184 GLU B CA 1
ATOM 2864 C C . GLU B 1 184 ? 19.844 6.247 11.066 1.00 18.65 184 GLU B C 1
ATOM 2865 O O . GLU B 1 184 ? 19.203 5.529 10.291 1.00 18.61 184 GLU B O 1
ATOM 2871 N N . ALA B 1 185 ? 19.343 7.374 11.587 1.00 19.12 185 ALA B N 1
ATOM 2872 C CA . ALA B 1 185 ? 18.040 7.888 11.149 1.00 18.85 185 ALA B CA 1
ATOM 2873 C C . ALA B 1 185 ? 18.050 8.100 9.631 1.00 19.30 185 ALA B C 1
ATOM 2874 O O . ALA B 1 185 ? 17.141 7.653 8.930 1.00 20.00 185 ALA B O 1
ATOM 2876 N N . GLU B 1 186 ? 19.081 8.776 9.130 1.00 20.05 186 GLU B N 1
ATOM 2877 C CA . GLU B 1 186 ? 19.188 9.014 7.673 1.00 20.90 186 GLU B CA 1
ATOM 2878 C C . GLU B 1 186 ? 19.162 7.701 6.876 1.00 21.44 186 GLU B C 1
ATOM 2879 O O . GLU B 1 186 ? 18.536 7.636 5.793 1.00 21.94 186 GLU B O 1
ATOM 2885 N N . ASN B 1 187 ? 19.879 6.678 7.362 1.00 21.74 187 ASN B N 1
ATOM 2886 C CA . ASN B 1 187 ? 19.914 5.361 6.705 1.00 22.75 187 ASN B CA 1
ATOM 2887 C C . ASN B 1 187 ? 18.530 4.750 6.533 1.00 22.75 187 ASN B C 1
ATOM 2888 O O . ASN B 1 187 ? 18.267 4.061 5.543 1.00 23.82 187 ASN B O 1
ATOM 2893 N N . ALA B 1 188 ? 17.674 4.970 7.530 1.00 21.86 188 ALA B N 1
ATOM 2894 C CA . ALA B 1 188 ? 16.343 4.386 7.562 1.00 21.77 188 ALA B CA 1
ATOM 2895 C C . ALA B 1 188 ? 15.320 5.244 6.828 1.00 22.07 188 ALA B C 1
ATOM 2896 O O . ALA B 1 188 ? 14.178 4.805 6.635 1.00 24.29 188 ALA B O 1
A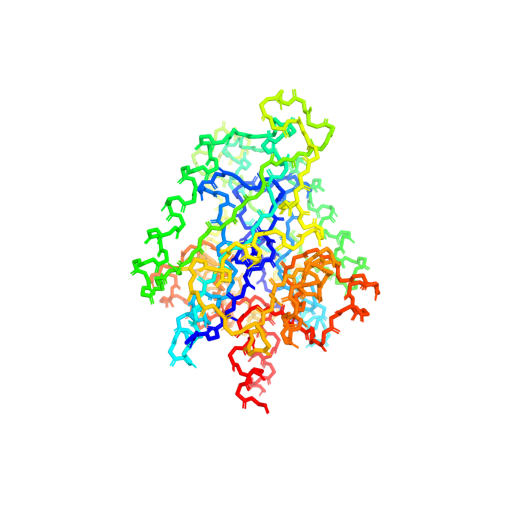TOM 2898 N N . ALA B 1 189 ? 15.696 6.473 6.466 1.00 20.59 189 ALA B N 1
ATOM 2899 C CA . ALA B 1 189 ? 14.758 7.386 5.779 1.00 20.27 189 ALA B CA 1
ATOM 2900 C C . ALA B 1 189 ? 14.847 7.277 4.265 1.00 18.82 189 ALA B C 1
ATOM 2901 O O . ALA B 1 189 ? 15.885 6.913 3.706 1.00 20.25 189 ALA B O 1
ATOM 2903 N N . ASP B 1 190 ? 13.750 7.632 3.613 1.00 18.06 190 ASP B N 1
ATOM 2904 C CA . ASP B 1 190 ? 13.740 7.859 2.168 1.00 19.47 190 ASP B CA 1
ATOM 2905 C C . ASP B 1 190 ? 14.114 9.289 1.782 1.00 18.68 190 ASP B C 1
ATOM 2906 O O . ASP B 1 190 ? 14.942 9.499 0.889 1.00 18.94 190 ASP B O 1
ATOM 2911 N N . TRP B 1 191 ? 13.461 10.253 2.421 1.00 19.55 191 TRP B N 1
ATOM 2912 C CA . TRP B 1 191 ? 13.656 11.681 2.167 1.00 21.17 191 TRP B CA 1
ATOM 2913 C C . TRP B 1 191 ? 14.087 12.397 3.409 1.00 21.30 191 TRP B C 1
ATOM 2914 O O . TRP B 1 191 ? 13.689 12.034 4.515 1.00 21.04 191 TRP B O 1
ATOM 2925 N N . VAL B 1 192 ? 14.861 13.459 3.221 1.00 21.54 192 VAL B N 1
ATOM 2926 C CA . VAL B 1 192 ? 15.125 14.378 4.316 1.00 22.60 192 VAL B CA 1
ATOM 2927 C C . VAL B 1 192 ? 14.745 15.772 3.869 1.00 22.41 192 VAL B C 1
ATOM 2928 O O . VAL B 1 192 ? 15.329 16.304 2.908 1.00 22.89 192 VAL B O 1
ATOM 2932 N N . LEU B 1 193 ? 13.745 16.351 4.536 1.00 21.96 193 LEU B N 1
ATOM 2933 C CA . LEU B 1 193 ? 13.266 17.696 4.184 1.00 22.33 193 LEU B CA 1
ATOM 2934 C C . LEU B 1 193 ? 13.593 18.736 5.226 1.00 21.96 193 LEU B C 1
ATOM 2935 O O . LEU B 1 193 ? 13.816 18.405 6.380 1.00 22.30 193 LEU B O 1
ATOM 2940 N N . ASN B 1 194 ? 13.615 20.007 4.829 1.00 21.97 194 ASN B N 1
ATOM 2941 C CA . ASN B 1 194 ? 13.876 21.030 5.827 1.00 21.95 194 ASN B CA 1
ATOM 2942 C C . ASN B 1 194 ? 12.799 21.059 6.908 1.00 21.53 194 ASN B C 1
ATOM 2943 O O . ASN B 1 194 ? 13.097 21.160 8.099 1.00 22.09 194 ASN B O 1
ATOM 2948 N N . SER B 1 195 ? 11.558 20.884 6.479 1.00 21.53 195 SER B N 1
ATOM 2949 C CA . SER B 1 195 ? 10.402 21.045 7.359 1.00 22.17 195 SER B CA 1
ATOM 2950 C C . SER B 1 195 ? 9.188 20.353 6.753 1.00 21.84 195 SER B C 1
ATOM 2951 O O . SER B 1 195 ? 9.160 20.060 5.543 1.00 20.71 195 SER B O 1
ATOM 2954 N N . LEU B 1 196 ? 8.177 20.107 7.593 1.00 20.75 196 LEU B N 1
ATOM 2955 C CA . LEU B 1 196 ? 6.901 19.592 7.108 1.00 21.64 196 LEU B CA 1
ATOM 2956 C C . LEU B 1 196 ? 6.293 20.545 6.069 1.00 21.81 196 LEU B C 1
ATOM 2957 O O . LEU B 1 196 ? 5.564 20.121 5.151 1.00 22.66 196 LEU B O 1
ATOM 2962 N N . ALA B 1 197 ? 6.622 21.834 6.182 1.00 22.70 197 ALA B N 1
ATOM 2963 C CA . ALA B 1 197 ? 6.165 22.811 5.208 1.00 22.75 197 ALA B CA 1
ATOM 2964 C C . ALA B 1 197 ? 6.575 22.466 3.767 1.00 23.57 197 ALA B C 1
ATOM 2965 O O . ALA B 1 197 ? 5.885 22.825 2.823 1.00 24.07 197 ALA B O 1
ATOM 2967 N N . ASP B 1 198 ? 7.691 21.742 3.617 1.00 22.47 198 ASP B N 1
ATOM 2968 C CA . ASP B 1 198 ? 8.194 21.342 2.297 1.00 22.60 198 ASP B CA 1
ATOM 2969 C C . ASP B 1 198 ? 7.492 20.102 1.722 1.00 23.17 198 ASP B C 1
ATOM 2970 O O . ASP B 1 198 ? 7.685 19.748 0.544 1.00 23.56 198 ASP B O 1
ATOM 2975 N N . LEU B 1 199 ? 6.685 19.433 2.550 1.00 22.70 199 LEU B N 1
ATOM 2976 C CA . LEU B 1 199 ? 6.137 18.153 2.120 1.00 22.81 199 LEU B CA 1
ATOM 2977 C C . LEU B 1 199 ? 5.135 18.200 0.952 1.00 22.98 199 LEU B C 1
ATOM 2978 O O . LEU B 1 199 ? 5.264 17.375 0.045 1.00 23.19 199 LEU B O 1
ATOM 2983 N N . PRO B 1 200 ? 4.130 19.120 0.963 1.00 23.79 200 PRO B N 1
ATOM 2984 C CA . PRO B 1 200 ? 3.197 19.154 -0.177 1.00 24.18 200 PRO B CA 1
ATOM 2985 C C . PRO B 1 200 ? 3.887 19.302 -1.516 1.00 25.04 200 PRO B C 1
ATOM 2986 O O . PRO B 1 200 ? 3.592 18.540 -2.425 1.00 24.64 200 PRO B O 1
ATOM 2990 N N . GLN B 1 201 ? 4.821 20.247 -1.614 1.00 25.11 201 GLN B N 1
ATOM 2991 C CA . GLN B 1 201 ? 5.589 20.472 -2.845 1.00 26.52 201 GLN B CA 1
ATOM 2992 C C . GLN B 1 201 ? 6.377 19.205 -3.237 1.00 25.86 201 GLN B C 1
ATOM 2993 O O . GLN B 1 201 ? 6.386 18.821 -4.409 1.00 25.33 201 GLN B O 1
ATOM 2999 N N . ALA B 1 202 ? 7.010 18.555 -2.253 1.00 26.70 202 ALA B N 1
ATOM 3000 C CA . ALA B 1 202 ? 7.771 17.320 -2.510 1.00 26.87 202 ALA B CA 1
ATOM 3001 C C . ALA B 1 202 ? 6.905 16.181 -3.059 1.00 27.33 202 ALA B C 1
ATOM 3002 O O . ALA B 1 202 ? 7.351 15.452 -3.952 1.00 27.47 202 ALA B O 1
ATOM 3004 N N . ILE B 1 203 ? 5.685 16.032 -2.523 1.00 27.55 203 ILE B N 1
ATOM 3005 C CA . ILE B 1 203 ? 4.715 15.048 -3.024 1.00 27.36 203 ILE B CA 1
ATOM 3006 C C . ILE B 1 203 ? 4.141 15.349 -4.406 1.00 28.50 203 ILE B C 1
ATOM 3007 O O . ILE B 1 203 ? 4.078 14.450 -5.254 1.00 29.00 203 ILE B O 1
ATOM 3012 N N . LYS B 1 204 ? 3.691 16.587 -4.623 1.00 28.74 204 LYS B N 1
ATOM 3013 C CA . LYS B 1 204 ? 3.164 17.007 -5.940 1.00 29.56 204 LYS B CA 1
ATOM 3014 C C . LYS B 1 204 ? 4.158 16.666 -7.052 1.00 30.61 204 LYS B C 1
ATOM 3015 O O . LYS B 1 204 ? 3.765 16.206 -8.124 1.00 31.03 204 LYS B O 1
ATOM 3021 N N . LYS B 1 205 ? 5.444 16.857 -6.763 1.00 31.16 205 LYS B N 1
ATOM 3022 C CA . LYS B 1 205 ? 6.513 16.616 -7.739 1.00 31.63 205 LYS B CA 1
ATOM 3023 C C . LYS B 1 205 ? 6.724 15.142 -8.097 1.00 30.38 205 LYS B C 1
ATOM 3024 O O . LYS B 1 205 ? 7.267 14.835 -9.163 1.00 31.19 205 LYS B O 1
ATOM 3030 N N . GLN B 1 206 ? 6.299 14.238 -7.216 1.00 27.97 206 GLN B N 1
ATOM 3031 C CA . GLN B 1 206 ? 6.347 12.797 -7.503 1.00 25.77 206 GLN B CA 1
ATOM 3032 C C . GLN B 1 206 ? 5.372 12.399 -8.601 1.00 24.46 206 GLN B C 1
ATOM 3033 O O . GLN B 1 206 ? 5.651 11.478 -9.373 1.00 24.99 206 GLN B O 1
ATOM 3039 N N . GLN B 1 207 ? 4.232 13.091 -8.650 1.00 23.36 207 GLN B N 1
ATOM 3040 C CA . GLN B 1 207 ? 3.195 12.871 -9.662 1.00 22.53 207 GLN B CA 1
ATOM 3041 C C . GLN B 1 207 ? 2.739 11.400 -9.652 1.00 22.21 207 GLN B C 1
ATOM 3042 O O . GLN B 1 207 ? 3.040 10.616 -10.579 1.00 22.06 207 GLN B O 1
#

Organism: Escherichia coli (strain K12) (NCBI:txid83333)

B-factor: mean 23.26, std 6.75, range [10.65, 71.17]

Secondary structure (DSSP, 8-state):
-B-EEEE-SBTTTB---SS--SGGG--BPTTHHHHHHHHHHTT-EEEEEEE-THHHHTSS-HHHHHHHHHHHHHHHHHTT---SEEEEE--BTT-SSGGGBS--SSSTTS-HHHHHHHHHHTB-GGG-EEEESSHHHHHHHHHTT-SEEEEESSSSPPPHHHHHH-SEEES-GGGHHHHHH-/-B-EEEE-SBTTTB---SS--SGGG--BPTTHHHHHHHHHHTT-EEEEEEE-THHHHTSS-HHHHHHHHHHHHHHHHTTT---SEEEEE--BTT-SSGGGBS--SSSTTS-HHHHHHHHHHTB-GGG-EEEESSHHHHHHHHHTT-SEEEEESSSSPPPHHHHHH-SEEES-GGGHHHHHHTT-

Solvent-accessible surface area: 17418 Å² total; per-residue (Å²): 92,60,38,0,0,0,0,6,3,23,0,0,0,0,48,67,96,41,123,2,42,86,76,136,55,16,94,41,17,132,36,0,22,83,4,0,68,63,0,62,188,59,46,19,10,0,0,0,0,1,26,9,30,3,3,0,125,46,89,10,76,48,68,67,5,97,79,1,20,110,78,3,51,172,26,0,44,128,126,107,0,96,16,46,10,52,45,67,1,11,29,47,63,136,2,73,54,156,132,17,134,80,114,20,100,28,62,3,63,81,29,13,6,0,57,57,0,86,102,154,42,124,9,57,13,72,44,1,29,0,0,0,1,71,60,44,1,0,74,0,0,82,63,4,107,6,36,24,31,0,0,0,134,47,25,36,121,47,66,91,94,1,100,118,24,16,75,79,40,26,94,13,0,40,55,0,1,96,28,35,115,190,116,49,39,0,0,0,0,6,3,22,0,0,0,0,45,68,108,45,113,6,43,86,85,137,75,17,91,37,15,130,39,0,25,90,5,0,79,62,0,60,186,58,41,20,6,0,0,0,0,1,25,9,29,4,2,0,127,45,98,11,80,39,65,69,4,92,82,3,18,98,50,2,52,132,13,0,52,122,118,108,0,95,16,52,12,52,46,64,0,9,28,49,59,139,6,68,46,142,127,16,130,77,116,18,112,31,62,3,64,79,29,15,5,0,57,56,0,86,89,156,39,127,11,52,14,71,46,0,17,2,0,0,2,59,58,39,1,0,75,0,0,83,60,3,104,6,37,21,30,0,0,0,137,46,24,38,124,51,63,86,95,1,92,122,24,18,77,59,45,27,93,14,0,43,56,0,5,101,24,18,104,150,91,206

CATH classification: 3.40.50.1000

InterPro domains:
  IPR004446 D,D-heptose 1,7-bisphosphate phosphatase [PIRSF004682] (3-185)
  IPR004446 D,D-heptose 1,7-bisphosphate phosphatase [PTHR42891] (3-190)
  IPR004446 D,D-heptose 1,7-bisphosphate phosphatase [TIGR00213] (6-181)
  IPR006543 Histidinol-phosphate phosphatase [TIGR01656] (6-153)
  IPR006549 HAD-superfamily hydrolase,subfamily IIIA [TIGR01662] (7-155)
  IPR023214 HAD superfamily [G3DSA:3.40.50.1000] (4-191)
  IPR036412 HAD-like superfamily [SSF56784] (2-185)

Nearest PDB structures (foldseek):
  3l8f-assembly1_A  TM=1.003E+00  e=1.187E-39  Escherichia coli K-12
  3l8h-assembly4_D  TM=8.549E-01  e=3.677E-15  Bordetella bronchiseptica
  2o2x-assembly1_A  TM=8.661E-01  e=2.905E-14  Mesorhizobium loti
  2fpu-assembly1_A  TM=7.680E-01  e=6.603E-12  Escherichia coli O157:H7
  3kbb-assembly1_A  TM=6.501E-01  e=1.715E-06  Thermotoga maritima MSB8